Protein AF-A0A915IQW1-F1 (afdb_monomer)

Sequence (737 aa):
MKQRQDGLWDVETDQGIIRAKHLINASGLWAKDTAKQIGLDLSLVHVEHQHGLSKPISSLANVNLPVLHDMDDRYYVRQEEDKFLFGAFETQENVRLLESWTQHGVPKDVLKTSLREHFDSIKENYDSAAKTIPLLQECPIVEKYTGVVCMSPDCMPMVGPVLGYPNYWVAVGFFDGLSTAGGIGKYLADWIVKNEPSYELVETDPNRFDFWAERNFRTEKTKESYAFTYASNYPATERPAGRPTCRVSGVYGALMERGAKMQFTCGWENPVYFGDNMREAVREEYDLIMNRGGLMDLAWLSKIEIRGPDAANFLNYVLSNRPPEVNRVQPSLMLTPNGRVLSFVRCIHHDQNQSVYLLVGNPDQENRNMRWLLSVAQEKHYKIEINNVTEYLAVIGTGGPHSRSTLSELTKENLDDSIFPHMSTKLLRIAGVPVIGCRMAESGENGWQLYHNRADSLRIYEALMKAGRSHGFKPIGWEALNVLRLEKGYKRWGVELNLDTHPYEAGIEDMIDLSKGGFIGYEAMLKLKNQPLNKKLVLLTIDGDLPVDYKFGHEKIDVDGKTVGRITSGCFSFAINKYLCFGFVQPHLKANDVDSSRKCCFSSQNRLFSEFAVNIVGKYLFQNVHDLLVNVQFKMVIYARGMYFEDFMANPESKNLWGLVSSGQQPGSSSGACKKCGYVGHLTFQCRNFIKLEPRQNVLLDVSSTSSESSDDETPLKVGTFFGCFRLDMPQDENRR

pLDDT: mean 80.86, std 25.64, range [19.05, 98.62]

Organism: Romanomermis culicivorax (NCBI:txid13658)

Structure (mmCIF, N/CA/C/O backbone):
data_AF-A0A915IQW1-F1
#
_entry.id   AF-A0A915IQW1-F1
#
loop_
_atom_site.group_PDB
_atom_site.id
_atom_site.type_symbol
_atom_site.label_atom_id
_atom_site.label_alt_id
_atom_site.label_comp_id
_atom_site.label_asym_id
_atom_site.label_entity_id
_atom_site.label_seq_id
_atom_site.pdbx_PDB_ins_code
_atom_site.Cartn_x
_atom_site.Cartn_y
_atom_site.Cartn_z
_atom_site.occupancy
_atom_site.B_iso_or_equiv
_atom_site.auth_seq_id
_atom_site.auth_comp_id
_atom_site.auth_asym_id
_atom_site.auth_atom_id
_atom_site.pdbx_PDB_model_num
ATOM 1 N N . MET A 1 1 ? -13.474 -24.549 13.419 1.00 93.06 1 MET A N 1
ATOM 2 C CA . MET A 1 1 ? -14.059 -24.130 12.118 1.00 93.06 1 MET A CA 1
ATOM 3 C C . MET A 1 1 ? -13.334 -24.851 10.994 1.00 93.06 1 MET A C 1
ATOM 5 O O . MET A 1 1 ? -12.134 -25.060 11.125 1.00 93.06 1 MET A O 1
ATOM 9 N N . LYS A 1 2 ? -14.017 -25.248 9.915 1.00 93.56 2 LYS A N 1
ATOM 10 C CA . LYS A 1 2 ? -13.388 -25.985 8.806 1.00 93.56 2 LYS A CA 1
ATOM 11 C C . LYS A 1 2 ? -13.936 -25.546 7.450 1.00 93.56 2 LYS A C 1
ATOM 13 O O . LYS A 1 2 ? -15.151 -25.509 7.266 1.00 93.56 2 LYS A O 1
ATOM 18 N N . GLN A 1 3 ? -13.041 -25.271 6.501 1.00 92.44 3 GLN A N 1
ATOM 19 C CA . GLN A 1 3 ? -13.419 -25.036 5.110 1.00 92.44 3 GLN A CA 1
ATOM 20 C C . GLN A 1 3 ? -13.616 -26.363 4.372 1.00 92.44 3 GLN A C 1
ATOM 22 O O . GLN A 1 3 ? -12.845 -27.314 4.537 1.00 92.44 3 GLN A O 1
ATOM 27 N N . ARG A 1 4 ? -14.663 -26.428 3.557 1.00 91.81 4 ARG A N 1
ATOM 28 C CA . ARG A 1 4 ? -15.022 -27.586 2.741 1.00 91.81 4 ARG A CA 1
ATOM 29 C C . ARG A 1 4 ? -14.515 -27.425 1.308 1.00 91.81 4 ARG A C 1
ATOM 31 O O . ARG A 1 4 ? -14.247 -26.321 0.845 1.00 91.81 4 ARG A O 1
ATOM 38 N N . GLN A 1 5 ? -14.451 -28.538 0.578 1.00 87.38 5 GLN A N 1
ATOM 39 C CA . GLN A 1 5 ? -14.078 -28.544 -0.845 1.00 87.38 5 GLN A CA 1
ATOM 40 C C . GLN A 1 5 ? -15.084 -27.798 -1.736 1.00 87.38 5 GLN A C 1
ATOM 42 O O . GLN A 1 5 ? -14.708 -27.288 -2.784 1.00 87.38 5 GLN A O 1
ATOM 47 N N . ASP A 1 6 ? -16.347 -27.713 -1.308 1.00 87.62 6 ASP A N 1
ATOM 48 C CA . ASP A 1 6 ? -17.410 -26.960 -1.986 1.00 87.62 6 ASP A CA 1
ATOM 49 C C . ASP A 1 6 ? -17.346 -25.437 -1.720 1.00 87.62 6 ASP A C 1
ATOM 51 O O . ASP A 1 6 ? -18.189 -24.689 -2.211 1.00 87.62 6 ASP A O 1
ATOM 55 N N . GLY A 1 7 ? -16.351 -24.964 -0.959 1.00 85.19 7 GLY A N 1
ATOM 56 C CA . GLY A 1 7 ? -16.146 -23.549 -0.638 1.00 85.19 7 GLY A CA 1
ATOM 57 C C . GLY A 1 7 ? -16.996 -23.017 0.522 1.00 85.19 7 GLY A C 1
ATOM 58 O O . GLY A 1 7 ? -16.870 -21.838 0.862 1.00 85.19 7 GLY A O 1
ATOM 59 N N . LEU A 1 8 ? -17.838 -23.858 1.137 1.00 94.62 8 LEU A N 1
ATOM 60 C CA . LEU A 1 8 ? -18.596 -23.522 2.344 1.00 94.62 8 LEU A CA 1
ATOM 61 C C . LEU A 1 8 ? -17.762 -23.753 3.614 1.00 94.62 8 LEU A C 1
ATOM 63 O O . LEU A 1 8 ? -16.754 -24.465 3.621 1.00 94.62 8 LEU A O 1
ATOM 67 N N . TRP A 1 9 ? -18.224 -23.170 4.714 1.00 96.94 9 TRP A N 1
ATOM 68 C CA . TRP A 1 9 ? -17.632 -23.288 6.040 1.00 96.94 9 TRP A CA 1
ATOM 69 C C . TRP A 1 9 ? -18.558 -24.061 6.977 1.00 96.94 9 TRP A C 1
ATOM 71 O O . TRP A 1 9 ? -19.747 -23.755 7.058 1.00 96.94 9 TRP A O 1
ATOM 81 N N . ASP A 1 10 ? -18.001 -25.029 7.706 1.00 97.12 10 ASP A N 1
ATOM 82 C CA . ASP A 1 10 ? -18.657 -25.668 8.847 1.00 97.12 10 ASP A CA 1
ATOM 83 C C . ASP A 1 10 ? -18.114 -25.021 10.146 1.00 97.12 10 ASP A C 1
ATOM 85 O O . ASP A 1 10 ? -16.904 -25.032 10.427 1.00 97.12 10 ASP A O 1
ATOM 89 N N . VAL A 1 11 ? -19.015 -24.419 10.928 1.00 97.25 11 VAL A N 1
ATOM 90 C CA . VAL A 1 11 ? -18.745 -23.807 12.237 1.00 97.25 11 VAL A CA 1
ATOM 91 C C . VAL A 1 11 ? -19.374 -24.686 13.308 1.00 97.25 11 VAL A C 1
ATOM 93 O O . VAL A 1 11 ? -20.591 -24.822 13.367 1.00 97.25 11 VAL A O 1
ATOM 96 N N . GLU A 1 12 ? -18.539 -25.303 14.133 1.00 96.94 12 GLU A N 1
ATOM 97 C CA . GLU A 1 12 ? -18.975 -26.160 15.232 1.00 96.94 12 GLU A CA 1
ATOM 98 C C . GLU A 1 12 ? -19.176 -25.324 16.496 1.00 96.94 12 GLU A C 1
ATOM 100 O O . GLU A 1 12 ? -18.291 -24.561 16.891 1.00 96.94 12 GLU A O 1
ATOM 105 N N . THR A 1 13 ? -20.344 -25.471 17.112 1.00 96.31 13 THR A N 1
ATOM 106 C CA . THR A 1 13 ? -20.693 -24.906 18.415 1.00 96.31 13 THR A CA 1
ATOM 107 C C . THR A 1 13 ? -21.188 -26.023 19.336 1.00 96.31 13 THR A C 1
ATOM 109 O O . THR A 1 13 ? -21.448 -27.146 18.903 1.00 96.31 13 THR A O 1
ATOM 112 N N . ASP A 1 14 ? -21.361 -25.715 20.617 1.00 96.50 14 ASP A N 1
ATOM 113 C CA . ASP A 1 14 ? -22.021 -26.592 21.592 1.00 96.50 14 ASP A CA 1
ATOM 114 C C . ASP A 1 14 ? -23.487 -26.914 21.230 1.00 96.50 14 ASP A C 1
ATOM 116 O O . ASP A 1 14 ? -24.042 -27.892 21.724 1.00 96.50 14 ASP A O 1
ATOM 120 N N . GLN A 1 15 ? -24.097 -26.124 20.340 1.00 97.12 15 GLN A N 1
ATOM 121 C CA . GLN A 1 15 ? -25.456 -26.310 19.818 1.00 97.12 15 GLN A CA 1
ATOM 122 C C . GLN A 1 15 ? -25.494 -27.066 18.474 1.00 97.12 15 GLN A C 1
ATOM 124 O O . GLN A 1 15 ? -26.570 -27.277 17.913 1.00 97.12 15 GLN A O 1
ATOM 129 N N . GLY A 1 16 ? -24.338 -27.476 17.941 1.00 97.25 16 GLY A N 1
ATOM 130 C CA . GLY A 1 16 ? -24.216 -28.223 16.690 1.00 97.25 16 GLY A CA 1
ATOM 131 C C . GLY A 1 16 ? -23.432 -27.487 15.602 1.00 97.25 16 GLY A C 1
ATOM 132 O O . GLY A 1 16 ? -22.690 -26.542 15.856 1.00 97.25 16 GLY A O 1
ATOM 133 N N . ILE A 1 17 ? -23.564 -27.955 14.359 1.00 97.44 17 ILE A N 1
ATOM 134 C CA . ILE A 1 17 ? -22.804 -27.428 13.218 1.00 97.44 17 ILE A CA 1
ATOM 135 C C . ILE A 1 17 ? -23.664 -26.447 12.421 1.00 97.44 17 ILE A C 1
ATOM 137 O O . ILE A 1 17 ? -24.731 -26.803 11.922 1.00 97.44 17 ILE A O 1
ATOM 141 N N . ILE A 1 18 ? -23.151 -25.234 12.232 1.00 97.62 18 ILE A N 1
ATOM 142 C CA . ILE A 1 18 ? -23.720 -24.212 11.354 1.00 97.62 18 ILE A CA 1
ATOM 143 C C . ILE A 1 18 ? -22.932 -24.206 10.045 1.00 97.62 18 ILE A C 1
ATOM 145 O O . ILE A 1 18 ? -21.708 -24.070 10.046 1.00 97.62 18 ILE A O 1
ATOM 149 N N . ARG A 1 19 ? -23.638 -24.318 8.917 1.00 97.31 19 ARG A N 1
ATOM 150 C CA . ARG A 1 19 ? -23.040 -24.204 7.584 1.00 97.31 19 ARG A CA 1
ATOM 151 C C . ARG A 1 19 ? -23.229 -22.799 7.032 1.00 97.31 19 ARG A C 1
ATOM 153 O O . ARG A 1 19 ? -24.359 -22.330 6.921 1.00 97.31 19 ARG A O 1
ATOM 160 N N . ALA A 1 20 ? -22.135 -22.156 6.637 1.00 97.06 20 ALA A N 1
ATOM 161 C CA . ALA A 1 20 ? -22.142 -20.788 6.133 1.00 97.06 20 ALA A CA 1
ATOM 162 C C . ALA A 1 20 ? -21.381 -20.666 4.809 1.00 97.06 20 ALA A C 1
ATOM 164 O O . ALA A 1 20 ? -20.350 -21.305 4.606 1.00 97.06 20 ALA A O 1
ATOM 165 N N . LYS A 1 21 ? -21.876 -19.815 3.902 1.00 94.81 21 LYS A N 1
ATOM 166 C CA . LYS A 1 21 ? -21.132 -19.438 2.690 1.00 94.81 21 LYS A CA 1
ATOM 167 C C . LYS A 1 21 ? -19.999 -18.471 3.027 1.00 94.81 21 LYS A C 1
ATOM 169 O O . LYS A 1 21 ? -18.876 -18.693 2.599 1.00 94.81 21 LYS A O 1
ATOM 174 N N . HIS A 1 22 ? -20.310 -17.432 3.800 1.00 95.50 22 HIS A N 1
ATOM 175 C CA . HIS A 1 22 ? -19.360 -16.432 4.282 1.00 95.50 22 HIS A CA 1
ATOM 176 C C . HIS A 1 22 ? -19.227 -16.542 5.797 1.00 95.50 22 HIS A C 1
ATOM 178 O O . HIS A 1 22 ? -20.231 -16.690 6.494 1.00 95.50 22 HIS A O 1
ATOM 184 N N . LEU A 1 23 ? -17.999 -16.436 6.293 1.00 96.69 23 LEU A N 1
ATOM 185 C CA . LEU A 1 23 ? -17.688 -16.375 7.715 1.00 96.69 23 LEU A CA 1
ATOM 186 C C . LEU A 1 23 ? -16.975 -15.052 8.000 1.00 96.69 23 LEU A C 1
ATOM 188 O O . LEU A 1 23 ? -15.986 -14.740 7.341 1.00 96.69 23 LEU A O 1
ATOM 192 N N . ILE A 1 24 ? -17.479 -14.280 8.962 1.00 97.75 24 ILE A N 1
ATOM 193 C CA . ILE A 1 24 ? -16.910 -12.985 9.346 1.00 97.75 24 ILE A CA 1
ATOM 194 C C . ILE A 1 24 ? -16.411 -13.098 10.783 1.00 97.75 24 ILE A C 1
ATOM 196 O O . ILE A 1 24 ? -17.200 -13.285 11.707 1.00 97.75 24 ILE A O 1
ATOM 200 N N . ASN A 1 25 ? -15.102 -12.982 10.978 1.00 98.12 25 ASN A N 1
ATOM 201 C CA . ASN A 1 25 ? -14.518 -12.835 12.300 1.00 98.12 25 ASN A CA 1
ATOM 202 C C . ASN A 1 25 ? -14.606 -11.364 12.722 1.00 98.12 25 ASN A C 1
ATOM 204 O O . ASN A 1 25 ? -13.908 -10.510 12.181 1.00 98.12 25 ASN A O 1
ATOM 208 N N . ALA A 1 26 ? -15.474 -11.099 13.693 1.00 97.25 26 ALA A N 1
ATOM 209 C CA . ALA A 1 26 ? -15.621 -9.814 14.369 1.00 97.25 26 ALA A CA 1
ATOM 210 C C . ALA A 1 26 ? -15.567 -10.001 15.897 1.00 97.25 26 ALA A C 1
ATOM 212 O O . ALA A 1 26 ? -16.281 -9.340 16.645 1.00 97.25 26 ALA A O 1
ATOM 213 N N . SER A 1 27 ? -14.761 -10.956 16.377 1.00 96.06 27 SER A N 1
ATOM 214 C CA . SER A 1 27 ? -14.772 -11.394 17.781 1.00 96.06 27 SER A CA 1
ATOM 215 C C . SER A 1 27 ? -13.929 -10.527 18.725 1.00 96.06 27 SER A C 1
ATOM 217 O O . SER A 1 27 ? -13.551 -10.981 19.803 1.00 96.06 27 SER A O 1
ATOM 219 N N . GLY A 1 28 ? -13.653 -9.270 18.354 1.00 93.69 28 GLY A N 1
ATOM 220 C CA . GLY A 1 28 ? -13.009 -8.271 19.213 1.00 93.69 28 GLY A CA 1
ATOM 221 C C . GLY A 1 28 ? -11.722 -8.782 19.861 1.00 93.69 28 GLY A C 1
ATOM 222 O O . GLY A 1 28 ? -10.773 -9.147 19.169 1.00 93.69 28 GLY A O 1
ATOM 223 N N . LEU A 1 29 ? -11.717 -8.850 21.193 1.00 94.25 29 LEU A N 1
ATOM 224 C CA . LEU A 1 29 ? -10.602 -9.355 21.996 1.00 94.25 29 LEU A CA 1
ATOM 225 C C . LEU A 1 29 ? -10.153 -10.772 21.579 1.00 94.25 29 LEU A C 1
ATOM 227 O O . LEU A 1 29 ? -8.968 -11.074 21.570 1.00 94.25 29 LEU A O 1
ATOM 231 N N . TRP A 1 30 ? -11.079 -11.631 21.148 1.00 96.69 30 TRP A N 1
ATOM 232 C CA . TRP A 1 30 ? -10.799 -13.013 20.739 1.00 96.69 30 TRP A CA 1
ATOM 233 C C . TRP A 1 30 ? -10.487 -13.166 19.246 1.00 96.69 30 TRP A C 1
ATOM 235 O O . TRP A 1 30 ? -10.420 -14.296 18.750 1.00 96.69 30 TRP A O 1
ATOM 245 N N . ALA A 1 31 ? -10.294 -12.068 18.507 1.00 96.94 31 ALA A N 1
ATOM 246 C CA . ALA A 1 31 ? -10.065 -12.088 17.061 1.00 96.94 31 ALA A CA 1
ATOM 247 C C . ALA A 1 31 ? -8.931 -13.040 16.663 1.00 96.94 31 ALA A C 1
ATOM 249 O O . ALA A 1 31 ? -9.090 -13.870 15.761 1.00 96.94 31 ALA A O 1
ATOM 250 N N . LYS A 1 32 ? -7.802 -12.952 17.375 1.00 95.69 32 LYS A N 1
ATOM 251 C CA . LYS A 1 32 ? -6.617 -13.778 17.130 1.00 95.69 32 LYS A CA 1
ATOM 252 C C . LYS A 1 32 ? -6.874 -15.251 17.463 1.00 95.69 32 LYS A C 1
ATOM 254 O O . LYS A 1 32 ? -6.507 -16.120 16.680 1.00 95.69 32 LYS A O 1
ATOM 259 N N . ASP A 1 33 ? -7.563 -15.536 18.564 1.00 95.94 33 ASP A N 1
ATOM 260 C CA . ASP A 1 33 ? -7.904 -16.908 18.971 1.00 95.94 33 ASP A CA 1
ATOM 261 C C . ASP A 1 33 ? -8.889 -17.564 18.007 1.00 95.94 33 ASP A C 1
ATOM 263 O O . ASP A 1 33 ? -8.759 -18.738 17.667 1.00 95.94 33 ASP A O 1
ATOM 267 N N . THR A 1 34 ? -9.839 -16.777 17.508 1.00 96.56 34 THR A N 1
ATOM 268 C CA . THR A 1 34 ? -10.801 -17.201 16.490 1.00 96.56 34 THR A CA 1
ATOM 269 C C . THR A 1 34 ? -10.079 -17.550 15.189 1.00 96.56 34 THR A C 1
ATOM 271 O O . THR A 1 34 ? -10.298 -18.623 14.633 1.00 96.56 34 THR A O 1
ATOM 274 N N . ALA A 1 35 ? -9.155 -16.698 14.734 1.00 96.56 35 ALA A N 1
ATOM 275 C CA . ALA A 1 35 ? -8.361 -16.946 13.531 1.00 96.56 35 ALA A CA 1
ATOM 276 C C . ALA A 1 35 ? -7.419 -18.162 13.667 1.00 96.56 35 ALA A C 1
ATOM 278 O O . ALA A 1 35 ? -7.302 -18.958 12.732 1.00 96.56 35 ALA A O 1
ATOM 279 N N . LYS A 1 36 ? -6.823 -18.384 14.847 1.00 95.44 36 LYS A N 1
ATOM 280 C CA . LYS A 1 36 ? -5.956 -19.549 15.108 1.00 95.44 36 LYS A CA 1
ATOM 281 C C . LYS A 1 36 ? -6.665 -20.887 14.874 1.00 95.44 36 LYS A C 1
ATOM 283 O O . LYS A 1 36 ? -6.011 -21.842 14.465 1.00 95.44 36 LYS A O 1
ATOM 288 N N . GLN A 1 37 ? -7.987 -20.968 15.055 1.00 94.94 37 GLN A N 1
ATOM 289 C CA . GLN A 1 37 ? -8.755 -22.200 14.808 1.00 94.94 37 GLN A CA 1
ATOM 290 C C . GLN A 1 37 ? -8.717 -22.679 13.349 1.00 94.94 37 GLN A C 1
ATOM 292 O O . GLN A 1 37 ? -9.048 -23.834 13.088 1.00 94.94 37 GLN A O 1
ATOM 297 N N . ILE A 1 38 ? -8.356 -21.804 12.405 1.00 95.12 38 ILE A N 1
ATOM 298 C CA . ILE A 1 38 ? -8.188 -22.139 10.984 1.00 95.12 38 ILE A CA 1
ATOM 299 C C . ILE A 1 38 ? -6.722 -22.060 10.536 1.00 95.12 38 ILE A C 1
ATOM 301 O O . ILE A 1 38 ? -6.452 -22.132 9.344 1.00 95.12 38 ILE A O 1
ATOM 305 N N . GLY A 1 39 ? -5.776 -21.918 11.471 1.00 94.50 39 GLY A N 1
ATOM 306 C CA . GLY A 1 39 ? -4.350 -21.763 11.166 1.00 94.50 39 GLY A CA 1
ATOM 307 C C . GLY A 1 39 ? -3.940 -20.354 10.722 1.00 94.50 39 GLY A C 1
ATOM 308 O O . GLY A 1 39 ? -2.821 -20.175 10.249 1.00 94.50 39 GLY A O 1
ATOM 309 N N . LEU A 1 40 ? -4.812 -19.351 10.882 1.00 95.19 40 LEU A N 1
ATOM 310 C CA . LEU A 1 40 ? -4.518 -17.960 10.542 1.00 95.19 40 LEU A CA 1
ATOM 311 C C . LEU A 1 40 ? -3.963 -17.203 11.757 1.00 95.19 40 LEU A C 1
ATOM 313 O O . LEU A 1 40 ? -4.610 -17.126 12.802 1.00 95.19 40 LEU A O 1
ATOM 317 N N . ASP A 1 41 ? -2.796 -16.580 11.598 1.00 94.31 41 ASP A N 1
ATOM 318 C CA . ASP A 1 41 ? -2.216 -15.671 12.590 1.00 94.31 41 ASP A CA 1
ATOM 319 C C . ASP A 1 41 ? -2.426 -14.212 12.169 1.00 94.31 41 ASP A C 1
ATOM 321 O O . ASP A 1 41 ? -1.742 -13.694 11.290 1.00 94.31 41 ASP A O 1
ATOM 325 N N . LEU A 1 42 ? -3.385 -13.538 12.804 1.00 96.38 42 LEU A N 1
ATOM 326 C CA . LEU A 1 42 ? -3.625 -12.113 12.577 1.00 96.38 42 LEU A CA 1
ATOM 327 C C . LEU A 1 42 ? -2.557 -11.268 13.280 1.00 96.38 42 LEU A C 1
ATOM 329 O O . LEU A 1 42 ? -2.257 -11.501 14.457 1.00 96.38 42 LEU A O 1
ATOM 333 N N . SER A 1 43 ? -2.042 -10.248 12.590 1.00 96.50 43 SER A N 1
ATOM 334 C CA . SER A 1 43 ? -1.101 -9.253 13.126 1.00 96.50 43 SER A CA 1
ATOM 335 C C . SER A 1 43 ? -1.795 -8.303 14.106 1.00 96.50 43 SER A C 1
ATOM 337 O O . SER A 1 43 ? -1.996 -7.131 13.815 1.00 96.50 43 SER A O 1
ATOM 339 N N . LEU A 1 44 ? -2.179 -8.840 15.262 1.00 97.00 44 LEU A N 1
ATOM 340 C CA . LEU A 1 44 ? -2.843 -8.146 16.360 1.00 97.00 44 LEU A CA 1
ATOM 341 C C . LEU A 1 44 ? -2.085 -8.360 17.670 1.00 97.00 44 LEU A C 1
ATOM 343 O O . LEU A 1 44 ? -1.490 -9.428 17.883 1.00 97.00 44 LEU A O 1
ATOM 347 N N . VAL A 1 45 ? -2.157 -7.358 18.540 1.00 96.81 45 VAL A N 1
ATOM 348 C CA . VAL A 1 45 ? -1.552 -7.321 19.873 1.00 96.81 45 VAL A CA 1
ATOM 349 C C . VAL A 1 45 ? -2.579 -6.799 20.879 1.00 96.81 45 VAL A C 1
ATOM 351 O O . VAL A 1 45 ? -3.379 -5.918 20.568 1.00 96.81 45 VAL A O 1
ATOM 354 N N . HIS A 1 46 ? -2.561 -7.365 22.084 1.00 96.75 46 HIS A N 1
ATOM 355 C CA . HIS A 1 46 ? -3.381 -6.912 23.205 1.00 96.75 46 HIS A CA 1
ATOM 356 C C . HIS A 1 46 ? -2.647 -5.839 24.006 1.00 96.75 46 HIS A C 1
ATOM 358 O O . HIS A 1 46 ? -1.536 -6.089 24.478 1.00 96.75 46 HIS A O 1
ATOM 364 N N . VAL A 1 47 ? -3.277 -4.681 24.174 1.00 96.00 47 VAL A N 1
ATOM 365 C CA . VAL A 1 47 ? -2.722 -3.498 24.842 1.00 96.00 47 VAL A CA 1
ATOM 366 C C . VAL A 1 47 ? -3.636 -3.098 25.988 1.00 96.00 47 VAL A C 1
ATOM 368 O O . VAL A 1 47 ? -4.859 -3.111 25.839 1.00 96.00 47 VAL A O 1
ATOM 371 N N . GLU A 1 48 ? -3.053 -2.775 27.135 1.00 95.62 48 GLU A N 1
ATOM 372 C CA . GLU A 1 48 ? -3.787 -2.214 28.266 1.00 95.62 48 GLU A CA 1
ATOM 373 C C . GLU A 1 48 ? -4.106 -0.734 28.011 1.00 95.62 48 GLU A C 1
ATOM 375 O O . GLU A 1 48 ? -3.294 -0.015 27.445 1.00 95.62 48 GLU A O 1
ATOM 380 N N . HIS A 1 49 ? -5.276 -0.266 28.448 1.00 95.06 49 HIS A N 1
ATOM 381 C CA . HIS A 1 49 ? -5.642 1.150 28.407 1.00 95.06 49 HIS A CA 1
ATOM 382 C C . HIS A 1 49 ? -6.245 1.592 29.741 1.00 95.06 49 HIS A C 1
ATOM 384 O O . HIS A 1 49 ? -7.175 0.963 30.255 1.00 95.06 49 HIS A O 1
ATOM 390 N N . GLN A 1 50 ? -5.718 2.676 30.303 1.00 94.69 50 GLN A N 1
ATOM 391 C CA . GLN A 1 50 ? -6.065 3.151 31.640 1.00 94.69 50 GLN A CA 1
ATOM 392 C C . GLN A 1 50 ? -7.160 4.227 31.576 1.00 94.69 50 GLN A C 1
ATOM 394 O O . GLN A 1 50 ? -7.016 5.231 30.878 1.00 94.69 50 GLN A O 1
ATOM 399 N N . HIS A 1 51 ? -8.240 4.042 32.338 1.00 93.88 51 HIS A N 1
ATOM 400 C CA . HIS A 1 51 ? -9.288 5.053 32.511 1.00 93.88 51 HIS A CA 1
ATOM 401 C C . HIS A 1 51 ? -9.884 5.005 33.918 1.00 93.88 51 HIS A C 1
ATOM 403 O O . HIS A 1 51 ? -9.802 3.996 34.617 1.00 93.88 51 HIS A O 1
ATOM 409 N N . GLY A 1 52 ? -10.500 6.095 34.354 1.00 94.81 52 GLY A N 1
ATOM 410 C CA . GLY A 1 52 ? -11.116 6.162 35.669 1.00 94.81 52 GLY A CA 1
ATOM 411 C C . GLY A 1 52 ? -12.262 7.151 35.753 1.00 94.81 52 GLY A C 1
ATOM 412 O O . GLY A 1 52 ? -12.424 8.006 34.885 1.00 94.81 52 GLY A O 1
ATOM 413 N N . LEU A 1 53 ? -13.055 7.011 36.811 1.00 96.06 53 LEU A N 1
ATOM 414 C CA . LEU A 1 53 ? -14.212 7.846 37.105 1.00 96.06 53 LEU A CA 1
ATOM 415 C C . LEU A 1 53 ? -13.985 8.681 38.366 1.00 96.06 53 LEU A C 1
ATOM 417 O O . LEU A 1 53 ? -13.434 8.210 39.370 1.00 96.06 53 LEU A O 1
ATOM 421 N N . SER A 1 54 ? -14.440 9.929 38.315 1.00 95.56 54 SER A N 1
ATOM 422 C CA . SER A 1 54 ? -14.506 10.809 39.477 1.00 95.56 54 SER A CA 1
ATOM 423 C C . SER A 1 54 ? -15.615 10.382 40.437 1.00 95.56 54 SER A C 1
ATOM 425 O O . SER A 1 54 ? -16.474 9.554 40.126 1.00 95.56 54 SER A O 1
ATOM 427 N N . LYS A 1 55 ? -15.650 11.016 41.612 1.00 92.00 55 LYS A N 1
ATOM 428 C CA . LYS A 1 55 ? -16.880 11.051 42.415 1.00 92.00 55 LYS A CA 1
ATOM 429 C C . LYS A 1 55 ? -17.992 11.805 41.662 1.00 92.00 55 LYS A C 1
ATOM 431 O O . LYS A 1 55 ? -17.659 12.624 40.804 1.00 92.00 55 LYS A O 1
ATOM 436 N N . PRO A 1 56 ? -19.273 11.569 41.998 1.00 92.50 56 PRO A N 1
ATOM 437 C CA . PRO A 1 56 ? -20.387 12.397 41.540 1.00 92.50 56 PRO A CA 1
ATOM 438 C C . PRO A 1 56 ? -20.161 13.890 41.811 1.00 92.50 56 PRO A C 1
ATOM 440 O O . PRO A 1 56 ? -19.757 14.273 42.911 1.00 92.50 56 PRO A O 1
ATOM 443 N N . ILE A 1 57 ? -20.445 14.724 40.815 1.00 93.06 57 ILE A N 1
ATOM 444 C CA . ILE A 1 57 ? -20.293 16.178 40.808 1.00 93.06 57 ILE A CA 1
ATOM 445 C C . ILE A 1 57 ? -21.670 16.773 40.510 1.00 93.06 57 ILE A C 1
ATOM 447 O O . ILE A 1 57 ? -22.159 16.740 39.383 1.00 93.06 57 ILE A O 1
ATOM 451 N N . SER A 1 58 ? -22.306 17.358 41.523 1.00 91.44 58 SER A N 1
ATOM 452 C CA . SER A 1 58 ? -23.693 17.837 41.425 1.00 91.44 58 SER A CA 1
ATOM 453 C C . SER A 1 58 ? -23.917 18.885 40.329 1.00 91.44 58 SER A C 1
ATOM 455 O O . SER A 1 58 ? -24.999 18.939 39.745 1.00 91.44 58 SER A O 1
ATOM 457 N N . SER A 1 59 ? -22.903 19.695 40.012 1.00 90.50 59 SER A N 1
ATOM 458 C CA . SER A 1 59 ? -22.968 20.678 38.926 1.00 90.50 59 SER A CA 1
ATOM 459 C C . SER A 1 59 ? -22.998 20.047 37.528 1.00 90.50 59 SER A C 1
ATOM 461 O O . SER A 1 59 ? -23.402 20.729 36.587 1.00 90.50 59 SER A O 1
ATOM 463 N N . LEU A 1 60 ? -22.638 18.763 37.380 1.00 92.00 60 LEU A N 1
ATOM 464 C CA . LEU A 1 60 ? -22.690 18.044 36.103 1.00 92.00 60 LEU A CA 1
ATOM 465 C C . LEU A 1 60 ? -24.077 17.477 35.776 1.00 92.00 60 LEU A C 1
ATOM 467 O O . LEU A 1 60 ? -24.420 17.354 34.605 1.00 92.00 60 LEU A O 1
ATOM 471 N N . ALA A 1 61 ? -24.918 17.205 36.776 1.00 89.12 61 ALA A N 1
ATOM 472 C CA . ALA A 1 61 ? -26.173 16.466 36.594 1.00 89.12 61 ALA A CA 1
ATOM 473 C C . ALA A 1 61 ? -27.168 17.091 35.588 1.00 89.12 61 ALA A C 1
ATOM 475 O O . ALA A 1 61 ? -28.016 16.388 35.048 1.00 89.12 61 ALA A O 1
ATOM 476 N N . ASN A 1 62 ? -27.082 18.404 35.338 1.00 89.50 62 ASN A N 1
ATOM 477 C CA . ASN A 1 62 ? -28.008 19.139 34.464 1.00 89.50 62 ASN A CA 1
ATOM 478 C C . ASN A 1 62 ? -27.314 19.851 33.293 1.00 89.50 62 ASN A C 1
ATOM 480 O O . ASN A 1 62 ? -27.882 20.769 32.699 1.00 89.50 62 ASN A O 1
ATOM 484 N N . VAL A 1 63 ? -26.084 19.458 32.969 1.00 92.56 63 VAL A N 1
ATOM 485 C CA . VAL A 1 63 ? -25.357 19.956 31.798 1.00 92.56 63 VAL A CA 1
ATOM 486 C C . VAL A 1 63 ? -24.999 18.797 30.880 1.00 92.56 63 VAL A C 1
ATOM 488 O O . VAL A 1 63 ? -25.011 17.639 31.285 1.00 92.56 63 VAL A O 1
ATOM 491 N N . ASN A 1 64 ? -24.697 19.125 29.629 1.00 92.69 64 ASN A N 1
ATOM 492 C CA . ASN A 1 64 ? -24.166 18.178 28.664 1.00 92.69 64 ASN A CA 1
ATOM 493 C C . ASN A 1 64 ? -22.888 18.776 28.083 1.00 92.69 64 ASN A C 1
ATOM 495 O O . ASN A 1 64 ? -22.940 19.628 27.191 1.00 92.69 64 ASN A O 1
ATOM 499 N N . LEU A 1 65 ? -21.755 18.409 28.674 1.00 95.00 65 LEU A N 1
ATOM 500 C CA . LEU A 1 65 ? -20.456 18.920 28.265 1.00 95.00 65 LEU A CA 1
ATOM 501 C C . LEU A 1 65 ? -19.962 18.209 26.997 1.00 95.00 65 LEU A C 1
ATOM 503 O O . LEU A 1 65 ? -20.186 17.007 26.833 1.00 95.00 65 LEU A O 1
ATOM 507 N N . PRO A 1 66 ? -19.252 18.918 26.101 1.00 95.69 66 PRO A N 1
ATOM 508 C CA . PRO A 1 66 ? -18.544 18.259 25.015 1.00 95.69 66 PRO A CA 1
ATOM 509 C C . PRO A 1 66 ? -17.447 17.340 25.571 1.00 95.69 66 PRO A C 1
ATOM 511 O O . PRO A 1 66 ? -16.889 17.589 26.641 1.00 95.69 66 PRO A O 1
ATOM 514 N N . VAL A 1 67 ? -17.103 16.298 24.812 1.00 95.19 67 VAL A N 1
ATOM 515 C CA . VAL A 1 67 ? -15.897 15.507 25.082 1.00 95.19 67 VAL A CA 1
ATOM 516 C C . VAL A 1 67 ? -14.678 16.392 24.842 1.00 95.19 67 VAL A C 1
ATOM 518 O O . VAL A 1 67 ? -14.569 17.031 23.794 1.00 95.19 67 VAL A O 1
ATOM 521 N N . LEU A 1 68 ? -13.768 16.425 25.809 1.00 95.50 68 LEU A N 1
ATOM 522 C CA . LEU A 1 68 ? -12.513 17.152 25.719 1.00 95.50 68 LEU A CA 1
ATOM 523 C C . LEU A 1 68 ? -11.382 16.181 25.391 1.00 95.50 68 LEU A C 1
ATOM 525 O O . LEU A 1 68 ? -11.228 15.156 26.049 1.00 95.50 68 LEU A O 1
ATOM 529 N N . HIS A 1 69 ? -10.582 16.544 24.396 1.00 95.06 69 HIS A N 1
ATOM 530 C CA . HIS A 1 69 ? -9.329 15.888 24.055 1.00 95.06 69 HIS A CA 1
ATOM 531 C C . HIS A 1 69 ? -8.219 16.926 24.154 1.00 95.06 69 HIS A C 1
ATOM 533 O O . HIS A 1 69 ? -8.253 17.932 23.444 1.00 95.06 69 HIS A O 1
ATOM 539 N N . ASP A 1 70 ? -7.255 16.683 25.029 1.00 95.31 70 ASP A N 1
ATOM 540 C CA . ASP A 1 70 ? -6.019 17.444 25.098 1.00 95.31 70 ASP A CA 1
ATOM 541 C C . ASP A 1 70 ? -4.928 16.610 24.435 1.00 95.31 70 ASP A C 1
ATOM 543 O O . ASP A 1 70 ? -4.502 15.569 24.944 1.00 95.31 70 ASP A O 1
ATOM 547 N N . MET A 1 71 ? -4.555 17.028 23.230 1.00 92.88 71 MET A N 1
ATOM 548 C CA . MET A 1 71 ? -3.624 16.278 22.395 1.00 92.88 71 MET A CA 1
ATOM 549 C C . MET A 1 71 ? -2.172 16.497 22.834 1.00 92.88 71 MET A C 1
ATOM 551 O O . MET A 1 71 ? -1.359 15.583 22.705 1.00 92.88 71 MET A O 1
ATOM 555 N N . ASP A 1 72 ? -1.867 17.668 23.400 1.00 91.31 72 ASP A N 1
ATOM 556 C CA . ASP A 1 72 ? -0.520 18.031 23.845 1.00 91.31 72 ASP A CA 1
ATOM 557 C C . ASP A 1 72 ? -0.140 17.214 25.088 1.00 91.31 72 ASP A C 1
ATOM 559 O O . ASP A 1 72 ? 0.910 16.569 25.126 1.00 91.31 72 ASP A O 1
ATOM 563 N N . ASP A 1 73 ? -1.057 17.138 26.056 1.00 93.69 73 ASP A N 1
ATOM 564 C CA . ASP A 1 73 ? -0.886 16.360 27.287 1.00 93.69 73 ASP A CA 1
ATOM 565 C C . ASP A 1 73 ? -1.498 14.950 27.210 1.00 93.69 73 ASP A C 1
ATOM 567 O O . ASP A 1 73 ? -1.513 14.206 28.194 1.00 93.69 73 ASP A O 1
ATOM 571 N N . ARG A 1 74 ? -1.955 14.541 26.022 1.00 94.56 74 ARG A N 1
ATOM 572 C CA . ARG A 1 74 ? -2.350 13.169 25.658 1.00 94.56 74 ARG A CA 1
ATOM 573 C C . ARG A 1 74 ? -3.440 12.550 26.546 1.00 94.56 74 ARG A C 1
ATOM 575 O O . ARG A 1 74 ? -3.345 11.379 26.926 1.00 94.56 74 ARG A O 1
ATOM 582 N N . TYR A 1 75 ? -4.488 13.305 26.868 1.00 95.94 75 TYR A N 1
ATOM 583 C CA . TYR A 1 75 ? -5.624 12.806 27.652 1.00 95.94 75 TYR A CA 1
ATOM 584 C C . TYR A 1 75 ? -6.977 13.193 27.063 1.00 95.94 75 TYR A C 1
ATOM 586 O O . TYR A 1 75 ? -7.105 14.115 26.260 1.00 95.94 75 TYR A O 1
ATOM 594 N N . TYR A 1 76 ? -8.014 12.478 27.482 1.00 96.31 76 TYR A N 1
ATOM 595 C CA . TYR A 1 76 ? -9.396 12.820 27.194 1.00 96.31 76 TYR A CA 1
ATOM 596 C C . TYR A 1 76 ? -10.240 12.807 28.468 1.00 96.31 76 TYR A C 1
ATOM 598 O O . TYR A 1 76 ? -10.018 12.015 29.388 1.00 96.31 76 TYR A O 1
ATOM 606 N N . VAL A 1 77 ? -11.228 13.698 28.511 1.00 96.69 77 VAL A N 1
ATOM 607 C CA . VAL A 1 77 ? -12.221 13.783 29.582 1.00 96.69 77 VAL A CA 1
ATOM 608 C C . VAL A 1 77 ? -13.603 13.873 28.971 1.00 96.69 77 VAL A C 1
ATOM 610 O O . VAL A 1 77 ? -13.854 14.685 28.081 1.00 96.69 77 VAL A O 1
ATOM 613 N N . ARG A 1 78 ? -14.531 13.063 29.473 1.00 95.62 78 ARG A N 1
ATOM 614 C CA . ARG A 1 78 ? -15.946 13.183 29.124 1.00 95.62 78 ARG A CA 1
ATOM 615 C C . ARG A 1 78 ? -16.827 13.081 30.348 1.00 95.62 78 ARG A C 1
ATOM 617 O O . ARG A 1 78 ? -16.457 12.477 31.350 1.00 95.62 78 ARG A O 1
ATOM 624 N N . GLN A 1 79 ? -18.014 13.650 30.234 1.00 95.38 79 GLN A N 1
ATOM 625 C CA . GLN A 1 79 ? -19.065 13.456 31.212 1.00 95.38 79 GLN A CA 1
ATOM 626 C C . GLN A 1 79 ? -19.619 12.023 31.103 1.00 95.38 79 GLN A C 1
ATOM 628 O O . GLN A 1 79 ? -19.859 11.518 30.003 1.00 95.38 79 GLN A O 1
ATOM 633 N N . GLU A 1 80 ? -19.790 11.369 32.246 1.00 94.00 80 GLU A N 1
ATOM 634 C CA . GLU A 1 80 ? -20.508 10.105 32.420 1.00 94.00 80 GLU A CA 1
ATOM 635 C C . GLU A 1 80 ? -21.545 10.349 33.518 1.00 94.00 80 GLU A C 1
ATOM 637 O O . GLU A 1 80 ? -21.201 10.375 34.698 1.00 94.00 80 GLU A O 1
ATOM 642 N N . GLU A 1 81 ? -22.792 10.613 33.122 1.00 92.62 81 GLU A N 1
ATOM 643 C CA . GLU A 1 81 ? -23.854 11.084 34.022 1.00 92.62 81 GLU A CA 1
ATOM 644 C C . GLU A 1 81 ? -23.429 12.339 34.810 1.00 92.62 81 GLU A C 1
ATOM 646 O O . GLU A 1 81 ? -23.240 13.403 34.218 1.00 92.62 81 GLU A O 1
ATOM 651 N N . ASP A 1 82 ? -23.274 12.240 36.130 1.00 94.31 82 ASP A N 1
ATOM 652 C CA . ASP A 1 82 ? -22.803 13.312 37.005 1.00 94.31 82 ASP A CA 1
ATOM 653 C C . ASP A 1 82 ? -21.314 13.178 37.379 1.00 94.31 82 ASP A C 1
ATOM 655 O O . ASP A 1 82 ? -20.830 13.895 38.250 1.00 94.31 82 ASP A O 1
ATOM 659 N N . LYS A 1 83 ? -20.559 12.297 36.716 1.00 95.31 83 LYS A N 1
ATOM 660 C CA . LYS A 1 83 ? -19.118 12.082 36.918 1.00 95.31 83 LYS A CA 1
ATOM 661 C C . LYS A 1 83 ? -18.307 12.545 35.705 1.00 95.31 83 LYS A C 1
ATOM 663 O O . LYS A 1 83 ? -18.818 12.697 34.596 1.00 95.31 83 LYS A O 1
ATOM 668 N N . PHE A 1 84 ? -17.001 12.689 35.900 1.00 96.38 84 PHE A N 1
ATOM 669 C CA . PHE A 1 84 ? -16.025 12.710 34.817 1.00 96.38 84 PHE A CA 1
ATOM 670 C C . PHE A 1 84 ? -15.402 11.332 34.627 1.00 96.38 84 PHE A C 1
ATOM 672 O O . PHE A 1 84 ? -14.929 10.724 35.586 1.00 96.38 84 PHE A O 1
ATOM 679 N N . LEU A 1 85 ? -15.341 10.883 33.375 1.00 96.19 85 LEU A N 1
ATOM 680 C CA . LEU A 1 85 ? -14.455 9.820 32.927 1.00 96.19 85 LEU A CA 1
ATOM 681 C C . LEU A 1 85 ? -13.183 10.449 32.365 1.00 96.19 85 LEU A C 1
ATOM 683 O O . LEU A 1 85 ? -13.250 11.245 31.429 1.00 96.19 85 LEU A O 1
ATOM 687 N N . PHE A 1 86 ? -12.043 10.062 32.924 1.00 97.31 86 PHE A N 1
ATOM 688 C CA . PHE A 1 86 ? -10.708 10.445 32.478 1.00 97.31 86 PHE A CA 1
ATOM 689 C C . PHE A 1 86 ? -9.991 9.227 31.894 1.00 97.31 86 PHE A C 1
ATOM 691 O O . PHE A 1 86 ? -9.991 8.163 32.513 1.00 97.31 86 PHE A O 1
ATOM 698 N N . GLY A 1 87 ? -9.342 9.387 30.746 1.00 96.50 87 GLY A N 1
ATOM 699 C CA . GLY A 1 87 ? -8.410 8.406 30.196 1.00 96.50 87 GLY A CA 1
ATOM 700 C C . GLY A 1 87 ? -7.245 9.101 29.505 1.00 96.50 87 GLY A C 1
ATOM 701 O O . GLY A 1 87 ? -7.343 10.267 29.123 1.00 96.50 87 GLY A O 1
ATOM 702 N N . ALA A 1 88 ? -6.121 8.406 29.373 1.00 95.94 88 ALA A N 1
ATOM 703 C CA . ALA A 1 88 ? -4.905 8.990 28.818 1.00 95.94 88 ALA A CA 1
ATOM 704 C C . ALA A 1 88 ? -4.061 7.961 28.068 1.00 95.94 88 ALA A C 1
ATOM 706 O O . ALA A 1 88 ? -4.265 6.754 28.211 1.00 95.94 88 ALA A O 1
ATOM 707 N N . PHE A 1 89 ? -3.122 8.467 27.271 1.00 94.88 89 PHE A N 1
ATOM 708 C CA . PHE A 1 89 ? -2.143 7.673 26.540 1.00 94.88 89 PHE A CA 1
ATOM 709 C C . PHE A 1 89 ? -0.751 7.919 27.113 1.00 94.88 89 PHE A C 1
ATOM 711 O O . PHE A 1 89 ? -0.188 9.012 27.001 1.00 94.88 89 PHE A O 1
ATOM 718 N N . GLU A 1 90 ? -0.203 6.885 27.741 1.00 93.88 90 GLU A N 1
ATOM 719 C CA . GLU A 1 90 ? 1.140 6.893 28.298 1.00 93.88 90 GLU A CA 1
ATOM 720 C C . GLU A 1 90 ? 2.236 6.960 27.212 1.00 93.88 90 GLU A C 1
ATOM 722 O O . GLU A 1 90 ? 2.003 6.781 26.014 1.00 93.88 90 GLU A O 1
ATOM 727 N N . THR A 1 91 ? 3.467 7.269 27.624 1.00 93.06 91 THR A N 1
ATOM 728 C CA . THR A 1 91 ? 4.650 7.225 26.748 1.00 93.06 91 THR A CA 1
ATOM 729 C C . THR A 1 91 ? 4.992 5.796 26.323 1.00 93.06 91 THR A C 1
ATOM 731 O O . THR A 1 91 ? 4.628 4.833 26.997 1.00 93.06 91 THR A O 1
ATOM 734 N N . GLN A 1 92 ? 5.716 5.644 25.207 1.00 93.62 92 GLN A N 1
ATOM 735 C CA . GLN A 1 92 ? 6.009 4.341 24.597 1.00 93.62 92 GLN A CA 1
ATOM 736 C C . GLN A 1 92 ? 6.668 3.349 25.571 1.00 93.62 92 GLN A C 1
ATOM 738 O O . GLN A 1 92 ? 6.341 2.163 25.546 1.00 93.62 92 GLN A O 1
ATOM 743 N N . GLU A 1 93 ? 7.565 3.816 26.442 1.00 93.44 93 GLU A N 1
ATOM 744 C CA . GLU A 1 93 ? 8.235 3.001 27.463 1.00 93.44 93 GLU A CA 1
ATOM 745 C C . GLU A 1 93 ? 7.294 2.481 28.558 1.00 93.44 93 GLU A C 1
ATOM 747 O O . GLU A 1 93 ? 7.581 1.459 29.183 1.00 93.44 93 GLU A O 1
ATOM 752 N N . ASN A 1 94 ? 6.165 3.160 28.766 1.00 94.94 94 ASN A N 1
ATOM 753 C CA . ASN A 1 94 ? 5.166 2.811 29.766 1.00 94.94 94 ASN A CA 1
ATOM 754 C C . ASN A 1 94 ? 4.018 1.968 29.197 1.00 94.94 94 ASN A C 1
ATOM 756 O O . ASN A 1 94 ? 3.270 1.387 29.986 1.00 94.94 94 ASN A O 1
ATOM 760 N N . VAL A 1 95 ? 3.899 1.853 27.866 1.00 95.50 95 VAL A N 1
ATOM 761 C CA . VAL A 1 95 ? 2.844 1.059 27.220 1.00 95.50 95 VAL A CA 1
ATOM 762 C C . VAL A 1 95 ? 2.949 -0.406 27.622 1.00 95.50 95 VAL A C 1
ATOM 764 O O . VAL A 1 95 ? 3.973 -1.070 27.418 1.00 95.50 95 VAL A O 1
ATOM 767 N N . ARG A 1 96 ? 1.844 -0.939 28.144 1.00 95.44 96 ARG A N 1
ATOM 768 C CA . ARG A 1 96 ? 1.752 -2.327 28.605 1.00 95.44 96 ARG A CA 1
ATOM 769 C C . ARG A 1 96 ? 1.028 -3.199 27.596 1.00 95.44 96 ARG A C 1
ATOM 771 O O . ARG A 1 96 ? -0.109 -2.945 27.207 1.00 95.44 96 ARG A O 1
ATOM 778 N N . LEU A 1 97 ? 1.700 -4.277 27.205 1.00 95.75 97 LEU A N 1
ATOM 779 C CA . LEU A 1 97 ? 1.151 -5.293 26.317 1.00 95.75 97 LEU A CA 1
ATOM 780 C C . LEU A 1 97 ? 0.844 -6.567 27.101 1.00 95.75 97 LEU A C 1
ATOM 782 O O . LEU A 1 97 ? 1.678 -7.059 27.864 1.00 95.75 97 LEU A O 1
ATOM 786 N N . LEU A 1 98 ? -0.305 -7.177 26.826 1.00 95.19 98 LEU A N 1
ATOM 787 C CA . LEU A 1 98 ? -0.650 -8.507 27.322 1.00 95.19 98 LEU A CA 1
ATOM 788 C C . LEU A 1 98 ? -0.091 -9.564 26.361 1.00 95.19 98 LEU A C 1
ATOM 790 O O . LEU A 1 98 ? -0.793 -10.169 25.541 1.00 95.19 98 LEU A O 1
ATOM 794 N N . GLU A 1 99 ? 1.224 -9.774 26.437 1.00 92.06 99 GLU A N 1
ATOM 795 C CA . GLU A 1 99 ? 1.934 -10.713 25.562 1.00 92.06 99 GLU A CA 1
ATOM 796 C C . GLU A 1 99 ? 1.433 -12.153 25.704 1.00 92.06 99 GLU A C 1
ATOM 798 O O . GLU A 1 99 ? 1.334 -12.868 24.702 1.00 92.06 99 GLU A O 1
ATOM 803 N N . SER A 1 100 ? 1.079 -12.565 26.925 1.00 92.62 100 SER A N 1
ATOM 804 C CA . SER A 1 100 ? 0.533 -13.896 27.194 1.00 92.62 100 SER A CA 1
ATOM 805 C C . SER A 1 100 ? -0.795 -14.111 26.472 1.00 92.62 100 SER A C 1
ATOM 807 O O . SER A 1 100 ? -0.971 -15.153 25.850 1.00 92.62 100 SER A O 1
ATOM 809 N N . TRP A 1 101 ? -1.683 -13.112 26.454 1.00 94.56 101 TRP A N 1
ATOM 810 C CA . TRP A 1 101 ? -2.952 -13.184 25.722 1.00 94.56 101 TRP A CA 1
ATOM 811 C C . TRP A 1 101 ? -2.707 -13.227 24.218 1.00 94.56 101 TRP A C 1
ATOM 813 O O . TRP A 1 101 ? -3.303 -14.012 23.488 1.00 94.56 101 TRP A O 1
ATOM 823 N N . THR A 1 102 ? -1.754 -12.430 23.741 1.00 93.06 102 THR A N 1
ATOM 824 C CA . THR A 1 102 ? -1.382 -12.396 22.323 1.00 93.06 102 THR A CA 1
ATOM 825 C C . THR A 1 102 ? -0.829 -13.749 21.841 1.00 93.06 102 THR A C 1
ATOM 827 O O . THR A 1 102 ? -1.171 -14.219 20.750 1.00 93.06 102 THR A O 1
ATOM 830 N N . GLN A 1 103 ? -0.013 -14.423 22.652 1.00 90.69 103 GLN A N 1
ATOM 831 C CA . GLN A 1 103 ? 0.625 -15.692 22.284 1.00 90.69 103 GLN A CA 1
ATOM 832 C C . GLN A 1 103 ? -0.254 -16.909 22.573 1.00 90.69 103 GLN A C 1
ATOM 834 O O . GLN A 1 103 ? -0.480 -17.734 21.684 1.00 90.69 103 GLN A O 1
ATOM 839 N N . HIS A 1 104 ? -0.784 -17.002 23.786 1.00 92.31 104 HIS A N 1
ATOM 840 C CA . HIS A 1 104 ? -1.448 -18.196 24.313 1.00 92.31 104 HIS A CA 1
ATOM 841 C C . HIS A 1 104 ? -2.976 -18.100 24.308 1.00 92.31 104 HIS A C 1
ATOM 843 O O . HIS A 1 104 ? -3.643 -19.106 24.530 1.00 92.31 104 HIS A O 1
ATOM 849 N N . GLY A 1 105 ? -3.511 -16.928 23.974 1.00 93.81 105 GLY A N 1
ATOM 850 C CA . GLY A 1 105 ? -4.938 -16.661 23.881 1.00 93.81 105 GLY A CA 1
ATOM 851 C C . GLY A 1 105 ? -5.519 -16.021 25.131 1.00 93.81 105 GLY A C 1
ATOM 852 O O . GLY A 1 105 ? -4.919 -16.022 26.209 1.00 93.81 105 GLY A O 1
ATOM 853 N N . VAL A 1 106 ? -6.691 -15.427 24.954 1.00 94.88 106 VAL A N 1
ATOM 854 C CA . VAL A 1 106 ? -7.412 -14.701 25.996 1.00 94.88 106 VAL A CA 1
ATOM 855 C C . VAL A 1 106 ? -7.952 -15.698 27.034 1.00 94.88 106 VAL A C 1
ATOM 857 O O . VAL A 1 106 ? -8.571 -16.699 26.653 1.00 94.88 106 VAL A O 1
ATOM 860 N N . PRO A 1 107 ? -7.767 -15.453 28.346 1.00 92.94 107 PRO A N 1
ATOM 861 C CA . PRO A 1 107 ? -8.318 -16.305 29.397 1.00 92.94 107 PRO A CA 1
ATOM 862 C C . PRO A 1 107 ? -9.837 -16.487 29.277 1.00 92.94 107 PRO A C 1
ATOM 864 O O . PRO A 1 107 ? -10.577 -15.547 28.986 1.00 92.94 107 PRO A O 1
ATOM 867 N N . LYS A 1 108 ? -10.330 -17.705 29.537 1.00 89.25 108 LYS A N 1
ATOM 868 C CA . LYS A 1 108 ? -11.768 -18.032 29.427 1.00 89.25 108 LYS A CA 1
ATOM 869 C C . LYS A 1 108 ? -12.636 -17.267 30.428 1.00 89.25 108 LYS A C 1
ATOM 871 O O . LYS A 1 108 ? -13.817 -17.049 30.183 1.00 89.25 108 LYS A O 1
ATOM 876 N N . ASP A 1 109 ? -12.061 -16.899 31.562 1.00 88.19 109 ASP A N 1
ATOM 877 C CA . ASP A 1 109 ? -12.697 -16.194 32.666 1.00 88.19 109 ASP A CA 1
ATOM 878 C C . ASP A 1 109 ? -12.460 -14.679 32.633 1.00 88.19 109 ASP A C 1
ATOM 880 O O . ASP A 1 109 ? -12.856 -14.006 33.578 1.00 88.19 109 ASP A O 1
ATOM 884 N N . VAL A 1 110 ? -11.917 -14.128 31.536 1.00 87.81 110 VAL A N 1
ATOM 885 C CA . VAL A 1 110 ? -11.561 -12.701 31.407 1.00 87.81 110 VAL A CA 1
ATOM 886 C C . VAL A 1 110 ? -12.685 -11.736 31.802 1.00 87.81 110 VAL A C 1
ATOM 888 O O . VAL A 1 110 ? -12.425 -10.717 32.427 1.00 87.81 110 VAL A O 1
ATOM 891 N N . LEU A 1 111 ? -13.949 -12.076 31.521 1.00 84.38 111 LEU A N 1
ATOM 892 C CA . LEU A 1 111 ? -15.114 -11.250 31.877 1.00 84.38 111 LEU A CA 1
ATOM 893 C C . LEU A 1 111 ? -15.384 -11.175 33.391 1.00 84.38 111 LEU A C 1
ATOM 895 O O . LEU A 1 111 ? -16.195 -10.368 33.833 1.00 84.38 111 LEU A O 1
ATOM 899 N N . LYS A 1 112 ? -14.745 -12.041 34.181 1.00 81.44 112 LYS A N 1
ATOM 900 C CA . LYS A 1 112 ? -14.823 -12.088 35.648 1.00 81.44 112 LYS A CA 1
ATOM 901 C C . LYS A 1 112 ? -13.539 -11.584 36.309 1.00 81.44 112 LYS A C 1
ATOM 903 O O . LYS A 1 112 ? -13.477 -11.528 37.535 1.00 81.44 112 LYS A O 1
ATOM 908 N N . THR A 1 113 ? -12.515 -11.260 35.523 1.00 76.19 113 THR A N 1
ATOM 909 C CA . THR A 1 113 ? -11.201 -10.861 36.018 1.00 76.19 113 THR A CA 1
ATOM 910 C C . THR A 1 113 ? -11.077 -9.343 35.979 1.00 76.19 113 THR A C 1
ATOM 912 O O . THR A 1 113 ? -11.152 -8.736 34.914 1.00 76.19 113 THR A O 1
ATOM 915 N N . SER A 1 114 ? -10.830 -8.720 37.129 1.00 79.88 114 SER A N 1
ATOM 916 C CA . SER A 1 114 ? -10.351 -7.337 37.168 1.00 79.88 114 SER A CA 1
ATOM 917 C C . SER A 1 114 ? -8.850 -7.326 36.901 1.00 79.88 114 SER A C 1
ATOM 919 O O . SER A 1 114 ? -8.087 -8.002 37.594 1.00 79.88 114 SER A O 1
ATOM 921 N N . LEU A 1 115 ? -8.425 -6.579 35.886 1.00 87.81 115 LEU A N 1
ATOM 922 C CA . LEU A 1 115 ? -7.008 -6.334 35.644 1.00 87.81 115 LEU A CA 1
ATOM 923 C C . LEU A 1 115 ? -6.471 -5.331 36.660 1.00 87.81 115 LEU A C 1
ATOM 925 O O . LEU A 1 115 ? -7.183 -4.415 37.070 1.00 87.81 115 LEU A O 1
ATOM 929 N N . ARG A 1 116 ? -5.205 -5.511 37.043 1.00 89.50 116 ARG A N 1
ATOM 930 C CA . ARG A 1 116 ? -4.511 -4.562 37.909 1.00 89.50 116 ARG A CA 1
ATOM 931 C C . ARG A 1 116 ? -4.430 -3.205 37.210 1.00 89.50 116 ARG A C 1
ATOM 933 O O . ARG A 1 116 ? -4.052 -3.109 36.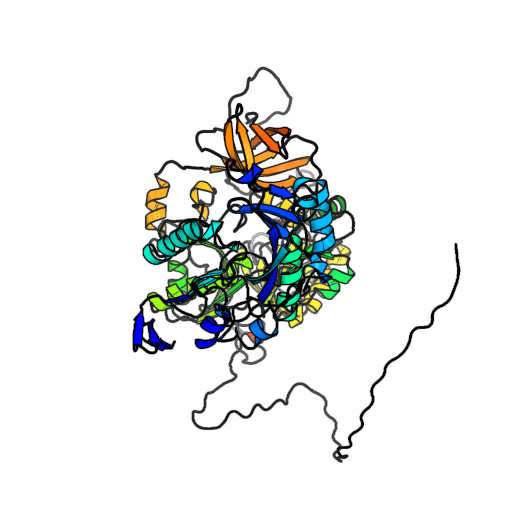044 1.00 89.50 116 ARG A O 1
ATOM 940 N N . GLU A 1 117 ? -4.782 -2.167 37.944 1.00 90.44 117 GLU A N 1
ATOM 941 C CA . GLU A 1 117 ? -4.671 -0.780 37.536 1.00 90.44 117 GLU A CA 1
ATOM 942 C C . GLU A 1 117 ? -3.213 -0.305 37.560 1.00 90.44 117 GLU A C 1
ATOM 944 O O . GLU A 1 117 ? -2.427 -0.632 38.456 1.00 90.44 117 GLU A O 1
ATOM 949 N N . HIS A 1 118 ? -2.853 0.498 36.563 1.00 92.31 118 HIS A N 1
ATOM 950 C CA . HIS A 1 118 ? -1.518 1.063 36.379 1.00 92.31 118 HIS A CA 1
ATOM 951 C C . HIS A 1 118 ? -1.577 2.583 36.197 1.00 92.31 118 HIS A C 1
ATOM 953 O O . HIS A 1 118 ? -0.821 3.159 35.420 1.00 92.31 118 HIS A O 1
ATOM 959 N N . PHE A 1 119 ? -2.450 3.245 36.960 1.00 92.69 119 PHE A N 1
ATOM 960 C CA . PHE A 1 119 ? -2.693 4.692 36.885 1.00 92.69 119 PHE A CA 1
ATOM 961 C C . PHE A 1 119 ? -1.453 5.568 37.103 1.00 92.69 119 PHE A C 1
ATOM 963 O O . PHE A 1 119 ? -1.426 6.702 36.637 1.00 92.69 119 PHE A O 1
ATOM 970 N N . ASP A 1 120 ? -0.421 5.055 37.775 1.00 92.25 120 ASP A N 1
ATOM 971 C CA . ASP A 1 120 ? 0.840 5.782 37.949 1.00 92.25 120 ASP A CA 1
ATOM 972 C C . ASP A 1 120 ? 1.513 6.100 36.601 1.00 92.25 120 ASP A C 1
ATOM 974 O O . ASP A 1 120 ? 2.166 7.132 36.479 1.00 92.25 120 ASP A O 1
ATOM 978 N N . SER A 1 121 ? 1.294 5.268 35.572 1.00 93.56 121 SER A N 1
ATOM 979 C CA . SER A 1 121 ? 1.813 5.490 34.209 1.00 93.56 121 SER A CA 1
ATOM 980 C C . SER A 1 121 ? 1.210 6.706 33.499 1.00 93.56 121 SER A C 1
ATOM 982 O O . SER A 1 121 ? 1.818 7.223 32.567 1.00 93.56 121 SER A O 1
ATOM 984 N N . ILE A 1 122 ? 0.043 7.173 33.955 1.00 95.00 122 ILE A N 1
ATOM 985 C CA . ILE A 1 122 ? -0.696 8.314 33.394 1.00 95.00 122 ILE A CA 1
ATOM 986 C C . ILE A 1 122 ? -0.860 9.450 34.410 1.00 95.00 122 ILE A C 1
ATOM 988 O O . ILE A 1 122 ? -1.705 10.334 34.249 1.00 95.00 122 ILE A O 1
ATOM 992 N N . LYS A 1 123 ? -0.068 9.434 35.492 1.00 94.25 123 LYS A N 1
ATOM 993 C CA . LYS A 1 123 ? -0.167 10.432 36.560 1.00 94.25 123 LYS A CA 1
ATOM 994 C C . LYS A 1 123 ? 0.116 11.842 36.040 1.00 94.25 123 LYS A C 1
ATOM 996 O O . LYS A 1 123 ? -0.600 12.769 36.398 1.00 94.25 123 LYS A O 1
ATOM 1001 N N . GLU A 1 124 ? 1.130 12.002 35.195 1.00 94.81 124 GLU A N 1
ATOM 1002 C CA . GLU A 1 124 ? 1.491 13.306 34.626 1.00 94.81 124 GLU A CA 1
ATOM 1003 C C . GLU A 1 124 ? 0.368 13.864 33.745 1.00 94.81 124 GLU A C 1
ATOM 1005 O O . GLU A 1 124 ? 0.001 15.032 33.883 1.00 94.81 124 GLU A O 1
ATOM 1010 N N . ASN A 1 125 ? -0.249 13.011 32.918 1.00 96.12 125 ASN A N 1
ATOM 1011 C CA . ASN A 1 125 ? -1.417 13.377 32.118 1.00 96.12 125 ASN A CA 1
ATOM 1012 C C . ASN A 1 125 ? -2.578 13.834 33.019 1.00 96.12 125 ASN A C 1
ATOM 1014 O O . ASN A 1 125 ? -3.213 14.852 32.752 1.00 96.12 125 ASN A O 1
ATOM 1018 N N . TYR A 1 126 ? -2.839 13.103 34.110 1.00 95.75 126 TYR A N 1
ATOM 1019 C CA . TYR A 1 126 ? -3.895 13.445 35.065 1.00 95.75 126 TYR A CA 1
ATOM 1020 C C . TYR A 1 126 ? -3.624 14.763 35.794 1.00 95.75 126 TYR A C 1
ATOM 1022 O O . TYR A 1 126 ? -4.522 15.595 35.922 1.00 95.75 126 TYR A O 1
ATOM 1030 N N . ASP A 1 127 ? -2.390 14.975 36.253 1.00 95.25 127 ASP A N 1
ATOM 1031 C CA . ASP A 1 127 ? -1.989 16.218 36.908 1.00 95.25 127 ASP A CA 1
ATOM 1032 C C . ASP A 1 127 ? -2.174 17.416 35.961 1.00 95.25 127 ASP A C 1
ATOM 1034 O O . ASP A 1 127 ? -2.555 18.496 36.417 1.00 95.25 127 ASP A O 1
ATOM 1038 N N . SER A 1 128 ? -1.935 17.242 34.653 1.00 95.81 128 SER A N 1
ATOM 1039 C CA . SER A 1 128 ? -2.209 18.294 33.668 1.00 95.81 128 SER A CA 1
ATOM 1040 C C . SER A 1 128 ? -3.705 18.519 33.455 1.00 95.81 128 SER A C 1
ATOM 1042 O O . SER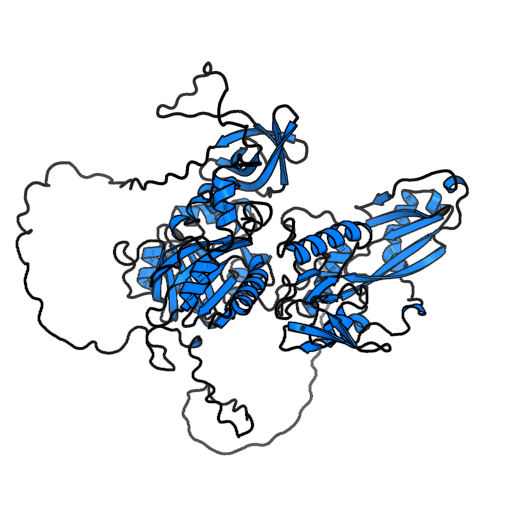 A 1 128 ? -4.185 19.648 33.573 1.00 95.81 128 SER A O 1
ATOM 1044 N N . ALA A 1 129 ? -4.480 17.446 33.282 1.00 96.06 129 ALA A N 1
ATOM 1045 C CA . ALA A 1 129 ? -5.934 17.534 33.170 1.00 96.06 129 ALA A CA 1
ATOM 1046 C C . ALA A 1 129 ? -6.574 18.237 34.372 1.00 96.06 129 ALA A C 1
ATOM 1048 O O . ALA A 1 129 ? -7.479 19.051 34.209 1.00 96.06 129 ALA A O 1
ATOM 1049 N N . ALA A 1 130 ? -6.070 17.984 35.579 1.00 95.00 130 ALA A N 1
ATOM 1050 C CA . ALA A 1 130 ? -6.537 18.638 36.792 1.00 95.00 130 ALA A CA 1
ATOM 1051 C C . ALA A 1 130 ? -6.165 20.131 36.853 1.00 95.00 130 ALA A C 1
ATOM 1053 O O . ALA A 1 130 ? -6.881 20.908 37.481 1.00 95.00 130 ALA A O 1
ATOM 1054 N N . LYS A 1 131 ? -5.078 20.575 36.207 1.00 95.06 131 LYS A N 1
ATOM 1055 C CA . LYS A 1 131 ? -4.772 22.013 36.055 1.00 95.06 131 LYS A CA 1
ATOM 1056 C C . LYS A 1 131 ? -5.736 22.686 35.079 1.00 95.06 131 LYS A C 1
ATOM 1058 O O . LYS A 1 131 ? -6.186 23.796 35.354 1.00 95.06 131 LYS A O 1
ATOM 1063 N N . THR A 1 132 ? -6.064 22.014 33.977 1.00 94.69 132 THR A N 1
ATOM 1064 C CA . THR A 1 132 ? -6.968 22.524 32.934 1.00 94.69 132 THR A CA 1
ATOM 1065 C C . THR A 1 132 ? -8.434 22.500 33.372 1.00 94.69 132 THR A C 1
ATOM 1067 O O . THR A 1 132 ? -9.195 23.413 33.051 1.00 94.69 132 THR A O 1
ATOM 1070 N N . ILE A 1 133 ? -8.835 21.487 34.144 1.00 94.06 133 ILE A N 1
ATOM 1071 C CA . ILE A 1 133 ? -10.195 21.276 34.648 1.00 94.06 133 ILE A CA 1
ATOM 1072 C C . ILE A 1 133 ? -10.141 21.251 36.185 1.00 94.06 133 ILE A C 1
ATOM 1074 O O . ILE A 1 133 ? -10.029 20.176 36.782 1.00 94.06 133 ILE A O 1
ATOM 1078 N N . PRO A 1 134 ? -10.261 22.411 36.859 1.00 91.31 134 PRO A N 1
ATOM 1079 C CA . PRO A 1 134 ? -10.143 22.498 38.317 1.00 91.31 134 PRO A CA 1
ATOM 1080 C C . PRO A 1 134 ? -11.105 21.585 39.092 1.00 91.31 134 PRO A C 1
ATOM 1082 O O . PRO A 1 134 ? -10.763 21.106 40.170 1.00 91.31 134 PRO A O 1
ATOM 1085 N N . LEU A 1 135 ? -12.271 21.253 38.523 1.00 91.94 135 LEU A N 1
ATOM 1086 C CA . LEU A 1 135 ? -13.212 20.302 39.129 1.00 91.94 135 LEU A CA 1
ATOM 1087 C C . LEU A 1 135 ? -12.615 18.897 39.342 1.00 91.94 135 LEU A C 1
ATOM 1089 O O . LEU A 1 135 ? -13.052 18.199 40.252 1.00 91.94 135 LEU A O 1
ATOM 1093 N N . LEU A 1 136 ? -11.603 18.481 38.570 1.00 91.81 136 LEU A N 1
ATOM 1094 C CA . LEU A 1 136 ? -10.882 17.219 38.801 1.00 91.81 136 LEU A CA 1
ATOM 1095 C C . LEU A 1 136 ? -9.931 17.289 40.010 1.00 91.81 136 LEU A C 1
ATOM 1097 O O . LEU A 1 136 ? -9.558 16.250 40.555 1.00 91.81 136 LEU A O 1
ATOM 1101 N N . GLN A 1 137 ? -9.550 18.489 40.465 1.00 88.88 137 GLN A N 1
ATOM 1102 C CA . GLN A 1 137 ? -8.838 18.660 41.738 1.00 88.88 137 GLN A CA 1
ATOM 1103 C C . GLN A 1 137 ? -9.801 18.505 42.919 1.00 88.88 137 GLN A C 1
ATOM 1105 O O . GLN A 1 137 ? -9.471 17.850 43.907 1.00 88.88 137 GLN A O 1
ATOM 1110 N N . GLU A 1 138 ? -10.999 19.084 42.807 1.00 87.88 138 GLU A N 1
ATOM 1111 C CA . GLU A 1 138 ? -12.029 19.043 43.852 1.00 87.88 138 GLU A CA 1
ATOM 1112 C C . GLU A 1 138 ? -12.668 17.653 43.980 1.00 87.88 138 GLU A C 1
ATOM 1114 O O . GLU A 1 138 ? -12.907 17.159 45.085 1.00 87.88 138 GLU A O 1
ATOM 1119 N N . CYS A 1 139 ? -12.923 17.004 42.843 1.00 90.00 139 CYS A N 1
ATOM 1120 C CA . CYS A 1 139 ? -13.544 15.689 42.740 1.00 90.00 139 CYS A CA 1
ATOM 1121 C C . CYS A 1 139 ? -12.608 14.729 41.988 1.00 90.00 139 CYS A C 1
ATOM 1123 O O . CYS A 1 139 ? -12.806 14.484 40.796 1.00 90.00 139 CYS A O 1
ATOM 1125 N N . PRO A 1 140 ? -11.585 14.173 42.665 1.00 89.50 140 PRO A N 1
ATOM 1126 C CA . PRO A 1 140 ? -10.572 13.365 42.004 1.00 89.50 140 PRO A CA 1
ATOM 1127 C C . PRO A 1 140 ? -11.112 12.022 41.509 1.00 89.50 140 PRO A C 1
ATOM 1129 O O . PRO A 1 140 ? -12.127 11.512 41.998 1.00 89.50 140 PRO A O 1
ATOM 1132 N N . ILE A 1 141 ? -10.377 11.423 40.570 1.00 92.38 141 ILE A N 1
ATOM 1133 C CA . ILE A 1 141 ? -10.615 10.056 40.095 1.00 92.38 141 ILE A CA 1
ATOM 1134 C C . ILE A 1 141 ? -10.420 9.067 41.247 1.00 92.38 141 ILE A C 1
ATOM 1136 O O . ILE A 1 141 ? -9.352 9.004 41.862 1.00 92.38 141 ILE A O 1
ATOM 1140 N N . VAL A 1 142 ? -11.463 8.291 41.535 1.00 91.50 142 VAL A N 1
ATOM 1141 C CA . VAL A 1 142 ? -11.498 7.321 42.642 1.00 91.50 142 VAL A CA 1
ATOM 1142 C C . VAL A 1 142 ? -11.656 5.889 42.158 1.00 91.50 142 VAL A C 1
ATOM 1144 O O . VAL A 1 142 ? -11.079 4.979 42.748 1.00 91.50 142 VAL A O 1
ATOM 1147 N N . GLU A 1 143 ? -12.399 5.690 41.076 1.00 92.00 143 GLU A N 1
ATOM 1148 C CA . GLU A 1 143 ? -12.614 4.383 40.470 1.00 92.00 143 GLU A CA 1
ATOM 1149 C C . GLU A 1 143 ? -11.660 4.266 39.278 1.00 92.00 143 GLU A C 1
ATOM 1151 O O . GLU A 1 143 ? -11.730 5.068 38.351 1.00 92.00 143 GLU A O 1
ATOM 1156 N N . LYS A 1 144 ? -10.723 3.317 39.327 1.00 94.19 144 LYS A N 1
ATOM 1157 C CA . LYS A 1 144 ? -9.665 3.142 38.323 1.00 94.19 144 LYS A CA 1
ATOM 1158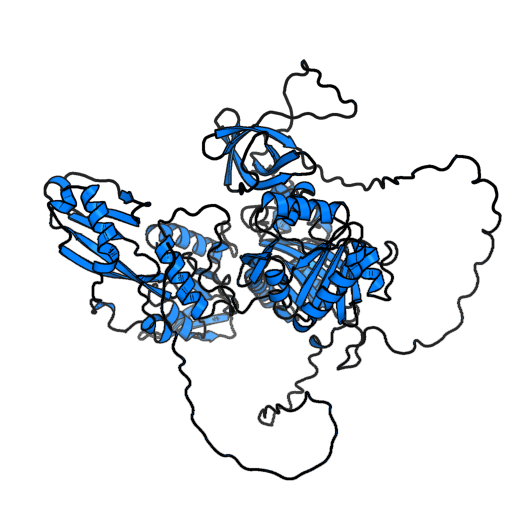 C C . LYS A 1 144 ? -9.821 1.789 37.652 1.00 94.19 144 LYS A C 1
ATOM 1160 O O . LYS A 1 144 ? -10.047 0.790 38.333 1.00 94.19 144 LYS A O 1
ATOM 1165 N N . TYR A 1 145 ? -9.652 1.760 36.338 1.00 90.69 145 TYR A N 1
ATOM 1166 C CA . TYR A 1 145 ? -9.853 0.573 35.526 1.00 90.69 145 TYR A CA 1
ATOM 1167 C C . TYR A 1 145 ? -8.750 0.432 34.482 1.00 90.69 145 TYR A C 1
ATOM 1169 O O . TYR A 1 145 ? -8.323 1.405 33.856 1.00 90.69 145 TYR A O 1
ATOM 1177 N N . THR A 1 146 ? -8.358 -0.816 34.246 1.00 93.88 146 THR A N 1
ATOM 1178 C CA . THR A 1 146 ? -7.568 -1.208 33.080 1.00 93.88 146 THR A CA 1
ATOM 1179 C C . THR A 1 146 ? -8.494 -1.904 32.089 1.00 93.88 146 THR A C 1
ATOM 1181 O O . THR A 1 146 ? -9.002 -2.993 32.360 1.00 93.88 146 THR A O 1
ATOM 1184 N N . GLY A 1 147 ? -8.721 -1.273 30.939 1.00 92.06 147 GLY A N 1
ATOM 1185 C CA . GLY A 1 147 ? -9.316 -1.907 29.767 1.00 92.06 147 GLY A CA 1
ATOM 1186 C C . GLY A 1 147 ? -8.261 -2.629 28.929 1.00 92.06 147 GLY A C 1
ATOM 1187 O O . GLY A 1 147 ? -7.064 -2.399 29.091 1.00 92.06 147 GLY A O 1
ATOM 1188 N N . VAL A 1 148 ? -8.708 -3.485 28.008 1.00 93.50 148 VAL A N 1
ATOM 1189 C CA . VAL A 1 148 ? -7.832 -4.123 27.016 1.00 93.50 148 VAL A CA 1
ATOM 1190 C C . VAL A 1 148 ? -8.373 -3.877 25.627 1.00 93.50 148 VAL A C 1
ATOM 1192 O O . VAL A 1 148 ? -9.549 -4.118 25.355 1.00 93.50 148 VAL A O 1
ATOM 1195 N N . VAL A 1 149 ? -7.482 -3.461 24.739 1.00 93.00 149 VAL A N 1
ATOM 1196 C CA . VAL A 1 149 ? -7.750 -3.283 23.319 1.00 93.00 149 VAL A CA 1
ATOM 1197 C C . VAL A 1 149 ? -6.944 -4.315 22.538 1.00 93.00 149 VAL A C 1
ATOM 1199 O O . VAL A 1 149 ? -5.787 -4.586 22.851 1.00 93.00 149 VAL A O 1
ATOM 1202 N N . CYS A 1 150 ? -7.555 -4.919 21.522 1.00 94.75 150 CYS A N 1
ATOM 1203 C CA . CYS A 1 150 ? -6.858 -5.762 20.555 1.00 94.75 150 CYS A CA 1
ATOM 1204 C C . CYS A 1 150 ? -6.675 -4.939 19.280 1.00 94.75 150 CYS A C 1
ATOM 1206 O O . CYS A 1 150 ? -7.658 -4.656 18.595 1.00 94.75 150 CYS A O 1
ATOM 1208 N N . MET A 1 151 ? -5.445 -4.533 18.979 1.00 94.62 151 MET A N 1
ATOM 1209 C CA . MET A 1 151 ? -5.142 -3.596 17.893 1.00 94.62 151 MET A CA 1
ATOM 1210 C C . MET A 1 151 ? -4.060 -4.134 16.962 1.00 94.62 151 MET A C 1
ATOM 1212 O O . MET A 1 151 ? -3.271 -5.008 17.328 1.00 94.62 151 MET A O 1
ATOM 1216 N N . SER A 1 152 ? -4.042 -3.622 15.737 1.00 96.25 152 SER A N 1
ATOM 1217 C CA . SER A 1 152 ? -2.947 -3.847 14.799 1.00 96.25 152 SER A CA 1
ATOM 1218 C C . SER A 1 152 ? -1.724 -2.979 15.152 1.00 96.25 152 SER A C 1
ATOM 1220 O O . SER A 1 152 ? -1.856 -1.969 15.850 1.00 96.25 152 SER A O 1
ATOM 1222 N N . PRO A 1 153 ? -0.540 -3.304 14.601 1.00 96.00 153 PRO A N 1
ATOM 1223 C CA . PRO A 1 153 ? 0.659 -2.482 14.736 1.00 96.00 153 PRO A CA 1
ATOM 1224 C C . PRO A 1 153 ? 0.492 -1.018 14.315 1.00 96.00 153 PRO A C 1
ATOM 1226 O O . PRO A 1 153 ? 1.142 -0.151 14.883 1.00 96.00 153 PRO A O 1
ATOM 1229 N N . ASP A 1 154 ? -0.355 -0.727 13.330 1.00 93.50 154 ASP A N 1
ATOM 1230 C CA . ASP A 1 154 ? -0.539 0.611 12.752 1.00 93.50 154 ASP A CA 1
ATOM 1231 C C . ASP A 1 154 ? -1.790 1.349 13.267 1.00 93.50 154 ASP A C 1
ATOM 1233 O O . ASP A 1 154 ? -2.170 2.363 12.690 1.00 93.50 154 ASP A O 1
ATOM 1237 N N . CYS A 1 155 ? -2.439 0.846 14.326 1.00 92.06 155 CYS A N 1
ATOM 1238 C CA . CYS A 1 155 ? -3.725 1.323 14.868 1.00 92.06 155 CYS A CA 1
ATOM 1239 C C . CYS A 1 155 ? -4.938 1.240 13.921 1.00 92.06 155 CYS A C 1
ATOM 1241 O O . CYS A 1 155 ? -6.056 1.515 14.360 1.00 92.06 155 CYS A O 1
ATOM 1243 N N . MET A 1 156 ? -4.764 0.861 12.653 1.00 94.38 156 MET A N 1
ATOM 1244 C CA . MET A 1 156 ? -5.869 0.741 11.702 1.00 94.38 156 MET A CA 1
ATOM 1245 C C . MET A 1 156 ? -6.533 -0.635 11.812 1.00 94.38 156 MET A C 1
ATOM 1247 O O . MET A 1 156 ? -5.846 -1.655 11.883 1.00 94.38 156 MET A O 1
ATOM 1251 N N . PRO A 1 157 ? -7.868 -0.743 11.750 1.00 96.12 157 PRO A N 1
ATOM 1252 C CA . PRO A 1 157 ? -8.506 -2.049 11.801 1.00 96.12 157 PRO A CA 1
ATOM 1253 C C . PRO A 1 157 ? -8.125 -2.913 10.586 1.00 96.12 157 PRO A C 1
ATOM 1255 O O . PRO A 1 157 ? -7.641 -2.441 9.554 1.00 96.12 157 PRO A O 1
ATOM 1258 N N . MET A 1 158 ? -8.336 -4.217 10.712 1.00 97.62 158 MET A N 1
ATOM 1259 C CA . MET A 1 158 ? -8.224 -5.186 9.627 1.00 97.62 158 MET A CA 1
ATOM 1260 C C . MET A 1 158 ? -9.640 -5.528 9.155 1.00 97.62 158 MET A C 1
ATOM 1262 O O . MET A 1 158 ? -10.397 -6.182 9.879 1.00 97.62 158 MET A O 1
ATOM 1266 N N . VAL A 1 159 ? -10.001 -5.054 7.961 1.00 97.75 159 VAL A N 1
ATOM 1267 C CA . VAL A 1 159 ? -11.366 -5.066 7.425 1.00 97.75 159 VAL A CA 1
ATOM 1268 C C . VAL A 1 159 ? -11.372 -5.591 5.995 1.00 97.75 159 VAL A C 1
ATOM 1270 O O . VAL A 1 159 ? -10.876 -4.947 5.073 1.00 97.75 159 VAL A O 1
ATOM 1273 N N . GLY A 1 160 ? -11.970 -6.761 5.786 1.00 97.62 160 GLY A N 1
ATOM 1274 C CA . GLY A 1 160 ? -12.138 -7.330 4.451 1.00 97.62 160 GLY A CA 1
ATOM 1275 C C . GLY A 1 160 ? -11.882 -8.833 4.379 1.00 97.62 160 GLY A C 1
ATOM 1276 O O . GLY A 1 160 ? -11.765 -9.504 5.405 1.00 97.62 160 GLY A O 1
ATOM 1277 N N . PRO A 1 161 ? -11.820 -9.385 3.162 1.00 97.00 161 PRO A N 1
ATOM 1278 C CA . PRO A 1 161 ? -11.560 -10.800 2.930 1.00 97.00 161 PRO A CA 1
ATOM 1279 C C . PRO A 1 161 ? -10.066 -11.130 3.069 1.00 97.00 161 PRO A C 1
ATOM 1281 O O . PRO A 1 161 ? -9.194 -10.339 2.693 1.00 97.00 161 PRO A O 1
ATOM 1284 N N . VAL A 1 162 ? -9.772 -12.330 3.563 1.00 96.75 162 VAL A N 1
ATOM 1285 C CA . VAL A 1 162 ? -8.402 -12.771 3.862 1.00 96.75 162 VAL A CA 1
ATOM 1286 C C . VAL A 1 162 ? -7.823 -13.612 2.719 1.00 96.75 162 VAL A C 1
ATOM 1288 O O . VAL A 1 162 ? -8.453 -14.545 2.219 1.00 96.75 162 VAL A O 1
ATOM 1291 N N . LEU A 1 163 ? -6.600 -13.287 2.300 1.00 95.38 163 LEU A N 1
ATOM 1292 C CA . LEU A 1 163 ? -5.815 -14.036 1.321 1.00 95.38 163 LEU A CA 1
ATOM 1293 C C . LEU A 1 163 ? -5.590 -15.475 1.806 1.00 95.38 163 LEU A C 1
ATOM 1295 O O . LEU A 1 163 ? -5.219 -15.707 2.951 1.00 95.38 163 LEU A O 1
ATOM 1299 N N . GLY A 1 164 ? -5.813 -16.451 0.924 1.00 92.56 164 GLY A N 1
ATOM 1300 C CA . GLY A 1 164 ? -5.638 -17.875 1.234 1.00 92.56 164 GLY A CA 1
ATOM 1301 C C . GLY A 1 164 ? -6.825 -18.534 1.945 1.00 92.56 164 GLY A C 1
ATOM 1302 O O . GLY A 1 164 ? -6.846 -19.757 2.044 1.00 92.56 164 GLY A O 1
ATOM 1303 N N . TYR A 1 165 ? -7.842 -17.769 2.363 1.00 94.00 165 TYR A N 1
ATOM 1304 C CA . TYR A 1 165 ? -9.027 -18.289 3.054 1.00 94.00 165 TYR A CA 1
ATOM 1305 C C . TYR A 1 165 ? -10.323 -17.842 2.350 1.00 94.00 165 TYR A C 1
ATOM 1307 O O . TYR A 1 165 ? -10.955 -16.866 2.763 1.00 94.00 165 TYR A O 1
ATOM 1315 N N . PRO A 1 166 ? -10.752 -18.535 1.273 1.00 91.44 166 PRO A N 1
ATOM 1316 C CA . PRO A 1 166 ? -11.937 -18.147 0.510 1.00 91.44 166 PRO A CA 1
ATOM 1317 C C . PRO A 1 166 ? -13.188 -17.976 1.385 1.00 91.44 166 PRO A C 1
ATOM 1319 O O . PRO A 1 166 ? -13.509 -18.818 2.222 1.00 91.44 166 PRO A O 1
ATOM 1322 N N . ASN A 1 167 ? -13.917 -16.880 1.176 1.00 93.19 167 ASN A N 1
ATOM 1323 C CA . ASN A 1 167 ? -15.107 -16.499 1.945 1.00 93.19 167 ASN A CA 1
ATOM 1324 C C . ASN A 1 167 ? -14.911 -16.321 3.467 1.00 93.19 167 ASN A C 1
ATOM 1326 O O . ASN A 1 167 ? -15.908 -16.231 4.187 1.00 93.19 167 ASN A O 1
ATOM 1330 N N . TYR A 1 168 ? -13.673 -16.223 3.959 1.00 96.75 168 TYR A N 1
ATOM 1331 C CA . TYR A 1 168 ? -13.381 -15.788 5.323 1.00 96.75 168 TYR A CA 1
ATOM 1332 C C . TYR A 1 16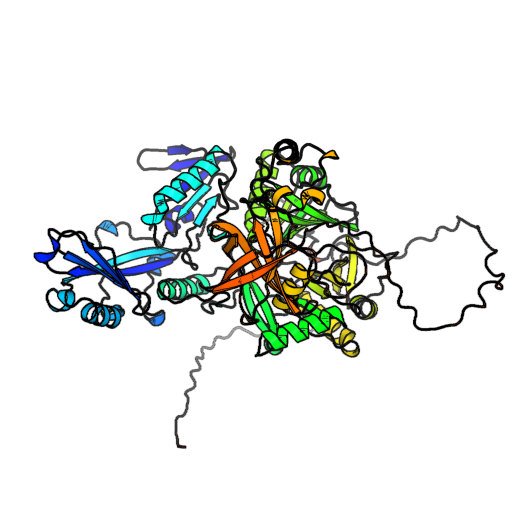8 ? -13.015 -14.300 5.337 1.00 96.75 168 TYR A C 1
ATOM 1334 O O . TYR A 1 168 ? -12.149 -13.839 4.590 1.00 96.75 168 TYR A O 1
ATOM 1342 N N . TRP A 1 169 ? -13.703 -13.550 6.187 1.00 98.06 169 TRP A N 1
ATOM 1343 C CA . TRP A 1 169 ? -13.621 -12.099 6.299 1.00 98.06 169 TRP A CA 1
ATOM 1344 C C . TRP A 1 169 ? -13.265 -11.722 7.727 1.00 98.06 169 TRP A C 1
ATOM 1346 O O . TRP A 1 169 ? -13.563 -12.459 8.668 1.00 98.06 169 TRP A O 1
ATOM 1356 N N . VAL A 1 170 ? -12.667 -10.552 7.896 1.00 98.38 170 VAL A N 1
ATOM 1357 C CA . VAL A 1 170 ? -12.349 -9.996 9.208 1.00 98.38 170 VAL A CA 1
ATOM 1358 C C . VAL A 1 170 ? -12.876 -8.571 9.337 1.00 98.38 170 VAL A C 1
ATOM 1360 O O . VAL A 1 170 ? -12.931 -7.825 8.359 1.00 98.38 170 VAL A O 1
ATOM 1363 N N . ALA A 1 171 ? -13.276 -8.228 10.556 1.00 97.81 171 ALA A N 1
ATOM 1364 C CA . ALA A 1 171 ? -13.540 -6.884 11.050 1.00 97.81 171 ALA A CA 1
ATOM 1365 C C . ALA A 1 171 ? -12.977 -6.822 12.477 1.00 97.81 171 ALA A C 1
ATOM 1367 O O . ALA A 1 171 ? -13.696 -7.012 13.458 1.00 97.81 171 ALA A O 1
ATOM 1368 N N . VAL A 1 172 ? -11.661 -6.666 12.592 1.00 97.69 172 VAL A N 1
ATOM 1369 C CA . VAL A 1 172 ? -10.914 -6.879 13.845 1.00 97.69 172 VAL A CA 1
ATOM 1370 C C . VAL A 1 172 ? -9.832 -5.818 14.025 1.00 97.69 172 VAL A C 1
ATOM 1372 O O . VAL A 1 172 ? -9.547 -5.062 13.102 1.00 97.69 172 VAL A O 1
ATOM 1375 N N . GLY A 1 173 ? -9.190 -5.774 15.195 1.00 95.94 173 GLY A N 1
ATOM 1376 C CA . GLY A 1 173 ? -8.068 -4.857 15.426 1.00 95.94 173 GLY A CA 1
ATOM 1377 C C . GLY A 1 173 ? -8.479 -3.403 15.647 1.00 95.94 173 GLY A C 1
ATOM 1378 O O . GLY A 1 173 ? -7.691 -2.503 15.376 1.00 95.94 173 GLY A O 1
ATOM 1379 N N . PHE A 1 174 ? -9.719 -3.168 16.074 1.00 94.00 174 PHE A N 1
ATOM 1380 C CA . PHE A 1 174 ? -10.236 -1.827 16.307 1.00 94.00 174 PHE A CA 1
ATOM 1381 C C . PHE A 1 174 ? -9.651 -1.228 17.580 1.00 94.00 174 PHE A C 1
ATOM 1383 O O . PHE A 1 174 ? -9.928 -1.714 18.675 1.00 94.00 174 PHE A O 1
ATOM 1390 N N . PHE A 1 175 ? -8.907 -0.138 17.417 1.00 87.44 175 PHE A N 1
ATOM 1391 C CA . PHE A 1 175 ? -8.512 0.710 18.532 1.00 87.44 175 PHE A CA 1
ATOM 1392 C C . PHE A 1 175 ? -9.687 1.574 19.022 1.00 87.44 175 PHE A C 1
ATOM 1394 O O . PHE A 1 175 ? -10.062 1.494 20.187 1.00 87.44 175 PHE A O 1
ATOM 1401 N N . ASP A 1 176 ? -10.349 2.290 18.105 1.00 83.75 176 ASP A N 1
ATOM 1402 C CA . ASP A 1 176 ? -11.641 2.949 18.340 1.00 83.75 176 ASP A CA 1
ATOM 1403 C C . ASP A 1 176 ? -12.745 2.284 17.500 1.00 83.75 176 ASP A C 1
ATOM 1405 O O . ASP A 1 176 ? -13.019 2.640 16.349 1.00 83.75 176 ASP A O 1
ATOM 1409 N N . GLY A 1 177 ? -13.348 1.239 18.069 1.00 85.56 177 GLY A N 1
ATOM 1410 C CA . GLY A 1 177 ? -14.388 0.457 17.399 1.00 85.56 177 GLY A CA 1
ATOM 1411 C C . GLY A 1 177 ? -15.786 1.062 17.491 1.00 85.56 177 GLY A C 1
ATOM 1412 O O . GLY A 1 177 ? -16.600 0.833 16.601 1.00 85.56 177 GLY A O 1
ATOM 1413 N N . LEU A 1 178 ? -16.086 1.830 18.543 1.00 88.50 178 LEU A N 1
ATOM 1414 C CA . LEU A 1 178 ? -17.444 2.331 18.781 1.00 88.50 178 LEU A CA 1
ATOM 1415 C C . LEU A 1 178 ? -17.833 3.397 17.755 1.00 88.50 178 LEU A C 1
ATOM 1417 O O . LEU A 1 178 ? -18.922 3.324 17.185 1.00 88.50 178 LEU A O 1
ATOM 1421 N N . SER A 1 179 ? -16.936 4.346 17.477 1.00 89.94 179 SER A N 1
ATOM 1422 C CA . SER A 1 179 ? -17.199 5.425 16.516 1.00 89.94 179 SER A CA 1
ATOM 1423 C C . SER A 1 179 ? -17.255 4.926 15.064 1.00 89.94 179 SER A C 1
ATOM 1425 O O . SER A 1 179 ? -17.965 5.492 14.232 1.00 89.94 179 SER A O 1
ATOM 1427 N N . THR A 1 180 ? -16.551 3.831 14.755 1.00 91.12 180 THR A N 1
ATOM 1428 C CA . THR A 1 180 ? -16.371 3.326 13.385 1.00 91.12 180 THR A CA 1
ATOM 1429 C C . THR A 1 180 ? -17.281 2.148 13.018 1.00 91.12 180 THR A C 1
ATOM 1431 O O . THR A 1 180 ? -17.486 1.887 11.827 1.00 91.12 180 THR A O 1
ATOM 1434 N N . ALA A 1 181 ? -17.885 1.460 13.998 1.00 93.19 181 ALA A N 1
ATOM 1435 C CA . ALA A 1 181 ? -18.647 0.222 13.792 1.00 93.19 181 ALA A CA 1
ATOM 1436 C C . ALA A 1 181 ? -19.757 0.339 12.736 1.00 93.19 181 ALA A C 1
ATOM 1438 O O . ALA A 1 181 ? -19.878 -0.528 11.868 1.00 93.19 181 ALA A O 1
ATOM 1439 N N . GLY A 1 182 ? -20.555 1.412 12.774 1.00 95.38 182 GLY A N 1
ATOM 1440 C CA . GLY A 1 182 ? -21.655 1.608 11.822 1.00 95.38 182 GLY A CA 1
ATOM 1441 C C . GLY A 1 182 ? -21.170 1.721 10.371 1.00 95.38 182 GLY A C 1
ATOM 1442 O O . GLY A 1 182 ? -21.725 1.085 9.472 1.00 95.38 182 GLY A O 1
ATOM 1443 N N . GLY A 1 183 ? -20.095 2.485 10.151 1.00 95.50 183 GLY A N 1
ATOM 1444 C CA . GLY A 1 183 ? -19.487 2.676 8.834 1.00 95.50 183 GLY A CA 1
ATOM 1445 C C . GLY A 1 183 ? -18.860 1.393 8.292 1.00 95.50 183 GLY A C 1
ATOM 1446 O O . GLY A 1 183 ? -19.157 0.996 7.164 1.00 95.50 183 GLY A O 1
ATOM 1447 N N . ILE A 1 184 ? -18.061 0.697 9.108 1.00 95.94 184 ILE A N 1
ATOM 1448 C CA . ILE A 1 184 ? -17.422 -0.559 8.692 1.00 95.94 184 ILE A CA 1
ATOM 1449 C C . ILE A 1 184 ? -18.446 -1.673 8.458 1.00 95.94 184 ILE A C 1
ATOM 1451 O O . ILE A 1 184 ? -18.327 -2.416 7.482 1.00 95.94 184 ILE A O 1
ATOM 1455 N N . GLY A 1 185 ? -19.487 -1.763 9.290 1.00 96.94 185 GLY A N 1
ATOM 1456 C CA . GLY A 1 185 ? -20.579 -2.714 9.086 1.00 96.94 185 GLY A CA 1
ATOM 1457 C C . GLY A 1 185 ? -21.247 -2.527 7.723 1.00 96.94 185 GLY A C 1
ATOM 1458 O O . GLY A 1 185 ? -21.410 -3.491 6.972 1.00 96.94 185 GLY A O 1
ATOM 1459 N N . LYS A 1 186 ? -21.557 -1.276 7.352 1.00 97.50 186 LYS A N 1
ATOM 1460 C CA . LYS A 1 186 ? -22.085 -0.949 6.022 1.00 97.50 186 LYS A CA 1
ATOM 1461 C C . LYS A 1 186 ? -21.086 -1.267 4.904 1.00 97.50 186 LYS A C 1
ATOM 1463 O O . LYS A 1 186 ? -21.489 -1.847 3.898 1.00 97.50 186 LYS A O 1
ATOM 1468 N N . TYR A 1 187 ? -19.818 -0.898 5.069 1.00 97.38 187 TYR A N 1
ATOM 1469 C CA . TYR A 1 187 ? -18.764 -1.128 4.077 1.00 97.38 187 TYR A CA 1
ATOM 1470 C C . TYR A 1 187 ? -18.595 -2.618 3.749 1.00 97.38 187 TYR A C 1
ATOM 1472 O O . TYR A 1 187 ? -18.632 -3.006 2.581 1.00 97.38 187 TYR A O 1
ATOM 1480 N N . LEU A 1 188 ? -18.492 -3.473 4.773 1.00 97.38 188 LEU A N 1
ATOM 1481 C CA . LEU A 1 188 ? -18.387 -4.921 4.585 1.00 97.38 188 LEU A CA 1
ATOM 1482 C C . LEU A 1 188 ? -19.657 -5.528 3.993 1.00 97.38 188 LEU A C 1
ATOM 1484 O O . LEU A 1 188 ? -19.562 -6.388 3.120 1.00 97.38 188 LEU A O 1
ATOM 1488 N N . ALA A 1 189 ? -20.837 -5.083 4.431 1.00 97.06 189 ALA A N 1
ATOM 1489 C CA . ALA A 1 189 ? -22.097 -5.549 3.863 1.00 97.06 189 ALA A CA 1
ATOM 1490 C C . ALA A 1 189 ? -22.202 -5.206 2.368 1.00 97.06 189 ALA A C 1
ATOM 1492 O O . ALA A 1 189 ? -22.537 -6.077 1.564 1.00 97.06 189 ALA A O 1
ATOM 1493 N N . ASP A 1 190 ? -21.862 -3.970 1.982 1.00 96.19 190 ASP A N 1
ATOM 1494 C CA . ASP A 1 190 ? -21.798 -3.558 0.579 1.00 96.19 190 ASP A CA 1
ATOM 1495 C C . ASP A 1 190 ? -20.821 -4.442 -0.204 1.00 96.19 190 ASP A C 1
ATOM 1497 O O . ASP A 1 190 ? -21.188 -4.945 -1.266 1.00 96.19 190 ASP A O 1
ATOM 1501 N N . TRP A 1 191 ? -19.624 -4.691 0.338 1.00 96.25 191 TRP A N 1
ATOM 1502 C CA . TRP A 1 191 ? -18.612 -5.511 -0.325 1.00 96.25 191 TRP A CA 1
ATOM 1503 C C . TRP A 1 191 ? -19.072 -6.957 -0.530 1.00 96.25 191 TRP A C 1
ATOM 1505 O O . TRP A 1 191 ? -18.988 -7.483 -1.640 1.00 96.25 191 TRP A O 1
ATOM 1515 N N . ILE A 1 192 ? -19.616 -7.597 0.504 1.00 95.50 192 ILE A N 1
ATOM 1516 C CA . ILE A 1 192 ? -20.082 -8.987 0.429 1.00 95.50 192 ILE A CA 1
ATOM 1517 C C . ILE A 1 192 ? -21.250 -9.126 -0.557 1.00 95.50 192 ILE A C 1
ATOM 1519 O O . ILE A 1 192 ? -21.297 -10.087 -1.320 1.00 95.50 192 ILE A O 1
ATOM 1523 N N . VAL A 1 193 ? -22.191 -8.177 -0.564 1.00 95.38 193 VAL A N 1
ATOM 1524 C CA . VAL A 1 193 ? -23.387 -8.248 -1.420 1.00 95.38 193 VAL A CA 1
ATOM 1525 C C . VAL A 1 193 ? -23.074 -7.894 -2.874 1.00 95.38 193 VAL A C 1
ATOM 1527 O O . VAL A 1 193 ? -23.610 -8.521 -3.787 1.00 95.38 193 VAL A O 1
ATOM 1530 N N . LYS A 1 194 ? -22.221 -6.891 -3.108 1.00 93.19 194 LYS A N 1
ATOM 1531 C CA . LYS A 1 194 ? -21.927 -6.361 -4.452 1.00 93.19 194 LYS A CA 1
ATOM 1532 C C . LYS A 1 194 ? -20.676 -6.973 -5.084 1.00 93.19 194 LYS A C 1
ATOM 1534 O O . LYS A 1 194 ? -20.399 -6.692 -6.244 1.00 93.19 194 LYS A O 1
ATOM 1539 N N . ASN A 1 195 ? -19.937 -7.808 -4.349 1.00 89.88 195 ASN A N 1
ATOM 1540 C CA . ASN A 1 195 ? -18.639 -8.380 -4.732 1.00 89.88 195 ASN A CA 1
ATOM 1541 C C . ASN A 1 195 ? -17.542 -7.343 -5.041 1.00 89.88 195 ASN A C 1
ATOM 1543 O O . ASN A 1 195 ? -16.502 -7.678 -5.609 1.00 89.88 195 ASN A O 1
ATOM 1547 N N . GLU A 1 196 ? -17.727 -6.094 -4.621 1.00 91.94 196 GLU A N 1
ATOM 1548 C CA . GLU A 1 196 ? -16.706 -5.052 -4.646 1.00 91.94 196 GLU A CA 1
ATOM 1549 C C . GLU A 1 196 ? -16.965 -4.031 -3.528 1.00 91.94 196 GLU A C 1
ATOM 1551 O O . GLU A 1 196 ? -18.124 -3.796 -3.175 1.00 91.94 196 GLU A O 1
ATOM 1556 N N . PRO A 1 197 ? -15.912 -3.437 -2.953 1.00 93.88 197 PRO A N 1
ATOM 1557 C CA . PRO A 1 197 ? -16.050 -2.428 -1.907 1.00 93.88 197 PRO A CA 1
ATOM 1558 C C . PRO A 1 197 ? -16.700 -1.143 -2.440 1.00 93.88 197 PRO A C 1
ATOM 1560 O O . PRO A 1 197 ? -16.601 -0.817 -3.623 1.00 93.88 197 PRO A O 1
ATOM 1563 N N . SER A 1 198 ? -17.376 -0.405 -1.558 1.00 92.94 198 SER A N 1
ATOM 1564 C CA . SER A 1 198 ? -18.133 0.800 -1.927 1.00 92.94 198 SER A CA 1
ATOM 1565 C C . SER A 1 198 ? -17.268 2.043 -2.164 1.00 92.94 198 SER A C 1
ATOM 1567 O O . SER A 1 198 ? -17.707 2.944 -2.879 1.00 92.94 198 SER A O 1
ATOM 1569 N N . TYR A 1 199 ? -16.074 2.088 -1.577 1.00 94.31 199 TYR A N 1
ATOM 1570 C CA . TYR A 1 199 ? -15.051 3.128 -1.717 1.00 94.31 199 TYR A CA 1
ATOM 1571 C C . TYR A 1 199 ? -13.686 2.547 -1.307 1.00 94.31 199 TYR A C 1
ATOM 1573 O O . TYR A 1 199 ? -13.614 1.389 -0.889 1.00 94.31 199 TYR A O 1
ATOM 1581 N N . GLU A 1 200 ? -12.595 3.291 -1.473 1.00 95.19 200 GLU A N 1
ATOM 1582 C CA . GLU A 1 200 ? -11.259 2.821 -1.086 1.00 95.19 200 GLU A CA 1
ATOM 1583 C C . GLU A 1 200 ? -11.047 2.855 0.438 1.00 95.19 200 GLU A C 1
ATOM 1585 O O . GLU A 1 200 ? -11.362 3.851 1.082 1.00 95.19 200 GLU A O 1
ATOM 1590 N N . LEU A 1 201 ? -10.491 1.767 0.990 1.00 94.81 201 LEU A N 1
ATOM 1591 C CA . LEU A 1 201 ? -10.026 1.644 2.384 1.00 94.81 201 LEU A CA 1
ATOM 1592 C C . LEU A 1 201 ? -8.820 0.682 2.472 1.00 94.81 201 LEU A C 1
ATOM 1594 O O . LEU A 1 201 ? -8.777 -0.216 3.322 1.00 94.81 201 LEU A O 1
ATOM 1598 N N . VAL A 1 202 ? -7.859 0.802 1.549 1.00 92.44 202 VAL A N 1
ATOM 1599 C CA . VAL A 1 202 ? -6.682 -0.087 1.454 1.00 92.44 202 VAL A CA 1
ATOM 1600 C C . VAL A 1 202 ? -5.863 -0.124 2.746 1.00 92.44 202 VAL A C 1
ATOM 1602 O O . VAL A 1 202 ? -5.342 -1.173 3.117 1.00 92.44 202 VAL A O 1
ATOM 1605 N N . GLU A 1 203 ? -5.810 0.984 3.477 1.00 92.06 203 GLU A N 1
ATOM 1606 C CA . GLU A 1 203 ? -5.153 1.112 4.774 1.00 92.06 203 GLU A CA 1
ATOM 1607 C C . GLU A 1 203 ? -5.762 0.196 5.846 1.00 92.06 203 GLU A C 1
ATOM 1609 O O . GLU A 1 203 ? -5.110 -0.114 6.840 1.00 92.06 203 GLU A O 1
ATOM 1614 N N . THR A 1 204 ? -6.986 -0.293 5.623 1.00 95.44 204 THR A N 1
ATOM 1615 C CA . THR A 1 204 ? -7.644 -1.287 6.478 1.00 95.44 204 THR A CA 1
ATOM 1616 C C . THR A 1 204 ? -7.594 -2.707 5.913 1.00 95.44 204 THR A C 1
ATOM 1618 O O . THR A 1 204 ? -7.999 -3.634 6.615 1.00 95.44 204 THR A O 1
ATOM 1621 N N . ASP A 1 205 ? -7.070 -2.933 4.698 1.00 96.44 205 ASP A N 1
ATOM 1622 C CA . ASP A 1 205 ? -7.045 -4.273 4.089 1.00 96.44 205 ASP A CA 1
ATOM 1623 C C . ASP A 1 205 ? -6.291 -5.240 5.025 1.00 96.44 205 ASP A C 1
ATOM 1625 O O . ASP A 1 205 ? -5.183 -4.930 5.486 1.00 96.44 205 ASP A O 1
ATOM 1629 N N . PRO A 1 206 ? -6.876 -6.403 5.363 1.00 96.62 206 PRO A N 1
ATOM 1630 C CA . PRO A 1 206 ? -6.288 -7.315 6.338 1.00 96.62 206 PRO A CA 1
ATOM 1631 C C . PRO A 1 206 ? -4.999 -7.970 5.836 1.00 96.62 206 PRO A C 1
ATOM 1633 O O . PRO A 1 206 ? -4.254 -8.538 6.626 1.00 96.62 206 PRO A O 1
ATOM 1636 N N . ASN A 1 207 ? -4.722 -7.891 4.536 1.00 96.25 207 ASN A N 1
ATOM 1637 C CA . ASN A 1 207 ? -3.572 -8.522 3.906 1.00 96.25 207 ASN A CA 1
ATOM 1638 C C . ASN A 1 207 ? -2.392 -7.555 3.727 1.00 96.25 207 ASN A C 1
ATOM 1640 O O . ASN A 1 207 ? -1.391 -7.923 3.112 1.00 96.25 207 ASN A O 1
ATOM 1644 N N . ARG A 1 208 ? -2.490 -6.322 4.252 1.00 95.94 208 ARG A N 1
ATOM 1645 C CA . ARG A 1 208 ? -1.378 -5.357 4.248 1.00 95.94 208 ARG A CA 1
ATOM 1646 C C . ARG A 1 208 ? -0.208 -5.807 5.124 1.00 95.94 208 ARG A C 1
ATOM 1648 O O . ARG A 1 208 ? 0.927 -5.430 4.854 1.00 95.94 208 ARG A O 1
ATOM 1655 N N . PHE A 1 209 ? -0.485 -6.623 6.143 1.00 95.62 209 PHE A N 1
ATOM 1656 C CA . PHE A 1 209 ? 0.524 -7.343 6.915 1.00 95.62 209 PHE A CA 1
ATOM 1657 C C . PHE A 1 209 ? 0.762 -8.727 6.318 1.00 95.62 209 PHE A C 1
ATOM 1659 O O . PHE A 1 209 ? -0.165 -9.366 5.825 1.00 95.62 209 PHE A O 1
ATOM 1666 N N . ASP A 1 210 ? 1.999 -9.200 6.424 1.00 93.00 210 ASP A N 1
ATOM 1667 C CA . ASP A 1 210 ? 2.411 -10.525 5.962 1.00 93.00 210 ASP A CA 1
ATOM 1668 C C . ASP A 1 210 ? 3.462 -11.112 6.924 1.00 93.00 210 ASP A C 1
ATOM 1670 O O . ASP A 1 210 ? 3.645 -10.605 8.035 1.00 93.00 210 ASP A O 1
ATOM 1674 N N . PHE A 1 211 ? 4.180 -12.152 6.503 1.00 93.75 211 PHE A N 1
ATOM 1675 C CA . PHE A 1 211 ? 5.248 -12.818 7.250 1.00 93.75 211 PHE A CA 1
ATOM 1676 C C . PHE A 1 211 ? 6.315 -11.855 7.801 1.00 93.75 211 PHE A C 1
ATOM 1678 O O . PHE A 1 211 ? 6.917 -12.148 8.829 1.00 93.75 211 PHE A O 1
ATOM 1685 N N . TRP A 1 212 ? 6.533 -10.702 7.154 1.00 95.25 212 TRP A N 1
ATOM 1686 C CA . TRP A 1 212 ? 7.501 -9.691 7.588 1.00 95.25 212 TRP A CA 1
ATOM 1687 C C . TRP A 1 212 ? 7.099 -8.977 8.881 1.00 95.25 212 TRP A C 1
ATOM 1689 O O . TRP A 1 212 ? 7.951 -8.426 9.579 1.00 95.25 212 TRP A O 1
ATOM 1699 N N . ALA A 1 213 ? 5.805 -8.971 9.215 1.00 96.12 213 ALA A N 1
ATOM 1700 C CA . ALA A 1 213 ? 5.293 -8.399 10.450 1.00 96.12 213 ALA A CA 1
ATOM 1701 C C . ALA A 1 213 ? 5.537 -9.390 11.593 1.00 96.12 213 ALA A C 1
ATOM 1703 O O . ALA A 1 213 ? 4.601 -9.960 12.146 1.00 96.12 213 ALA A O 1
ATOM 1704 N N . GLU A 1 214 ? 6.800 -9.640 11.918 1.00 94.88 214 GLU A N 1
ATOM 1705 C CA . GLU A 1 214 ? 7.214 -10.580 12.957 1.00 94.88 214 GLU A CA 1
ATOM 1706 C C . GLU A 1 214 ? 6.876 -10.062 14.363 1.00 94.88 214 GLU A C 1
ATOM 1708 O O . GLU A 1 214 ? 6.491 -8.906 14.553 1.00 94.88 214 GLU A O 1
ATOM 1713 N N . ARG A 1 215 ? 7.040 -10.910 15.389 1.00 93.38 215 ARG A N 1
ATOM 1714 C CA . ARG A 1 215 ? 6.703 -10.565 16.783 1.00 93.38 215 ARG A CA 1
ATOM 1715 C C . ARG A 1 215 ? 7.345 -9.252 17.235 1.00 93.38 215 ARG A C 1
ATOM 1717 O O . ARG A 1 215 ? 6.637 -8.422 17.788 1.00 93.38 215 ARG A O 1
ATOM 1724 N N . ASN A 1 216 ? 8.641 -9.058 16.981 1.00 94.94 216 ASN A N 1
ATOM 1725 C CA . ASN A 1 216 ? 9.345 -7.842 17.393 1.00 94.94 216 ASN A CA 1
ATOM 1726 C C . ASN A 1 216 ? 8.739 -6.586 16.750 1.00 94.94 216 ASN A C 1
ATOM 1728 O O . ASN A 1 216 ? 8.434 -5.624 17.449 1.00 94.94 216 ASN A O 1
ATOM 1732 N N . PHE A 1 217 ? 8.486 -6.631 15.435 1.00 97.50 217 PHE A N 1
ATOM 1733 C CA . PHE A 1 217 ? 7.814 -5.539 14.734 1.00 97.50 217 PHE A CA 1
ATOM 1734 C C . PHE A 1 217 ? 6.435 -5.273 15.337 1.00 97.50 217 PHE A C 1
ATOM 1736 O O . PHE A 1 217 ? 6.135 -4.137 15.685 1.00 97.50 217 PHE A O 1
ATOM 1743 N N . ARG A 1 218 ? 5.608 -6.313 15.514 1.00 96.00 218 ARG A N 1
ATOM 1744 C CA . ARG A 1 218 ? 4.254 -6.167 16.066 1.00 96.00 218 ARG A CA 1
ATOM 1745 C C . ARG A 1 218 ? 4.275 -5.532 17.453 1.00 96.00 218 ARG A C 1
ATOM 1747 O O . ARG A 1 218 ? 3.518 -4.599 17.682 1.00 96.00 218 ARG A O 1
ATOM 1754 N N . THR A 1 219 ? 5.130 -6.010 18.352 1.00 95.38 219 THR A N 1
ATOM 1755 C CA . THR A 1 219 ? 5.264 -5.495 19.721 1.00 95.38 219 THR A CA 1
ATOM 1756 C C . THR A 1 219 ? 5.689 -4.028 19.715 1.00 95.38 219 THR A C 1
ATOM 1758 O O . THR A 1 219 ? 4.968 -3.180 20.236 1.00 95.38 219 THR A O 1
ATOM 1761 N N . GLU A 1 220 ? 6.826 -3.711 19.098 1.00 97.00 220 GLU A N 1
ATOM 1762 C CA . GLU A 1 220 ? 7.415 -2.373 19.190 1.00 97.00 220 GLU A CA 1
ATOM 1763 C C . GLU A 1 220 ? 6.613 -1.331 18.408 1.00 97.00 220 GLU A C 1
ATOM 1765 O O . GLU A 1 220 ? 6.368 -0.235 18.911 1.00 97.00 220 GLU A O 1
ATOM 1770 N N . LYS A 1 221 ? 6.111 -1.689 17.219 1.00 97.38 221 LYS A N 1
ATOM 1771 C CA . LYS A 1 221 ? 5.263 -0.800 16.419 1.00 97.38 221 LYS A CA 1
ATOM 1772 C C . LYS A 1 221 ? 3.909 -0.548 17.086 1.00 97.38 221 LYS A C 1
ATOM 1774 O O . LYS A 1 221 ? 3.424 0.572 17.026 1.00 97.38 221 LYS A O 1
ATOM 1779 N N . THR A 1 222 ? 3.324 -1.539 17.769 1.00 96.44 222 THR A N 1
ATOM 1780 C CA . THR A 1 222 ? 2.074 -1.328 18.525 1.00 96.44 222 THR A CA 1
ATOM 1781 C C . THR A 1 222 ? 2.281 -0.356 19.684 1.00 96.44 222 THR A C 1
ATOM 1783 O O . THR A 1 222 ? 1.461 0.541 19.859 1.00 96.44 222 THR A O 1
ATOM 1786 N N . LYS A 1 223 ? 3.373 -0.491 20.457 1.00 96.81 223 LYS A N 1
ATOM 1787 C CA . LYS A 1 223 ? 3.679 0.455 21.547 1.00 96.81 223 LYS A CA 1
ATOM 1788 C C . LYS A 1 223 ? 3.841 1.877 21.023 1.00 96.81 223 LYS A C 1
ATOM 1790 O O . LYS A 1 223 ? 3.263 2.804 21.579 1.00 96.81 223 LYS A O 1
ATOM 1795 N N . GLU A 1 224 ? 4.604 2.034 19.942 1.00 96.19 224 GLU A N 1
ATOM 1796 C CA . GLU A 1 224 ? 4.788 3.324 19.279 1.00 96.19 224 GLU A CA 1
ATOM 1797 C C . GLU A 1 224 ? 3.445 3.884 18.793 1.00 96.19 224 GLU A C 1
ATOM 1799 O O . GLU A 1 224 ? 3.094 5.008 19.132 1.00 96.19 224 GLU A O 1
ATOM 1804 N N . SER A 1 225 ? 2.637 3.104 18.070 1.00 94.69 225 SER A N 1
ATOM 1805 C CA . SER A 1 225 ? 1.359 3.588 17.540 1.00 94.69 225 SER A CA 1
ATOM 1806 C C . SER A 1 225 ? 0.341 3.930 18.633 1.00 94.69 225 SER A C 1
ATOM 1808 O O . SER A 1 225 ? -0.346 4.941 18.497 1.00 94.69 225 SER A O 1
ATOM 1810 N N . TYR A 1 226 ? 0.285 3.165 19.731 1.00 95.25 226 TYR A N 1
ATOM 1811 C CA . TYR A 1 226 ? -0.534 3.497 20.902 1.00 95.25 226 TYR A CA 1
ATOM 1812 C C . TYR A 1 226 ? -0.085 4.824 21.532 1.00 95.25 226 TYR A C 1
ATOM 1814 O O . TYR A 1 226 ? -0.900 5.731 21.709 1.00 95.25 226 TYR A O 1
ATOM 1822 N N . ALA A 1 227 ? 1.214 4.981 21.806 1.00 93.19 227 ALA A N 1
ATOM 1823 C CA . ALA A 1 227 ? 1.756 6.195 22.421 1.00 93.19 227 ALA A CA 1
ATOM 1824 C C . ALA A 1 227 ? 1.588 7.437 21.525 1.00 93.19 227 ALA A C 1
ATOM 1826 O O . ALA A 1 227 ? 1.458 8.558 22.017 1.00 93.19 227 ALA A O 1
ATOM 1827 N N . PHE A 1 228 ? 1.552 7.236 20.204 1.00 91.06 228 PHE A N 1
ATOM 1828 C CA . PHE A 1 228 ? 1.370 8.286 19.202 1.00 91.06 228 PHE A CA 1
ATOM 1829 C C . PHE A 1 228 ? -0.094 8.597 18.870 1.00 91.06 228 PHE A C 1
ATOM 1831 O O . PHE A 1 228 ? -0.337 9.401 17.968 1.00 91.06 228 PHE A O 1
ATOM 1838 N N . THR A 1 229 ? -1.066 8.015 19.582 1.00 89.88 229 THR A N 1
ATOM 1839 C CA . THR A 1 229 ? -2.498 8.256 19.330 1.00 89.88 229 THR A CA 1
ATOM 1840 C C . THR A 1 229 ? -2.822 9.752 19.304 1.00 89.88 229 THR A C 1
ATOM 1842 O O . THR A 1 229 ? -3.492 10.207 18.379 1.00 89.88 229 THR A O 1
ATOM 1845 N N . TYR A 1 230 ? -2.311 10.522 20.275 1.00 89.19 230 TYR A N 1
ATOM 1846 C CA . TYR A 1 230 ? -2.502 11.981 20.354 1.00 89.19 230 TYR A CA 1
ATOM 1847 C C . TYR A 1 230 ? -1.273 12.801 19.944 1.00 89.19 230 TYR A C 1
ATOM 1849 O O . TYR A 1 230 ? -1.302 14.026 19.998 1.00 89.19 230 TYR A O 1
ATOM 1857 N N . ALA A 1 231 ? -0.205 12.152 19.477 1.00 83.50 231 ALA A N 1
ATOM 1858 C CA . ALA A 1 231 ? 0.971 12.872 19.012 1.00 83.50 231 ALA A CA 1
ATOM 1859 C C . ALA A 1 231 ? 0.666 13.685 17.743 1.00 83.50 231 ALA A C 1
ATOM 1861 O O . ALA A 1 231 ? -0.067 13.241 16.853 1.00 83.50 231 ALA A O 1
ATOM 1862 N N . SER A 1 232 ? 1.302 14.852 17.626 1.00 79.19 232 SER A N 1
ATOM 1863 C CA . SER A 1 232 ? 1.312 15.626 16.383 1.00 79.19 232 SER A CA 1
ATOM 1864 C C . SER A 1 232 ? 2.011 14.829 15.282 1.00 79.19 232 SER A C 1
ATOM 1866 O O . SER A 1 232 ? 3.234 14.699 15.266 1.00 79.19 232 SER A O 1
ATOM 1868 N N . ASN A 1 233 ? 1.228 14.278 14.357 1.00 74.06 233 ASN A N 1
ATOM 1869 C CA . ASN A 1 233 ? 1.747 13.537 13.214 1.00 74.06 233 ASN A CA 1
ATOM 1870 C C . ASN A 1 233 ? 1.923 14.486 12.027 1.00 74.06 233 ASN A C 1
ATOM 1872 O O . ASN A 1 233 ? 0.946 14.908 11.408 1.00 74.06 233 ASN A O 1
ATOM 1876 N N . TYR A 1 234 ? 3.174 14.803 11.695 1.00 80.31 234 TYR A N 1
ATOM 1877 C CA . TYR A 1 234 ? 3.489 15.570 10.494 1.00 80.31 234 TYR A CA 1
ATOM 1878 C C . TYR A 1 234 ? 3.484 14.661 9.255 1.00 80.31 234 TYR A C 1
ATOM 1880 O O . TYR A 1 234 ? 3.830 13.476 9.355 1.00 80.31 234 TYR A O 1
ATOM 1888 N N . PRO A 1 235 ? 3.132 15.183 8.069 1.00 75.38 235 PRO A N 1
ATOM 1889 C CA . PRO A 1 235 ? 3.309 14.450 6.822 1.00 75.38 235 PRO A CA 1
ATOM 1890 C C . PRO A 1 235 ? 4.747 13.929 6.671 1.00 75.38 235 PRO A C 1
ATOM 1892 O O . PRO A 1 235 ? 5.695 14.618 7.034 1.00 75.38 235 PRO A O 1
ATOM 1895 N N . ALA A 1 236 ? 4.906 12.714 6.137 1.00 74.50 236 ALA A N 1
ATOM 1896 C CA . ALA A 1 236 ? 6.197 12.022 6.017 1.00 74.50 236 ALA A CA 1
ATOM 1897 C C . ALA A 1 236 ? 6.945 11.766 7.345 1.00 74.50 236 ALA A C 1
ATOM 1899 O O . ALA A 1 236 ? 8.147 11.511 7.326 1.00 74.50 236 ALA A O 1
ATOM 1900 N N . THR A 1 237 ? 6.250 11.775 8.492 1.00 83.25 237 THR A N 1
ATOM 1901 C CA . THR A 1 237 ? 6.838 11.282 9.747 1.00 83.25 237 THR A CA 1
ATOM 1902 C C . THR A 1 237 ? 7.164 9.797 9.608 1.00 83.25 237 THR A C 1
ATOM 1904 O O . THR A 1 237 ? 6.271 8.950 9.553 1.00 83.25 237 THR A O 1
ATOM 1907 N N . GLU A 1 238 ? 8.454 9.481 9.577 1.00 89.69 238 GLU A N 1
ATOM 1908 C CA . GLU A 1 238 ? 8.949 8.111 9.597 1.00 89.69 238 GLU A CA 1
ATOM 1909 C C . GLU A 1 238 ? 9.009 7.594 11.035 1.00 89.69 238 GLU A C 1
ATOM 1911 O O . GLU A 1 238 ? 9.609 8.205 11.917 1.00 89.69 238 GLU A O 1
ATOM 1916 N N . ARG A 1 239 ? 8.382 6.441 11.268 1.00 92.50 239 ARG A N 1
ATOM 1917 C CA . ARG A 1 239 ? 8.263 5.832 12.594 1.00 92.50 239 ARG A CA 1
ATOM 1918 C C . ARG A 1 239 ? 9.259 4.673 12.750 1.00 92.50 239 ARG A C 1
ATOM 1920 O O . ARG A 1 239 ? 9.090 3.673 12.037 1.00 92.50 239 ARG A O 1
ATOM 1927 N N . PRO A 1 240 ? 10.299 4.769 13.604 1.00 94.88 240 PRO A N 1
ATOM 1928 C CA . PRO A 1 240 ? 11.411 3.814 13.629 1.00 94.88 240 PRO A CA 1
ATOM 1929 C C . PRO A 1 240 ? 11.119 2.487 14.343 1.00 94.88 240 PRO A C 1
ATOM 1931 O O . PRO A 1 240 ? 11.824 1.514 14.081 1.00 94.88 240 PRO A O 1
ATOM 1934 N N . ALA A 1 241 ? 10.114 2.395 15.226 1.00 96.69 241 ALA A N 1
ATOM 1935 C CA . ALA A 1 241 ? 9.961 1.201 16.065 1.00 96.69 241 ALA A CA 1
ATOM 1936 C C . ALA A 1 241 ? 9.827 -0.091 15.233 1.00 96.69 241 ALA A C 1
ATOM 1938 O O . ALA A 1 241 ? 9.121 -0.127 14.226 1.00 96.69 241 ALA A O 1
ATOM 1939 N N . GLY A 1 242 ? 10.528 -1.157 15.619 1.00 96.19 242 GLY A N 1
ATOM 1940 C CA . GLY A 1 242 ? 10.480 -2.445 14.917 1.00 96.19 242 GLY A CA 1
ATOM 1941 C C . GLY A 1 242 ? 11.156 -2.499 13.536 1.00 96.19 242 GLY A C 1
ATOM 1942 O O . GLY A 1 242 ? 11.068 -3.543 12.891 1.00 96.19 242 GLY A O 1
ATOM 1943 N N . ARG A 1 243 ? 11.811 -1.424 13.073 1.00 97.19 243 ARG A N 1
ATOM 1944 C CA . ARG A 1 243 ? 12.556 -1.382 11.801 1.00 97.19 243 ARG A CA 1
ATOM 1945 C C . ARG A 1 243 ? 14.062 -1.631 12.001 1.00 97.19 243 ARG A C 1
ATOM 1947 O O . ARG A 1 243 ? 14.589 -1.278 13.057 1.00 97.19 243 ARG A O 1
ATOM 1954 N N . PRO A 1 244 ? 14.773 -2.160 10.985 1.00 96.81 244 PRO A N 1
ATOM 1955 C CA . PRO A 1 244 ? 14.235 -2.737 9.749 1.00 96.81 244 PRO A CA 1
ATOM 1956 C C . PRO A 1 244 ? 13.584 -4.108 10.000 1.00 96.81 244 PRO A C 1
ATOM 1958 O O . PRO A 1 244 ? 13.863 -4.767 11.000 1.00 96.81 244 PRO A O 1
ATOM 1961 N N . THR A 1 245 ? 12.724 -4.550 9.081 1.00 96.88 245 THR A N 1
ATOM 1962 C CA . THR A 1 245 ? 12.153 -5.912 9.112 1.00 96.88 245 THR A CA 1
ATOM 1963 C C . THR A 1 245 ? 13.019 -6.889 8.304 1.00 96.88 245 THR A C 1
ATOM 1965 O O . THR A 1 245 ? 14.075 -6.522 7.788 1.00 96.88 245 THR A O 1
ATOM 1968 N N . CYS A 1 246 ? 12.575 -8.139 8.133 1.00 94.12 246 CYS A N 1
ATOM 1969 C CA . CYS A 1 246 ? 13.236 -9.091 7.233 1.00 94.12 246 CYS A CA 1
ATOM 1970 C C . CYS A 1 246 ? 13.091 -8.739 5.730 1.00 94.12 246 CYS A C 1
ATOM 1972 O O . CYS A 1 246 ? 13.813 -9.279 4.880 1.00 94.12 246 CYS A O 1
ATOM 1974 N N . ARG A 1 247 ? 12.211 -7.790 5.378 1.00 95.50 247 ARG A N 1
ATOM 1975 C CA . ARG A 1 247 ? 12.083 -7.223 4.026 1.00 95.50 247 ARG A CA 1
ATOM 1976 C C . ARG A 1 247 ? 13.055 -6.058 3.818 1.00 95.50 247 ARG A C 1
ATOM 1978 O O . ARG A 1 247 ? 12.710 -4.893 3.941 1.00 95.50 247 ARG A O 1
ATOM 1985 N N . VAL A 1 248 ? 14.290 -6.377 3.449 1.00 96.44 248 VAL A N 1
ATOM 1986 C CA . VAL A 1 248 ? 15.303 -5.394 3.020 1.00 96.44 248 VAL A CA 1
ATOM 1987 C C . VAL A 1 248 ? 15.904 -5.792 1.679 1.00 96.44 248 VAL A C 1
ATOM 1989 O O . VAL A 1 248 ? 16.127 -6.974 1.421 1.00 96.44 248 VAL A O 1
ATOM 1992 N N . SER A 1 249 ? 16.196 -4.848 0.791 1.00 96.06 249 SER A N 1
ATOM 1993 C CA . SER A 1 249 ? 16.852 -5.203 -0.471 1.00 96.06 249 SER A CA 1
ATOM 1994 C C . SER A 1 249 ? 18.247 -5.795 -0.229 1.00 96.06 249 SER A C 1
ATOM 1996 O O . SER A 1 249 ? 18.876 -5.560 0.805 1.00 96.06 249 SER A O 1
ATOM 1998 N N . GLY A 1 250 ? 18.777 -6.543 -1.202 1.00 96.56 250 GLY A N 1
ATOM 1999 C CA . GLY A 1 250 ? 20.146 -7.071 -1.117 1.00 96.56 250 GLY A CA 1
ATOM 2000 C C . GLY A 1 250 ? 21.237 -5.987 -1.148 1.00 96.56 250 GLY A C 1
ATOM 2001 O O . GLY A 1 250 ? 22.415 -6.313 -1.046 1.00 96.56 250 GLY A O 1
ATOM 2002 N N . VAL A 1 251 ? 20.862 -4.710 -1.295 1.00 97.81 251 VAL A N 1
ATOM 2003 C CA . VAL A 1 251 ? 21.764 -3.546 -1.284 1.00 97.81 251 VAL A CA 1
ATOM 2004 C C . VAL A 1 251 ? 21.520 -2.613 -0.097 1.00 97.81 251 VAL A C 1
ATOM 2006 O O . VAL A 1 251 ? 22.225 -1.616 0.025 1.00 97.81 251 VAL A O 1
ATOM 2009 N N . TYR A 1 252 ? 20.582 -2.936 0.802 1.00 98.00 252 TYR A N 1
ATOM 2010 C CA . TYR A 1 252 ? 20.204 -2.098 1.945 1.00 98.00 252 TYR A CA 1
ATOM 2011 C C . TYR A 1 252 ? 21.414 -1.578 2.737 1.00 98.00 252 TYR A C 1
ATOM 2013 O O . TYR A 1 252 ? 21.550 -0.371 2.920 1.00 98.00 252 TYR A O 1
ATOM 2021 N N . GLY A 1 253 ? 22.341 -2.463 3.129 1.00 97.50 253 GLY A N 1
ATOM 2022 C CA . GLY A 1 253 ? 23.549 -2.070 3.867 1.00 97.50 253 GLY A CA 1
ATOM 2023 C C . GLY A 1 253 ? 24.417 -1.065 3.101 1.00 97.50 253 GLY A C 1
ATOM 2024 O O . GLY A 1 253 ? 24.790 -0.028 3.644 1.00 97.50 253 GLY A O 1
ATOM 2025 N N . ALA A 1 254 ? 24.646 -1.306 1.806 1.00 97.19 254 ALA A N 1
ATOM 2026 C CA . ALA A 1 254 ? 25.426 -0.408 0.954 1.00 97.19 254 ALA A CA 1
ATOM 2027 C C . ALA A 1 254 ? 24.752 0.965 0.765 1.00 97.19 254 ALA A C 1
ATOM 2029 O O . ALA A 1 254 ? 25.442 1.980 0.631 1.00 97.19 254 ALA A O 1
ATOM 2030 N N . LEU A 1 255 ? 23.418 1.018 0.744 1.00 97.88 255 LEU A N 1
ATOM 2031 C CA . LEU A 1 255 ? 22.668 2.273 0.670 1.00 97.88 255 LEU A CA 1
ATOM 2032 C C . LEU A 1 255 ? 22.728 3.047 1.994 1.00 97.88 255 LEU A C 1
ATOM 2034 O O . LEU A 1 255 ? 22.935 4.259 1.970 1.00 97.88 255 LEU A O 1
ATOM 2038 N N . MET A 1 256 ? 22.624 2.359 3.135 1.00 97.25 256 MET A N 1
ATOM 2039 C CA . MET A 1 256 ? 22.768 2.970 4.463 1.00 97.25 256 MET A CA 1
ATOM 2040 C C . MET A 1 256 ? 24.151 3.603 4.654 1.00 97.25 256 MET A C 1
ATOM 2042 O O . MET A 1 256 ? 24.243 4.751 5.082 1.00 97.25 256 MET A O 1
ATOM 2046 N N . GLU A 1 257 ? 25.224 2.918 4.246 1.00 95.94 257 GLU A N 1
ATOM 2047 C CA . GLU A 1 257 ? 26.593 3.467 4.255 1.00 95.94 257 GLU A CA 1
ATOM 2048 C C . GLU A 1 257 ? 26.746 4.731 3.394 1.00 95.94 257 GLU A C 1
ATOM 2050 O O . GLU A 1 257 ? 27.635 5.547 3.626 1.00 95.94 257 GLU A O 1
ATOM 2055 N N . ARG A 1 258 ? 25.875 4.908 2.394 1.00 94.00 258 ARG A N 1
ATOM 2056 C CA . ARG A 1 258 ? 25.845 6.079 1.504 1.00 94.00 258 ARG A CA 1
ATOM 2057 C C . ARG A 1 258 ? 24.921 7.188 2.007 1.00 94.00 258 ARG A C 1
ATOM 2059 O O . ARG A 1 258 ? 24.685 8.144 1.275 1.00 94.00 258 ARG A O 1
ATOM 2066 N N . GLY A 1 259 ? 24.414 7.079 3.235 1.00 95.31 259 GLY A N 1
ATOM 2067 C CA . GLY A 1 259 ? 23.588 8.110 3.861 1.00 95.31 259 GLY A CA 1
ATOM 2068 C C . GLY A 1 259 ? 22.135 8.115 3.390 1.00 95.31 259 GLY A C 1
ATOM 2069 O O . GLY A 1 259 ? 21.501 9.171 3.408 1.00 95.31 259 GLY A O 1
ATOM 2070 N N . ALA A 1 260 ? 21.608 6.965 2.956 1.00 96.94 260 ALA A N 1
ATOM 2071 C CA . ALA A 1 260 ? 20.191 6.830 2.635 1.00 96.94 260 ALA A CA 1
ATOM 2072 C C . ALA A 1 260 ? 19.313 7.167 3.849 1.00 96.94 260 ALA A C 1
ATOM 2074 O O . ALA A 1 260 ? 19.503 6.623 4.940 1.00 96.94 260 ALA A O 1
ATOM 2075 N N . LYS A 1 261 ? 18.302 8.013 3.644 1.00 95.44 261 LYS A N 1
ATOM 2076 C CA . LYS A 1 261 ? 17.175 8.148 4.573 1.00 95.44 261 LYS A CA 1
ATOM 2077 C C . LYS A 1 261 ? 16.061 7.229 4.085 1.00 95.44 261 LYS A C 1
ATOM 2079 O O . LYS A 1 261 ? 15.599 7.376 2.956 1.00 95.44 261 LYS A O 1
ATOM 2084 N N . MET A 1 262 ? 15.684 6.246 4.898 1.00 95.62 262 MET A N 1
ATOM 2085 C CA . MET A 1 262 ? 14.781 5.169 4.487 1.00 95.62 262 MET A CA 1
ATOM 2086 C C . MET A 1 262 ? 13.331 5.441 4.893 1.00 95.62 262 MET A C 1
ATOM 2088 O O . MET A 1 262 ? 13.060 5.865 6.017 1.00 95.62 262 MET A O 1
ATOM 2092 N N . GLN A 1 263 ? 12.405 5.099 4.004 1.00 94.56 263 GLN A N 1
ATOM 2093 C CA . GLN A 1 263 ? 10.971 5.032 4.250 1.00 94.56 263 GLN A CA 1
ATOM 2094 C C . GLN A 1 263 ? 10.519 3.587 4.385 1.00 94.56 263 GLN A C 1
ATOM 2096 O O . GLN A 1 263 ? 10.943 2.713 3.628 1.00 94.56 263 GLN A O 1
ATOM 2101 N N . PHE A 1 264 ? 9.603 3.364 5.320 1.00 95.50 264 PHE A N 1
ATOM 2102 C CA . PHE A 1 264 ? 8.958 2.074 5.500 1.00 95.50 264 PHE A CA 1
ATOM 2103 C C . PHE A 1 264 ? 7.742 1.906 4.577 1.00 95.50 264 PHE A C 1
ATOM 2105 O O . PHE A 1 264 ? 6.852 2.756 4.541 1.00 95.50 264 PHE A O 1
ATOM 2112 N N . THR A 1 265 ? 7.639 0.789 3.855 1.00 93.06 265 THR A N 1
ATOM 2113 C CA . THR A 1 265 ? 6.433 0.452 3.073 1.00 93.06 265 THR A CA 1
ATOM 2114 C C . THR A 1 265 ? 6.212 -1.058 3.017 1.00 93.06 265 THR A C 1
ATOM 2116 O O . THR A 1 265 ? 6.999 -1.781 2.414 1.00 93.06 265 THR A O 1
ATOM 2119 N N . CYS A 1 266 ? 5.120 -1.554 3.613 1.00 94.06 266 CYS A N 1
ATOM 2120 C CA . CYS A 1 266 ? 4.733 -2.979 3.588 1.00 94.06 266 CYS A CA 1
ATOM 2121 C C . CYS A 1 266 ? 5.882 -3.948 3.951 1.00 94.06 266 CYS A C 1
ATOM 2123 O O . CYS A 1 266 ? 6.077 -4.980 3.298 1.00 94.06 266 CYS A O 1
ATOM 2125 N N . GLY A 1 267 ? 6.666 -3.581 4.969 1.00 96.06 267 GLY A N 1
ATOM 2126 C CA . GLY A 1 267 ? 7.842 -4.318 5.433 1.00 96.06 267 GLY A CA 1
ATOM 2127 C C . GLY A 1 267 ? 9.162 -3.842 4.826 1.00 96.06 267 GLY A C 1
ATOM 2128 O O . GLY A 1 267 ? 10.190 -3.982 5.483 1.00 96.06 267 GLY A O 1
ATOM 2129 N N . TRP A 1 268 ? 9.141 -3.267 3.621 1.00 97.31 268 TRP A N 1
ATOM 2130 C CA . TRP A 1 268 ? 10.336 -2.835 2.897 1.00 97.31 268 TRP A CA 1
ATOM 2131 C C . TRP A 1 268 ? 10.922 -1.524 3.426 1.00 97.31 268 TRP A C 1
ATOM 2133 O O . TRP A 1 268 ? 10.181 -0.614 3.797 1.00 97.31 268 TRP A O 1
ATOM 2143 N N . GLU A 1 269 ? 12.251 -1.426 3.391 1.00 97.38 269 GLU A N 1
ATOM 2144 C CA . GLU A 1 269 ? 13.012 -0.186 3.577 1.00 97.38 269 GLU A CA 1
ATOM 2145 C C . GLU A 1 269 ? 13.408 0.391 2.211 1.00 97.38 269 GLU A C 1
ATOM 2147 O O . GLU A 1 269 ? 14.155 -0.241 1.461 1.00 97.38 269 GLU A O 1
ATOM 2152 N N . ASN A 1 270 ? 12.913 1.591 1.900 1.00 94.62 270 ASN A N 1
ATOM 2153 C CA . ASN A 1 270 ? 13.063 2.236 0.596 1.00 94.62 270 ASN A CA 1
ATOM 2154 C C . ASN A 1 270 ? 13.843 3.550 0.728 1.00 94.62 270 ASN A C 1
ATOM 2156 O O . ASN A 1 270 ? 13.445 4.394 1.530 1.00 94.62 270 ASN A O 1
ATOM 2160 N N . PRO A 1 271 ? 14.906 3.792 -0.057 1.00 96.00 271 PRO A N 1
ATOM 2161 C CA . PRO A 1 271 ? 15.634 5.055 0.016 1.00 96.00 271 PRO A CA 1
ATOM 2162 C C . PRO A 1 271 ? 14.762 6.214 -0.485 1.00 96.00 271 PRO A C 1
ATOM 2164 O O . PRO A 1 271 ? 14.296 6.217 -1.625 1.00 96.00 271 PRO A O 1
ATOM 2167 N N . VAL A 1 272 ? 14.557 7.221 0.361 1.00 94.25 272 VAL A N 1
ATOM 2168 C CA . VAL A 1 272 ? 13.778 8.431 0.056 1.00 94.25 272 VAL A CA 1
ATOM 2169 C C . VAL A 1 272 ? 14.656 9.469 -0.632 1.00 94.25 272 VAL A C 1
ATOM 2171 O O . VAL A 1 272 ? 14.260 10.023 -1.655 1.00 94.25 272 VAL A O 1
ATOM 2174 N N . TYR A 1 273 ? 15.849 9.692 -0.079 1.00 95.00 273 TYR A N 1
ATOM 2175 C CA . TYR A 1 273 ? 16.916 10.550 -0.595 1.00 95.00 273 TYR A CA 1
ATOM 2176 C C . TYR A 1 273 ? 18.248 10.192 0.091 1.00 95.00 273 TYR A C 1
ATOM 2178 O O . TYR A 1 273 ? 18.268 9.434 1.071 1.00 95.00 273 TYR A O 1
ATOM 2186 N N . PHE A 1 274 ? 19.355 10.741 -0.406 1.00 95.88 274 PHE A N 1
ATOM 2187 C CA . PHE A 1 274 ? 20.711 10.521 0.099 1.00 95.88 274 PHE A CA 1
ATOM 2188 C C . PHE A 1 274 ? 21.342 11.835 0.577 1.00 95.88 274 PHE A C 1
ATOM 2190 O O . PHE A 1 274 ? 21.572 12.744 -0.215 1.00 95.88 274 PHE A O 1
ATOM 2197 N N . GLY A 1 275 ? 21.657 11.930 1.872 1.00 90.44 275 GLY A N 1
ATOM 2198 C CA . GLY A 1 275 ? 22.250 13.125 2.492 1.00 90.44 275 GLY A CA 1
ATOM 2199 C C . GLY A 1 275 ? 21.434 13.664 3.668 1.00 90.44 275 GLY A C 1
ATOM 2200 O O . GLY A 1 275 ? 20.465 13.043 4.100 1.00 90.44 275 GLY A O 1
ATOM 2201 N N . ASP A 1 276 ? 21.828 14.817 4.211 1.00 87.12 276 ASP A N 1
ATOM 2202 C CA . ASP A 1 276 ? 21.205 15.370 5.425 1.00 87.12 276 ASP A CA 1
ATOM 2203 C C . ASP A 1 276 ? 20.113 16.403 5.136 1.00 87.12 276 ASP A C 1
ATOM 2205 O O . ASP A 1 276 ? 19.072 16.395 5.794 1.00 87.12 276 ASP A O 1
ATOM 2209 N N . ASN A 1 277 ? 20.298 17.249 4.119 1.00 89.25 277 ASN A N 1
ATOM 2210 C CA . ASN A 1 277 ? 19.291 18.212 3.684 1.00 89.25 277 ASN A CA 1
ATOM 2211 C C . ASN A 1 277 ? 18.468 17.636 2.523 1.00 89.25 277 ASN A C 1
ATOM 2213 O O . ASN A 1 277 ? 18.988 17.460 1.421 1.00 89.25 277 ASN A O 1
ATOM 2217 N N . MET A 1 278 ? 17.176 17.375 2.752 1.00 88.12 278 MET A N 1
ATOM 2218 C CA . MET A 1 278 ? 16.316 16.756 1.735 1.00 88.12 278 MET A CA 1
ATOM 2219 C C . MET A 1 278 ? 16.219 17.595 0.455 1.00 88.12 278 MET A C 1
ATOM 2221 O O . MET A 1 278 ? 16.263 17.041 -0.636 1.00 88.12 278 MET A O 1
ATOM 2225 N N . ARG A 1 279 ? 16.114 18.926 0.549 1.00 85.38 279 ARG A N 1
ATOM 2226 C CA . ARG A 1 279 ? 15.965 19.790 -0.634 1.00 85.38 279 ARG A CA 1
ATOM 2227 C C . ARG A 1 279 ? 17.190 19.714 -1.541 1.00 85.38 279 ARG A C 1
ATOM 2229 O O . ARG A 1 279 ? 17.042 19.591 -2.755 1.00 85.38 279 ARG A O 1
ATOM 2236 N N . GLU A 1 280 ? 18.376 19.820 -0.955 1.00 90.88 280 GLU A N 1
ATOM 2237 C CA . GLU A 1 280 ? 19.640 19.767 -1.694 1.00 90.88 280 GLU A CA 1
ATOM 2238 C C . GLU A 1 280 ? 19.871 18.376 -2.288 1.00 90.88 280 GLU A C 1
ATOM 2240 O O . GLU A 1 280 ? 20.173 18.271 -3.476 1.00 90.88 280 GLU A O 1
ATOM 2245 N N . ALA A 1 281 ? 19.627 17.322 -1.502 1.00 93.94 281 ALA A N 1
ATOM 2246 C CA . ALA A 1 281 ? 19.732 15.938 -1.954 1.00 93.94 281 ALA A CA 1
ATOM 2247 C C . ALA A 1 281 ? 18.796 15.652 -3.136 1.00 93.94 281 ALA A C 1
ATOM 2249 O O . ALA A 1 281 ? 19.234 15.194 -4.187 1.00 93.94 281 ALA A O 1
ATOM 2250 N N . VAL A 1 282 ? 17.513 16.001 -3.010 1.00 93.50 282 VAL A N 1
ATOM 2251 C CA . VAL A 1 282 ? 16.511 15.760 -4.058 1.00 93.50 282 VAL A CA 1
ATOM 2252 C C . VAL A 1 282 ? 16.805 16.586 -5.313 1.00 93.50 282 VAL A C 1
ATOM 2254 O O . VAL A 1 282 ? 16.608 16.094 -6.425 1.00 93.50 282 VAL A O 1
ATOM 2257 N N . ARG A 1 283 ? 17.334 17.810 -5.171 1.00 93.38 283 ARG A N 1
ATOM 2258 C CA . ARG A 1 283 ? 17.808 18.611 -6.310 1.00 93.38 283 ARG A CA 1
ATOM 2259 C C . ARG A 1 283 ? 18.984 17.940 -7.019 1.00 93.38 283 ARG A C 1
ATOM 2261 O O . ARG A 1 283 ? 18.975 17.855 -8.246 1.00 93.38 283 ARG A O 1
ATOM 2268 N N . GLU A 1 284 ? 19.983 17.481 -6.270 1.00 95.19 284 GLU A N 1
ATOM 2269 C CA . GLU A 1 284 ? 21.150 16.805 -6.834 1.00 95.19 284 GLU A CA 1
ATOM 2270 C C . GLU A 1 284 ? 20.741 15.517 -7.557 1.00 95.19 284 GLU A C 1
ATOM 2272 O O . GLU A 1 284 ? 21.138 15.293 -8.700 1.00 95.19 284 GLU A O 1
ATOM 2277 N N . GLU A 1 285 ? 19.908 14.696 -6.922 1.00 96.31 285 GLU A N 1
ATOM 2278 C CA . GLU A 1 285 ? 19.375 13.458 -7.486 1.00 96.31 285 GLU A CA 1
ATOM 2279 C C . GLU A 1 285 ? 18.557 13.697 -8.764 1.00 96.31 285 GLU A C 1
ATOM 2281 O O . GLU A 1 285 ? 18.716 12.976 -9.753 1.00 96.31 285 GLU A O 1
ATOM 2286 N N . TYR A 1 286 ? 17.734 14.747 -8.786 1.00 95.38 286 TYR A N 1
ATOM 2287 C CA . TYR A 1 286 ? 17.028 15.182 -9.989 1.00 95.38 286 TYR A CA 1
ATOM 2288 C C . TYR A 1 286 ? 18.012 15.568 -11.108 1.00 95.38 286 TYR A C 1
ATOM 2290 O O . TYR A 1 286 ? 17.912 15.063 -12.230 1.00 95.38 286 TYR A O 1
ATOM 2298 N N . ASP A 1 287 ? 19.009 16.407 -10.807 1.00 95.19 287 ASP A N 1
ATOM 2299 C CA . ASP A 1 287 ? 20.009 16.850 -11.785 1.00 95.19 287 ASP A CA 1
ATOM 2300 C C . ASP A 1 287 ? 20.855 15.677 -12.318 1.00 95.19 287 ASP A C 1
ATOM 2302 O O . ASP A 1 287 ? 21.266 15.693 -13.485 1.00 95.19 287 ASP A O 1
ATOM 2306 N N . LEU A 1 288 ? 21.097 14.644 -11.500 1.00 95.31 288 LEU A N 1
ATOM 2307 C CA . LEU A 1 288 ? 21.755 13.405 -11.920 1.00 95.31 288 LEU A CA 1
ATOM 2308 C C . LEU A 1 288 ? 20.944 12.657 -12.972 1.00 95.31 288 LEU A C 1
ATOM 2310 O O . LEU A 1 288 ? 21.508 12.279 -13.997 1.00 95.31 288 LEU A O 1
ATOM 2314 N N . ILE A 1 289 ? 19.646 12.453 -12.747 1.00 94.88 289 ILE A N 1
ATOM 2315 C CA . ILE A 1 289 ? 18.797 11.740 -13.707 1.00 94.88 289 ILE A CA 1
ATOM 2316 C C . ILE A 1 289 ? 18.675 12.533 -15.009 1.00 94.88 289 ILE A C 1
ATOM 2318 O O . ILE A 1 289 ? 18.806 11.952 -16.085 1.00 94.88 289 ILE A O 1
ATOM 2322 N N . MET A 1 290 ? 18.480 13.850 -14.926 1.00 93.50 290 MET A N 1
ATOM 2323 C CA . MET A 1 290 ? 18.270 14.681 -16.113 1.00 93.50 290 MET A CA 1
ATOM 2324 C C . MET A 1 290 ? 19.523 14.815 -16.985 1.00 93.50 290 MET A C 1
ATOM 2326 O O . MET A 1 290 ? 19.421 14.832 -18.209 1.00 93.50 290 MET A O 1
ATOM 2330 N N . ASN A 1 291 ? 20.710 14.905 -16.376 1.00 94.25 291 ASN A N 1
ATOM 2331 C CA . ASN A 1 291 ? 21.936 15.248 -17.106 1.00 94.25 291 ASN A CA 1
ATOM 2332 C C . ASN A 1 291 ? 22.951 14.108 -17.207 1.00 94.25 291 ASN A C 1
ATOM 2334 O O . ASN A 1 291 ? 23.866 14.185 -18.026 1.00 94.25 291 ASN A O 1
ATOM 2338 N N . ARG A 1 292 ? 22.852 13.085 -16.354 1.00 94.44 292 ARG A N 1
ATOM 2339 C CA . ARG A 1 292 ? 23.876 12.045 -16.211 1.00 94.44 292 ARG A CA 1
ATOM 2340 C C . ARG A 1 292 ? 23.260 10.646 -16.177 1.00 94.44 292 ARG A C 1
ATOM 2342 O O . ARG A 1 292 ? 22.900 10.091 -17.215 1.00 94.44 292 ARG A O 1
ATOM 2349 N N . GLY A 1 293 ? 23.177 10.058 -14.995 1.00 94.44 293 GLY A N 1
ATOM 2350 C CA . GLY A 1 293 ? 22.496 8.807 -14.735 1.00 94.44 293 GLY A CA 1
ATOM 2351 C C . GLY A 1 293 ? 22.616 8.416 -13.268 1.00 94.44 293 GLY A C 1
ATOM 2352 O O . GLY A 1 293 ? 23.472 8.928 -12.544 1.00 94.44 293 GLY A O 1
ATOM 2353 N N . GLY A 1 294 ? 21.745 7.519 -12.825 1.00 95.94 294 GLY A N 1
ATOM 2354 C CA . GLY A 1 294 ? 21.720 7.048 -11.446 1.00 95.94 294 GLY A CA 1
ATOM 2355 C C . GLY A 1 294 ? 21.076 5.677 -11.303 1.00 95.94 294 GLY A C 1
ATOM 2356 O O . GLY A 1 294 ? 20.501 5.140 -12.256 1.00 95.94 294 GLY A O 1
ATOM 2357 N N . LEU A 1 295 ? 21.207 5.109 -10.104 1.00 97.19 295 LEU A N 1
ATOM 2358 C CA . LEU A 1 295 ? 20.657 3.801 -9.751 1.00 97.19 295 LEU A CA 1
ATOM 2359 C C . LEU A 1 295 ? 19.541 3.935 -8.725 1.00 97.19 295 LEU A C 1
ATOM 2361 O O . LEU A 1 295 ? 19.674 4.673 -7.756 1.00 97.19 295 LEU A O 1
ATOM 2365 N N . MET A 1 296 ? 18.476 3.168 -8.907 1.00 96.69 296 MET A N 1
ATOM 2366 C CA . MET A 1 296 ? 17.323 3.140 -8.014 1.00 96.69 296 MET A CA 1
ATOM 2367 C C . MET A 1 296 ? 17.146 1.732 -7.470 1.00 96.69 296 MET A C 1
ATOM 2369 O O . MET A 1 296 ? 17.140 0.762 -8.235 1.00 96.69 296 MET A O 1
ATOM 2373 N N . ASP A 1 297 ? 16.965 1.623 -6.160 1.00 97.50 297 ASP A N 1
ATOM 2374 C CA . ASP A 1 297 ? 16.514 0.381 -5.548 1.00 97.50 297 ASP A CA 1
ATOM 2375 C C . ASP A 1 297 ? 14.991 0.279 -5.662 1.00 97.50 297 ASP A C 1
ATOM 2377 O O . ASP A 1 297 ? 14.244 1.084 -5.105 1.00 97.50 297 ASP A O 1
ATOM 2381 N N . LEU A 1 298 ? 14.544 -0.704 -6.440 1.00 96.81 298 LEU A N 1
ATOM 2382 C CA . LEU A 1 298 ? 13.140 -0.974 -6.736 1.00 96.81 298 LEU A CA 1
ATOM 2383 C C . LEU A 1 298 ? 12.750 -2.389 -6.275 1.00 96.81 298 LEU A C 1
ATOM 2385 O O . LEU A 1 298 ? 11.764 -2.963 -6.748 1.00 96.81 298 LEU A O 1
ATOM 2389 N N . ALA A 1 299 ? 13.521 -2.984 -5.355 1.00 96.00 299 ALA A N 1
ATOM 2390 C CA . ALA A 1 299 ? 13.247 -4.316 -4.820 1.00 96.00 299 ALA A CA 1
ATOM 2391 C C . ALA A 1 299 ? 11.870 -4.422 -4.141 1.00 96.00 299 ALA A C 1
ATOM 2393 O O . ALA A 1 299 ? 11.302 -5.506 -4.111 1.00 96.00 299 ALA A O 1
ATOM 2394 N N . TRP A 1 300 ? 11.306 -3.306 -3.691 1.00 94.56 300 TRP A N 1
ATOM 2395 C CA . TRP A 1 300 ? 9.998 -3.205 -3.048 1.00 94.56 300 TRP A CA 1
ATOM 2396 C C . TRP A 1 300 ? 8.795 -3.281 -3.998 1.00 94.56 300 TRP A C 1
ATOM 2398 O O . TRP A 1 300 ? 7.672 -3.430 -3.528 1.00 94.56 300 TRP A O 1
ATOM 2408 N N . LEU A 1 301 ? 8.978 -3.187 -5.322 1.00 96.44 301 LEU A N 1
ATOM 2409 C CA . LEU A 1 301 ? 7.871 -3.390 -6.267 1.00 96.44 301 LEU A CA 1
ATOM 2410 C C . LEU A 1 301 ? 7.280 -4.795 -6.089 1.00 96.44 301 LEU A C 1
ATOM 2412 O O . LEU A 1 301 ? 8.032 -5.758 -5.932 1.00 96.44 301 LEU A O 1
ATOM 2416 N N . SER A 1 302 ? 5.958 -4.937 -6.155 1.00 96.94 302 SER A N 1
ATOM 2417 C CA . SER A 1 302 ? 5.326 -6.256 -6.099 1.00 96.94 302 SER A CA 1
ATOM 2418 C C . SER A 1 302 ? 5.535 -6.997 -7.417 1.00 96.94 302 SER A C 1
ATOM 2420 O O . SER A 1 302 ? 5.492 -6.379 -8.481 1.00 96.94 302 SER A O 1
ATOM 2422 N N . LYS A 1 303 ? 5.788 -8.312 -7.370 1.00 98.00 303 LYS A N 1
ATOM 2423 C CA . LYS A 1 303 ? 5.933 -9.164 -8.561 1.00 98.00 303 LYS A CA 1
ATOM 2424 C C . LYS A 1 303 ? 5.111 -10.438 -8.405 1.00 98.00 303 LYS A C 1
ATOM 2426 O O . LYS A 1 303 ? 5.392 -11.267 -7.542 1.00 98.00 303 LYS A O 1
ATOM 2431 N N . ILE A 1 304 ? 4.140 -10.621 -9.291 1.00 98.38 304 ILE A N 1
ATOM 2432 C CA . ILE A 1 304 ? 3.290 -11.813 -9.349 1.00 98.38 304 ILE A CA 1
ATOM 2433 C C . ILE A 1 304 ? 3.554 -12.534 -10.670 1.00 98.38 304 ILE A C 1
ATOM 2435 O O . ILE A 1 304 ? 3.340 -11.974 -11.742 1.00 98.38 304 ILE A O 1
ATOM 2439 N N . GLU A 1 305 ? 4.021 -13.776 -10.596 1.00 97.38 305 GLU A N 1
ATOM 2440 C CA . GLU A 1 305 ? 4.210 -14.656 -11.747 1.00 97.38 305 GLU A CA 1
ATOM 2441 C C . GLU A 1 305 ? 2.912 -15.405 -12.051 1.00 97.38 305 GLU A C 1
ATOM 2443 O O . GLU A 1 305 ? 2.340 -16.053 -11.173 1.00 97.38 305 GLU A O 1
ATOM 2448 N N . ILE A 1 306 ? 2.466 -15.343 -13.304 1.00 96.94 306 ILE A N 1
ATOM 2449 C CA . ILE A 1 306 ? 1.319 -16.094 -13.814 1.00 96.94 306 ILE A CA 1
ATOM 2450 C C . ILE A 1 306 ? 1.816 -17.001 -14.926 1.00 96.94 306 ILE A C 1
ATOM 2452 O O . ILE A 1 306 ? 2.375 -16.519 -15.913 1.00 96.94 306 ILE A O 1
ATOM 2456 N N . ARG A 1 307 ? 1.599 -18.309 -14.774 1.00 94.06 307 ARG A N 1
ATOM 2457 C CA . ARG A 1 307 ? 2.040 -19.309 -15.749 1.00 94.06 307 ARG A CA 1
ATOM 2458 C C . ARG A 1 307 ? 1.018 -20.405 -15.986 1.00 94.06 307 ARG A C 1
ATOM 2460 O O . ARG A 1 307 ? 0.234 -20.728 -15.102 1.00 94.06 307 ARG A O 1
ATOM 2467 N N . GLY A 1 308 ? 1.068 -21.013 -17.164 1.00 92.56 308 GLY A N 1
ATOM 2468 C CA . GLY A 1 308 ? 0.224 -22.151 -17.528 1.00 92.56 308 GLY A CA 1
ATOM 2469 C C . GLY A 1 308 ? -0.526 -21.932 -18.840 1.00 92.56 308 GLY A C 1
ATOM 2470 O O . GLY A 1 308 ? -0.517 -20.824 -19.376 1.00 92.56 308 GLY A O 1
ATOM 2471 N N . PRO A 1 309 ? -1.177 -22.979 -19.370 1.00 92.12 309 PRO A N 1
ATOM 2472 C CA . PRO A 1 309 ? -1.808 -22.951 -20.691 1.00 92.12 309 PRO A CA 1
ATOM 2473 C C . PRO A 1 309 ? -2.865 -21.851 -20.849 1.00 92.12 309 PRO A C 1
ATOM 2475 O O . PRO A 1 309 ? -3.010 -21.309 -21.940 1.00 92.12 309 PRO A O 1
ATOM 2478 N N . ASP A 1 310 ? -3.559 -21.477 -19.769 1.00 95.50 310 ASP A N 1
ATOM 2479 C CA . ASP A 1 310 ? -4.594 -20.443 -19.828 1.00 95.50 310 ASP A CA 1
ATOM 2480 C C . ASP A 1 310 ? -4.100 -19.040 -19.429 1.00 95.50 310 ASP A C 1
ATOM 2482 O O . ASP A 1 310 ? -4.909 -18.119 -19.329 1.00 95.50 310 ASP A O 1
ATOM 2486 N N . ALA A 1 311 ? -2.795 -18.831 -19.203 1.00 95.56 311 ALA A N 1
ATOM 2487 C CA . ALA A 1 311 ? -2.272 -17.568 -18.665 1.00 95.56 311 ALA A CA 1
ATOM 2488 C C . ALA A 1 311 ? -2.622 -16.354 -19.537 1.00 95.56 311 ALA A C 1
ATOM 2490 O O . ALA A 1 311 ? -3.097 -15.345 -19.018 1.00 95.56 311 ALA A O 1
ATOM 2491 N N . ALA A 1 312 ? -2.466 -16.465 -20.858 1.00 94.75 312 ALA A N 1
ATOM 2492 C CA . ALA A 1 312 ? -2.816 -15.390 -21.784 1.00 94.75 312 ALA A CA 1
ATOM 2493 C C . ALA A 1 312 ? -4.324 -15.078 -21.763 1.00 94.75 312 ALA A C 1
ATOM 2495 O O . ALA A 1 312 ? -4.711 -13.912 -21.710 1.00 94.75 312 ALA A O 1
ATOM 2496 N N . ASN A 1 313 ? -5.180 -16.106 -21.742 1.00 95.88 313 ASN A N 1
ATOM 2497 C CA . ASN A 1 313 ? -6.637 -15.941 -21.698 1.00 95.88 313 ASN A CA 1
ATOM 2498 C C . ASN A 1 313 ? -7.096 -15.324 -20.372 1.00 95.88 313 ASN A C 1
ATOM 2500 O O . ASN A 1 313 ? -7.896 -14.390 -20.367 1.00 95.88 313 ASN A O 1
ATOM 2504 N N . PHE A 1 314 ? -6.543 -15.803 -19.257 1.00 98.06 314 PHE A N 1
ATOM 2505 C CA . PHE A 1 314 ? -6.793 -15.250 -17.933 1.00 98.06 314 PHE A CA 1
ATOM 2506 C C . PHE A 1 314 ? -6.377 -13.781 -17.856 1.00 98.06 314 PHE A C 1
ATOM 2508 O O . PHE A 1 314 ? -7.188 -12.940 -17.476 1.00 98.06 314 PHE A O 1
ATOM 2515 N N . LEU A 1 315 ? -5.155 -13.449 -18.285 1.00 97.88 315 LEU A N 1
ATOM 2516 C CA . LEU A 1 315 ? -4.673 -12.068 -18.343 1.00 97.88 315 LEU A CA 1
ATOM 2517 C C . LEU A 1 315 ? -5.548 -11.205 -19.245 1.00 97.88 315 LEU A C 1
ATOM 2519 O O . LEU A 1 315 ? -5.884 -10.085 -18.875 1.00 97.88 315 LEU A O 1
ATOM 2523 N N . ASN A 1 316 ? -5.984 -11.729 -20.390 1.00 97.12 316 ASN A N 1
ATOM 2524 C CA . ASN A 1 316 ? -6.892 -11.008 -21.268 1.00 97.12 316 ASN A CA 1
ATOM 2525 C C . ASN A 1 316 ? -8.256 -10.732 -20.610 1.00 97.12 316 ASN A C 1
ATOM 2527 O O . ASN A 1 316 ? -8.888 -9.733 -20.940 1.00 97.12 316 ASN A O 1
ATOM 2531 N N . TYR A 1 317 ? -8.695 -11.567 -19.670 1.00 98.38 317 TYR A N 1
ATOM 2532 C CA . TYR A 1 317 ? -9.932 -11.372 -18.916 1.00 98.38 317 TYR A CA 1
ATOM 2533 C C . TYR A 1 317 ? -9.781 -10.385 -17.744 1.00 98.38 317 TYR A C 1
ATOM 2535 O O . TYR A 1 317 ? -10.679 -9.578 -17.497 1.00 98.38 317 TYR A O 1
ATOM 2543 N N . VAL A 1 318 ? -8.661 -10.421 -17.016 1.00 98.50 318 VAL A N 1
ATOM 2544 C CA . VAL A 1 318 ? -8.478 -9.602 -15.800 1.00 98.50 318 VAL A CA 1
ATOM 2545 C C . VAL A 1 318 ? -7.861 -8.226 -16.048 1.00 98.50 318 VAL A C 1
ATOM 2547 O O . VAL A 1 318 ? -8.031 -7.318 -15.236 1.00 98.50 318 VAL A O 1
ATOM 2550 N N . LEU A 1 319 ? -7.149 -8.061 -17.162 1.00 98.62 319 LEU A N 1
ATOM 2551 C CA . LEU A 1 319 ? -6.537 -6.801 -17.569 1.00 98.62 319 LEU A CA 1
ATOM 2552 C C . LEU A 1 319 ? -7.455 -6.044 -18.532 1.00 98.62 319 LEU A C 1
ATOM 2554 O O . LEU A 1 319 ? -8.120 -6.646 -19.366 1.00 98.62 319 LEU A O 1
ATOM 2558 N N . SER A 1 320 ? -7.468 -4.717 -18.457 1.00 98.31 320 SER A N 1
ATOM 2559 C CA . SER A 1 320 ? -8.192 -3.839 -19.394 1.00 98.31 320 SER A CA 1
ATOM 2560 C C . SER A 1 320 ? -7.474 -3.640 -20.734 1.00 98.31 320 SER A C 1
ATOM 2562 O O . SER A 1 320 ? -8.128 -3.335 -21.730 1.00 98.31 320 SER A O 1
ATOM 2564 N N . ASN A 1 321 ? -6.162 -3.879 -20.798 1.00 97.00 321 ASN A N 1
ATOM 2565 C CA . ASN A 1 321 ? -5.382 -3.907 -22.034 1.00 97.00 321 ASN A CA 1
ATOM 2566 C C . ASN A 1 321 ? -5.087 -5.350 -22.477 1.00 97.00 321 ASN A C 1
ATOM 2568 O O . ASN A 1 321 ? -5.300 -6.301 -21.718 1.00 97.00 321 ASN A O 1
ATOM 2572 N N . ARG A 1 322 ? -4.623 -5.545 -23.714 1.00 95.44 322 ARG A N 1
ATOM 2573 C CA . ARG A 1 322 ? -4.206 -6.869 -24.198 1.00 95.44 322 ARG A CA 1
ATOM 2574 C C . ARG A 1 322 ? -2.945 -7.330 -23.456 1.00 95.44 322 ARG A C 1
ATOM 2576 O O . ARG A 1 322 ? -2.066 -6.507 -23.201 1.00 95.44 322 ARG A O 1
ATOM 2583 N N . PRO A 1 323 ? -2.817 -8.625 -23.122 1.00 94.12 323 PRO A N 1
ATOM 2584 C CA . PRO A 1 323 ? -1.548 -9.171 -22.659 1.00 94.12 323 PRO A CA 1
ATOM 2585 C C . PRO A 1 323 ? -0.447 -8.907 -23.701 1.00 94.12 323 PRO A C 1
ATOM 2587 O O . PRO A 1 323 ? -0.724 -8.984 -24.899 1.00 94.12 323 PRO A O 1
ATOM 2590 N N . PRO A 1 324 ? 0.786 -8.587 -23.279 1.00 95.06 324 PRO A N 1
ATOM 2591 C CA . PRO A 1 324 ? 1.867 -8.307 -24.210 1.00 95.06 324 PRO A CA 1
ATOM 2592 C C . PRO A 1 324 ? 2.277 -9.552 -24.997 1.00 95.06 324 PRO A C 1
ATOM 2594 O O . PRO A 1 324 ? 2.333 -10.666 -24.466 1.00 95.06 324 PRO A O 1
ATOM 2597 N N . GLU A 1 325 ? 2.667 -9.325 -26.248 1.00 93.19 325 GLU A N 1
ATOM 2598 C CA . GLU A 1 325 ? 3.444 -10.289 -27.022 1.00 93.19 325 GLU A CA 1
ATOM 2599 C C . GLU A 1 325 ? 4.773 -10.606 -26.325 1.00 93.19 325 GLU A C 1
ATOM 2601 O O . GLU A 1 325 ? 5.274 -9.833 -25.503 1.00 93.19 325 GLU A O 1
ATOM 2606 N N . VAL A 1 326 ? 5.371 -11.741 -26.680 1.00 93.00 326 VAL A N 1
ATOM 2607 C CA . VAL A 1 326 ? 6.696 -12.134 -26.187 1.00 93.00 326 VAL A CA 1
ATOM 2608 C C . VAL A 1 326 ? 7.707 -10.999 -26.415 1.00 93.00 326 VAL A C 1
ATOM 2610 O O . VAL A 1 326 ? 7.726 -10.363 -27.470 1.00 93.00 326 VAL A O 1
ATOM 2613 N N . ASN A 1 327 ? 8.575 -10.764 -25.430 1.00 93.75 327 ASN A N 1
ATOM 2614 C CA . ASN A 1 327 ? 9.560 -9.679 -25.372 1.00 93.75 327 ASN A CA 1
ATOM 2615 C C . ASN A 1 327 ? 8.967 -8.268 -25.243 1.00 93.75 327 ASN A C 1
ATOM 2617 O O . ASN A 1 327 ? 9.674 -7.282 -25.475 1.00 93.75 327 ASN A O 1
ATOM 2621 N N . ARG A 1 328 ? 7.696 -8.126 -24.852 1.00 96.00 328 ARG A N 1
ATOM 2622 C CA . ARG A 1 328 ? 7.064 -6.823 -24.609 1.00 96.00 328 ARG A CA 1
ATOM 2623 C C . ARG A 1 328 ? 6.638 -6.638 -23.159 1.00 96.00 328 ARG A C 1
ATOM 2625 O O . ARG A 1 328 ? 6.399 -7.585 -22.411 1.00 96.00 328 ARG A O 1
ATOM 2632 N N . VAL A 1 329 ? 6.550 -5.366 -22.786 1.00 96.94 329 VAL A N 1
ATOM 2633 C CA . VAL A 1 329 ? 5.937 -4.907 -21.543 1.00 96.94 329 VAL A CA 1
ATOM 2634 C C . VAL A 1 329 ? 4.699 -4.098 -21.904 1.00 96.94 329 VAL A C 1
ATOM 2636 O O . VAL A 1 329 ? 4.776 -3.217 -22.759 1.00 96.94 329 VAL A O 1
ATOM 2639 N N . GLN A 1 330 ? 3.574 -4.374 -21.251 1.00 96.25 330 GLN A N 1
ATOM 2640 C CA . GLN A 1 330 ? 2.317 -3.662 -21.461 1.00 96.25 330 GLN A CA 1
ATOM 2641 C C . GLN A 1 330 ? 1.751 -3.181 -20.117 1.00 96.25 330 GLN A C 1
ATOM 2643 O O . GLN A 1 330 ? 1.415 -4.009 -19.266 1.00 96.25 330 GLN A O 1
ATOM 2648 N N . PRO A 1 331 ? 1.631 -1.861 -19.894 1.00 95.56 331 PRO A N 1
ATOM 2649 C CA . PRO A 1 331 ? 0.876 -1.314 -18.777 1.00 95.56 331 PRO A CA 1
ATOM 2650 C C . PRO A 1 331 ? -0.610 -1.603 -18.970 1.00 95.56 331 PRO A C 1
ATOM 2652 O O . PRO A 1 331 ? -1.134 -1.506 -20.085 1.00 95.56 331 PRO A O 1
ATOM 2655 N N . SER A 1 332 ? -1.285 -1.949 -17.882 1.00 97.44 332 SER A N 1
ATOM 2656 C CA . SER A 1 332 ? -2.714 -2.221 -17.882 1.00 97.44 332 SER A CA 1
ATOM 2657 C C . SER A 1 332 ? -3.319 -1.977 -16.503 1.00 97.44 332 SER A C 1
ATOM 2659 O O . SER A 1 332 ? -2.629 -1.978 -15.484 1.00 97.44 332 SER A O 1
ATOM 2661 N N . LEU A 1 333 ? -4.638 -1.813 -16.473 1.00 98.31 333 LEU A N 1
ATOM 2662 C CA . LEU A 1 333 ? -5.414 -1.738 -15.239 1.00 98.31 333 LEU A CA 1
ATOM 2663 C C . LEU A 1 333 ? -6.105 -3.071 -14.974 1.00 98.31 333 LEU A C 1
ATOM 2665 O O . LEU A 1 333 ? -6.586 -3.702 -15.921 1.00 98.31 333 LEU A O 1
ATOM 2669 N N . MET A 1 334 ? -6.203 -3.444 -13.703 1.00 98.25 334 MET A N 1
ATOM 2670 C CA . MET A 1 334 ? -7.249 -4.342 -13.218 1.00 98.25 334 MET A CA 1
ATOM 2671 C C . MET A 1 334 ? -8.401 -3.461 -12.745 1.00 98.25 334 MET A C 1
ATOM 2673 O O . MET A 1 334 ? -8.184 -2.512 -11.986 1.00 98.25 334 MET A O 1
ATOM 2677 N N . LEU A 1 335 ? -9.611 -3.743 -13.221 1.00 98.00 335 LEU A N 1
ATOM 2678 C CA . LEU A 1 335 ? -10.801 -2.967 -12.887 1.00 98.00 335 LEU A CA 1
ATOM 2679 C C . LEU A 1 335 ? -11.782 -3.809 -12.080 1.00 98.00 335 LEU A C 1
ATOM 2681 O O . LEU A 1 335 ? -11.810 -5.036 -12.177 1.00 98.00 335 LEU A O 1
ATOM 2685 N N . THR A 1 336 ? -12.610 -3.137 -11.293 1.00 97.00 336 THR A N 1
ATOM 2686 C CA . THR A 1 336 ? -13.775 -3.772 -10.680 1.00 97.00 336 THR A CA 1
ATOM 2687 C C . THR A 1 336 ? -14.927 -3.904 -11.688 1.00 97.00 336 THR A C 1
ATOM 2689 O O . THR A 1 336 ? -14.898 -3.258 -12.742 1.00 97.00 336 THR A O 1
ATOM 2692 N N . PRO A 1 337 ? -15.976 -4.698 -11.396 1.00 95.88 337 PRO A N 1
ATOM 2693 C CA . PRO A 1 337 ? -17.160 -4.781 -12.253 1.00 95.88 337 PRO A CA 1
ATOM 2694 C C . PRO A 1 337 ? -17.829 -3.426 -12.524 1.00 95.88 337 PRO A C 1
ATOM 2696 O O . PRO A 1 337 ? -18.284 -3.206 -13.645 1.00 95.88 337 PRO A O 1
ATOM 2699 N N . ASN A 1 338 ? -17.824 -2.500 -11.556 1.00 95.25 338 ASN A N 1
ATOM 2700 C CA . ASN A 1 338 ? -18.297 -1.121 -11.737 1.00 95.25 338 ASN A CA 1
ATOM 2701 C C . ASN A 1 338 ? -17.258 -0.173 -12.363 1.00 95.25 338 ASN A C 1
ATOM 2703 O O . ASN A 1 338 ? -17.486 1.035 -12.439 1.00 95.25 338 ASN A O 1
ATOM 2707 N N . GLY A 1 339 ? -16.127 -0.693 -12.843 1.00 95.88 339 GLY A N 1
ATOM 2708 C CA . GLY A 1 339 ? -15.155 0.081 -13.602 1.00 95.88 339 GLY A CA 1
ATOM 2709 C C . GLY A 1 339 ? -14.221 0.950 -12.757 1.00 95.88 339 GLY A C 1
ATOM 2710 O O . GLY A 1 339 ? -13.635 1.902 -13.274 1.00 95.88 339 GLY A O 1
ATOM 2711 N N . ARG A 1 340 ? -14.081 0.649 -11.463 1.00 96.12 340 ARG A N 1
ATOM 2712 C CA . ARG A 1 340 ? -13.138 1.338 -10.574 1.00 96.12 340 ARG A CA 1
ATOM 2713 C C . ARG A 1 340 ? -11.733 0.778 -10.727 1.00 96.12 340 ARG A C 1
ATOM 2715 O O . ARG A 1 340 ? -11.574 -0.395 -11.069 1.00 96.12 340 ARG A O 1
ATOM 2722 N N . VAL A 1 341 ? -10.713 1.597 -10.470 1.00 97.31 341 VAL A N 1
ATOM 2723 C CA . VAL A 1 341 ? -9.314 1.170 -10.607 1.00 97.31 341 VAL A CA 1
ATOM 2724 C C . VAL A 1 341 ? -8.898 0.328 -9.403 1.00 97.31 341 VAL A C 1
ATOM 2726 O O . VAL A 1 341 ? -8.439 0.840 -8.384 1.00 97.31 341 VAL A O 1
ATOM 2729 N N . LEU A 1 342 ? -9.038 -0.992 -9.535 1.00 96.50 342 LEU A N 1
ATOM 2730 C CA . LEU A 1 342 ? -8.585 -1.944 -8.523 1.00 96.50 342 LEU A CA 1
ATOM 2731 C C . LEU A 1 342 ? -7.062 -1.916 -8.389 1.00 96.50 342 LEU A C 1
ATOM 2733 O O . LEU A 1 342 ? -6.557 -1.956 -7.272 1.00 96.50 342 LEU A O 1
ATOM 2737 N N . SER A 1 343 ? -6.346 -1.860 -9.514 1.00 96.94 343 SER A N 1
ATOM 2738 C CA . SER A 1 343 ? -4.884 -1.863 -9.538 1.00 96.94 343 SER A CA 1
ATOM 2739 C C . SER A 1 343 ? -4.331 -1.360 -10.870 1.00 96.94 343 SER A C 1
ATOM 2741 O O . SER A 1 343 ? -4.964 -1.511 -11.918 1.00 96.94 343 SER A O 1
ATOM 2743 N N . PHE A 1 344 ? -3.121 -0.805 -10.824 1.00 96.44 344 PHE A N 1
ATOM 2744 C CA . PHE A 1 344 ? -2.273 -0.560 -11.989 1.00 96.44 344 PHE A CA 1
ATOM 2745 C C . PHE A 1 344 ? -1.097 -1.541 -11.978 1.00 96.44 344 PHE A C 1
ATOM 2747 O O . PHE A 1 344 ? -0.393 -1.648 -10.972 1.00 96.44 344 PHE A O 1
ATOM 2754 N N . VAL A 1 345 ? -0.864 -2.223 -13.102 1.00 97.44 345 VAL A N 1
ATOM 2755 C CA . VAL A 1 345 ? 0.237 -3.183 -13.248 1.00 97.44 345 VAL A CA 1
ATOM 2756 C C . VAL A 1 345 ? 0.952 -3.034 -14.586 1.00 97.44 345 VAL A C 1
ATOM 2758 O O . VAL A 1 345 ? 0.353 -2.724 -15.617 1.00 97.44 345 VAL A O 1
ATOM 2761 N N . ARG A 1 346 ? 2.251 -3.328 -14.588 1.00 97.31 346 ARG A N 1
ATOM 2762 C CA . ARG A 1 346 ? 3.027 -3.592 -15.802 1.00 97.31 346 ARG A CA 1
ATOM 2763 C C . ARG A 1 346 ? 3.063 -5.100 -16.014 1.00 97.31 346 ARG A C 1
ATOM 2765 O O . ARG A 1 346 ? 3.571 -5.826 -15.166 1.00 97.31 346 ARG A O 1
ATOM 2772 N N . CYS A 1 347 ? 2.513 -5.571 -17.127 1.00 97.75 347 CYS A N 1
ATOM 2773 C CA . CYS A 1 347 ? 2.595 -6.971 -17.524 1.00 97.75 347 CYS A CA 1
ATOM 2774 C C . CYS A 1 347 ? 3.842 -7.173 -18.390 1.00 97.75 347 CYS A C 1
ATOM 2776 O O . CYS A 1 347 ? 4.037 -6.442 -19.358 1.00 97.75 347 CYS A O 1
ATOM 2778 N N . ILE A 1 348 ? 4.696 -8.129 -18.039 1.00 97.56 348 ILE A N 1
ATOM 2779 C CA . ILE A 1 348 ? 5.957 -8.432 -18.725 1.00 97.56 348 ILE A CA 1
ATOM 2780 C C . ILE A 1 348 ? 5.873 -9.857 -19.265 1.00 97.56 348 ILE A C 1
ATOM 2782 O O . ILE A 1 348 ? 5.709 -10.792 -18.482 1.00 97.56 348 ILE A O 1
ATOM 2786 N N . HIS A 1 349 ? 6.053 -10.033 -20.573 1.00 95.38 349 HIS A N 1
ATOM 2787 C CA . HIS A 1 349 ? 6.148 -11.350 -21.205 1.00 95.38 349 HIS A CA 1
ATOM 2788 C C . HIS A 1 349 ? 7.579 -11.557 -21.706 1.00 95.38 349 HIS A C 1
ATOM 2790 O O . HIS A 1 349 ? 7.976 -10.998 -22.726 1.00 95.38 349 HIS A O 1
ATOM 2796 N N . HIS A 1 350 ? 8.382 -12.293 -20.937 1.00 84.50 350 HIS A N 1
ATOM 2797 C CA . HIS A 1 350 ? 9.834 -12.399 -21.145 1.00 84.50 350 HIS A CA 1
ATOM 2798 C C . HIS A 1 350 ? 10.312 -13.797 -21.560 1.00 84.50 350 HIS A C 1
ATOM 2800 O O . HIS A 1 350 ? 11.449 -13.928 -22.007 1.00 84.50 350 HIS A O 1
ATOM 2806 N N . ASP A 1 351 ? 9.478 -14.828 -21.413 1.00 78.25 351 ASP A N 1
ATOM 2807 C CA . ASP A 1 351 ? 9.790 -16.194 -21.836 1.00 78.25 351 ASP A CA 1
ATOM 2808 C C . ASP A 1 351 ? 9.051 -16.496 -23.147 1.00 78.25 351 ASP A C 1
ATOM 2810 O O . ASP A 1 351 ? 7.855 -16.248 -23.263 1.00 78.25 351 ASP A O 1
ATOM 2814 N N . GLN A 1 352 ? 9.772 -16.992 -24.154 1.00 68.06 352 GLN A N 1
ATOM 2815 C CA . GLN A 1 352 ? 9.202 -17.330 -25.463 1.00 68.06 352 GLN A CA 1
ATOM 2816 C C . GLN A 1 352 ? 8.613 -18.745 -25.506 1.00 68.06 352 GLN A C 1
ATOM 2818 O O . GLN A 1 352 ? 7.878 -19.079 -26.433 1.00 68.06 352 GLN A O 1
ATOM 2823 N N . ASN A 1 353 ? 8.969 -19.586 -24.532 1.00 65.44 353 ASN A N 1
ATOM 2824 C CA . ASN A 1 353 ? 8.695 -21.019 -24.550 1.00 65.44 353 ASN A CA 1
ATOM 2825 C C . ASN A 1 353 ? 7.642 -21.438 -23.517 1.00 65.44 353 ASN A C 1
ATOM 2827 O O . ASN A 1 353 ? 7.147 -22.566 -23.559 1.00 65.44 353 ASN A O 1
ATOM 2831 N N . GLN A 1 354 ? 7.286 -20.542 -22.597 1.00 62.78 354 GLN A N 1
ATOM 2832 C CA . GLN A 1 354 ? 6.228 -20.743 -21.618 1.00 62.78 354 GLN A CA 1
ATOM 2833 C C . GLN A 1 354 ? 5.286 -19.544 -21.641 1.00 62.78 354 GLN A C 1
ATOM 2835 O O . GLN A 1 354 ? 5.724 -18.408 -21.785 1.00 62.78 354 GLN A O 1
ATOM 2840 N N . SER A 1 355 ? 3.988 -19.781 -21.449 1.00 80.19 355 SER A N 1
ATOM 2841 C CA . SER A 1 355 ? 3.009 -18.719 -21.197 1.00 80.19 355 SER A CA 1
ATOM 2842 C C . SER A 1 355 ? 3.222 -18.142 -19.791 1.00 80.19 355 SER A C 1
ATOM 2844 O O . SER A 1 355 ? 2.390 -18.350 -18.911 1.00 80.19 355 SER A O 1
ATOM 2846 N N . VAL A 1 356 ? 4.374 -17.504 -19.561 1.00 90.88 356 VAL A N 1
ATOM 2847 C CA . VAL A 1 356 ? 4.822 -16.950 -18.277 1.00 90.88 356 VAL A CA 1
ATOM 2848 C C . VAL A 1 356 ? 4.844 -15.435 -18.367 1.00 90.88 356 VAL A C 1
ATOM 2850 O O . VAL A 1 356 ? 5.535 -14.836 -19.193 1.00 90.88 356 VAL A O 1
ATOM 2853 N N . TYR A 1 357 ? 4.121 -14.816 -17.446 1.00 95.94 357 TYR A N 1
ATOM 2854 C CA . TYR A 1 357 ? 3.995 -13.376 -17.340 1.00 95.94 357 TYR A CA 1
ATOM 2855 C C . TYR A 1 357 ? 4.357 -12.930 -15.931 1.00 95.94 357 TYR A C 1
ATOM 2857 O O . TYR A 1 357 ? 4.031 -13.607 -14.957 1.00 95.94 357 TYR A O 1
ATOM 2865 N N . LEU A 1 358 ? 4.986 -11.764 -15.817 1.00 97.31 358 LEU A N 1
ATOM 2866 C CA . LEU A 1 358 ? 5.157 -11.076 -14.540 1.00 97.31 358 LEU A CA 1
ATOM 2867 C C . LEU A 1 358 ? 4.242 -9.857 -14.513 1.00 97.31 358 LEU A C 1
ATOM 2869 O O . LEU A 1 358 ? 4.330 -8.998 -15.388 1.00 97.31 358 LEU A O 1
ATOM 2873 N N . LEU A 1 359 ? 3.370 -9.781 -13.513 1.00 98.25 359 LEU A N 1
ATOM 2874 C CA . LEU A 1 359 ? 2.651 -8.564 -13.166 1.00 98.25 359 LEU A CA 1
ATOM 2875 C C . LEU A 1 359 ? 3.450 -7.820 -12.106 1.00 98.25 359 LEU A C 1
ATOM 2877 O O . LEU A 1 359 ? 3.705 -8.361 -11.031 1.00 98.25 359 LEU A O 1
ATOM 2881 N N . VAL A 1 360 ? 3.834 -6.588 -12.423 1.00 98.12 360 VAL A N 1
ATOM 2882 C CA . VAL A 1 360 ? 4.597 -5.719 -11.530 1.00 98.12 360 VAL A CA 1
ATOM 2883 C C . VAL A 1 360 ? 3.737 -4.540 -11.100 1.00 98.12 360 VAL A C 1
ATOM 2885 O O . VAL A 1 360 ? 3.175 -3.853 -11.954 1.00 98.12 360 VAL A O 1
ATOM 2888 N N . GLY A 1 361 ? 3.638 -4.302 -9.794 1.00 95.81 361 GLY A N 1
ATOM 2889 C CA . GLY A 1 361 ? 2.866 -3.205 -9.207 1.00 95.81 361 GLY A CA 1
ATOM 2890 C C . GLY A 1 361 ? 3.549 -2.606 -7.977 1.00 95.81 361 GLY A C 1
ATOM 2891 O O . GLY A 1 361 ? 4.727 -2.855 -7.718 1.00 95.81 361 GLY A O 1
ATOM 2892 N N . ASN A 1 362 ? 2.802 -1.825 -7.197 1.00 92.81 362 ASN A N 1
ATOM 2893 C CA . ASN A 1 362 ? 3.285 -1.305 -5.915 1.00 92.81 362 ASN A CA 1
ATOM 2894 C C . ASN A 1 362 ? 3.101 -2.360 -4.795 1.00 92.81 362 ASN A C 1
ATOM 2896 O O . ASN A 1 362 ? 2.278 -3.273 -4.943 1.00 92.81 362 ASN A O 1
ATOM 2900 N N . PRO A 1 363 ? 3.863 -2.273 -3.691 1.00 92.50 363 PRO A N 1
ATOM 2901 C CA . PRO A 1 363 ? 3.845 -3.254 -2.599 1.00 92.50 363 PRO A CA 1
ATOM 2902 C C . PRO A 1 363 ? 2.527 -3.289 -1.822 1.00 92.50 363 PRO A C 1
ATOM 2904 O O . PRO A 1 363 ? 2.096 -4.353 -1.388 1.00 92.50 363 PRO A O 1
ATOM 2907 N N . ASP A 1 364 ? 1.858 -2.147 -1.687 1.00 90.50 364 ASP A N 1
ATOM 2908 C CA . ASP A 1 364 ? 0.546 -2.002 -1.043 1.00 90.50 364 ASP A CA 1
ATOM 2909 C C . ASP A 1 364 ? -0.567 -2.784 -1.760 1.00 90.50 364 ASP A C 1
ATOM 2911 O O . ASP A 1 364 ? -1.555 -3.193 -1.150 1.00 90.50 364 ASP A O 1
ATOM 2915 N N . GLN A 1 365 ? -0.384 -3.058 -3.051 1.00 93.44 365 GLN A N 1
ATOM 2916 C CA . GLN A 1 365 ? -1.306 -3.850 -3.857 1.00 93.44 365 GLN A CA 1
ATOM 2917 C C . GLN A 1 365 ? -0.982 -5.345 -3.855 1.00 93.44 365 GLN A C 1
ATOM 2919 O O . GLN A 1 365 ? -1.811 -6.122 -4.316 1.00 93.44 365 GLN A O 1
ATOM 2924 N N . GLU A 1 366 ? 0.185 -5.775 -3.368 1.00 95.88 366 GLU A N 1
ATOM 2925 C CA . GLU A 1 366 ? 0.706 -7.138 -3.559 1.00 95.88 366 GLU A CA 1
ATOM 2926 C C . GLU A 1 366 ? -0.295 -8.223 -3.151 1.00 95.88 366 GLU A C 1
ATOM 2928 O O . GLU A 1 366 ? -0.788 -8.985 -3.988 1.00 95.88 366 GLU A O 1
ATOM 2933 N N . ASN A 1 367 ? -0.646 -8.262 -1.867 1.00 96.25 367 ASN A N 1
ATOM 2934 C CA . ASN A 1 367 ? -1.496 -9.318 -1.330 1.00 96.25 367 ASN A CA 1
ATOM 2935 C C . ASN A 1 367 ? -2.965 -9.147 -1.723 1.00 96.25 367 ASN A C 1
ATOM 2937 O O . ASN A 1 367 ? -3.683 -10.134 -1.903 1.00 96.25 367 ASN A O 1
ATOM 2941 N N . ARG A 1 368 ? -3.409 -7.906 -1.940 1.00 94.62 368 ARG A N 1
ATOM 2942 C CA . ARG A 1 368 ? -4.734 -7.605 -2.494 1.00 94.62 368 ARG A CA 1
ATOM 2943 C C . ARG A 1 368 ? -4.879 -8.145 -3.917 1.00 94.62 368 ARG A C 1
ATOM 2945 O O . ARG A 1 368 ? -5.883 -8.788 -4.227 1.00 94.62 368 ARG A O 1
ATOM 2952 N N . ASN A 1 369 ? -3.869 -7.932 -4.756 1.00 97.44 369 ASN A N 1
ATOM 2953 C CA . ASN A 1 369 ? -3.817 -8.430 -6.124 1.00 97.44 369 ASN A CA 1
ATOM 2954 C C . ASN A 1 369 ? -3.718 -9.952 -6.141 1.00 97.44 369 ASN A C 1
ATOM 2956 O O . ASN A 1 369 ? -4.489 -10.586 -6.855 1.00 97.44 369 ASN A O 1
ATOM 2960 N N . MET A 1 370 ? -2.854 -10.547 -5.310 1.00 97.88 370 MET A N 1
ATOM 2961 C CA . MET A 1 370 ? -2.788 -12.004 -5.141 1.00 97.88 370 MET A CA 1
ATOM 2962 C C . MET A 1 370 ? -4.157 -12.586 -4.785 1.00 97.88 370 MET A C 1
ATOM 2964 O O . MET A 1 370 ? -4.622 -13.513 -5.446 1.00 97.88 370 MET A O 1
ATOM 2968 N N . ARG A 1 371 ? -4.843 -12.007 -3.791 1.00 96.56 371 ARG A N 1
ATOM 2969 C CA . ARG A 1 371 ? -6.174 -12.450 -3.349 1.00 96.56 371 ARG A CA 1
ATOM 2970 C C . ARG A 1 371 ? -7.181 -12.397 -4.488 1.00 96.56 371 ARG A C 1
ATOM 2972 O O . ARG A 1 371 ? -7.907 -13.363 -4.714 1.00 96.56 371 ARG A O 1
ATOM 2979 N N . TRP A 1 372 ? -7.242 -11.268 -5.186 1.00 96.62 372 TRP A N 1
ATOM 2980 C CA . TRP A 1 372 ? -8.212 -11.061 -6.252 1.00 96.62 372 TRP A CA 1
ATOM 2981 C C . TRP A 1 372 ? -7.941 -11.970 -7.457 1.00 96.62 372 TRP A C 1
ATOM 2983 O O . TRP A 1 372 ? -8.854 -12.651 -7.919 1.00 96.62 372 TRP A O 1
ATOM 2993 N N . LEU A 1 373 ? -6.687 -12.067 -7.909 1.00 98.12 373 LEU A N 1
ATOM 2994 C CA . LEU A 1 373 ? -6.295 -12.920 -9.033 1.00 98.12 373 LEU A CA 1
ATOM 2995 C C . LEU A 1 373 ? -6.570 -14.403 -8.745 1.00 98.12 373 LEU A C 1
ATOM 2997 O O . LEU A 1 373 ? -7.158 -15.079 -9.587 1.00 98.12 373 LEU A O 1
ATOM 3001 N N . LEU A 1 374 ? -6.212 -14.895 -7.552 1.00 96.81 374 LEU A N 1
ATOM 3002 C CA . LEU A 1 374 ? -6.500 -16.273 -7.133 1.00 96.81 374 LEU A CA 1
ATOM 3003 C C . LEU A 1 374 ? -8.006 -16.554 -7.104 1.00 96.81 374 LEU A C 1
ATOM 3005 O O . LEU A 1 374 ? -8.447 -17.583 -7.613 1.00 96.81 374 LEU A O 1
ATOM 3009 N N . SER A 1 375 ? -8.799 -15.622 -6.563 1.00 93.69 375 SER A N 1
ATOM 3010 C CA . SER A 1 375 ? -10.259 -15.753 -6.518 1.00 93.69 375 SER A CA 1
ATOM 3011 C C . SER A 1 375 ? -10.863 -15.853 -7.919 1.00 93.69 375 SER A C 1
ATOM 3013 O O . SER A 1 375 ? -11.676 -16.740 -8.173 1.00 93.69 375 SER A O 1
ATOM 3015 N N . VAL A 1 376 ? -10.456 -14.977 -8.843 1.00 96.06 376 VAL A N 1
ATOM 3016 C CA . VAL A 1 376 ? -10.973 -14.983 -10.221 1.00 96.06 376 VAL A CA 1
ATOM 3017 C C . VAL A 1 376 ? -10.537 -16.246 -10.967 1.00 96.06 376 VAL A C 1
ATOM 3019 O O . VAL A 1 376 ? -11.343 -16.850 -11.676 1.00 96.06 376 VAL A O 1
ATOM 3022 N N . ALA A 1 377 ? -9.281 -16.673 -10.797 1.00 96.19 377 ALA A N 1
ATOM 3023 C CA . ALA A 1 377 ? -8.762 -17.890 -11.415 1.00 96.19 377 ALA A CA 1
ATOM 3024 C C . ALA A 1 377 ? -9.541 -19.134 -10.968 1.00 96.19 377 ALA A C 1
ATOM 3026 O O . ALA A 1 377 ? -9.914 -19.961 -11.804 1.00 96.19 377 ALA A O 1
ATOM 3027 N N . GLN A 1 378 ? -9.836 -19.230 -9.667 1.00 91.12 378 GLN A N 1
ATOM 3028 C CA . GLN A 1 378 ? -10.612 -20.323 -9.088 1.00 91.12 378 GLN A CA 1
ATOM 3029 C C . GLN A 1 378 ? -12.068 -20.313 -9.571 1.00 91.12 378 GLN A C 1
ATOM 3031 O O . GLN A 1 378 ? -12.567 -21.357 -9.986 1.00 91.12 378 GLN A O 1
ATOM 3036 N N . GLU A 1 379 ? -12.738 -19.154 -9.557 1.00 91.31 379 GLU A N 1
ATOM 3037 C CA . GLU A 1 379 ? -14.140 -19.015 -9.987 1.00 91.31 379 GLU A CA 1
ATOM 3038 C C . GLU A 1 379 ? -14.334 -19.391 -11.462 1.00 91.31 379 GLU A C 1
ATOM 3040 O O . GLU A 1 379 ? -15.331 -20.010 -11.830 1.00 91.31 379 GLU A O 1
ATOM 3045 N N . LYS A 1 380 ? -13.377 -19.022 -12.320 1.00 94.75 380 LYS A N 1
ATOM 3046 C CA . LYS A 1 380 ? -13.432 -19.290 -13.765 1.00 94.75 380 LYS A CA 1
ATOM 3047 C C . LYS A 1 380 ? -12.756 -20.598 -14.177 1.00 94.75 380 LYS A C 1
ATOM 3049 O O . LYS A 1 380 ? -12.747 -20.911 -15.364 1.00 94.75 380 LYS A O 1
ATOM 3054 N N . HIS A 1 381 ? -12.227 -21.364 -13.222 1.00 94.81 381 HIS A N 1
ATOM 3055 C CA . HIS A 1 381 ? -11.561 -22.651 -13.446 1.00 94.81 381 HIS A CA 1
ATOM 3056 C C . HIS A 1 381 ? -10.391 -22.598 -14.450 1.00 94.81 381 HIS A C 1
ATOM 3058 O O . HIS A 1 381 ? -10.186 -23.540 -15.219 1.00 94.81 381 HIS A O 1
ATOM 3064 N N . TYR A 1 382 ? -9.612 -21.513 -14.443 1.00 96.12 382 TYR A N 1
ATOM 3065 C CA . TYR A 1 382 ? -8.425 -21.393 -15.295 1.00 96.12 382 TYR A CA 1
ATOM 3066 C C . TYR A 1 382 ? -7.312 -22.348 -14.843 1.00 96.12 382 TYR A C 1
ATOM 3068 O O . TYR A 1 382 ? -7.011 -22.456 -13.653 1.00 96.12 382 TYR A O 1
ATOM 3076 N N . LYS A 1 383 ? -6.649 -23.013 -15.793 1.00 95.38 383 LYS A N 1
ATOM 3077 C CA . LYS A 1 383 ? -5.509 -23.906 -15.536 1.00 95.38 383 LYS A CA 1
ATOM 3078 C C . LYS A 1 383 ? -4.209 -23.112 -15.536 1.00 95.38 383 LYS A C 1
ATOM 3080 O O . LYS A 1 383 ? -3.448 -23.127 -16.505 1.00 95.38 383 LYS A O 1
ATOM 3085 N N . ILE A 1 384 ? -3.979 -22.399 -14.443 1.00 95.81 384 ILE A N 1
ATOM 3086 C CA . ILE A 1 384 ? -2.803 -21.551 -14.239 1.00 95.81 384 ILE A CA 1
ATOM 3087 C C . ILE A 1 384 ? -2.255 -21.699 -12.824 1.00 95.81 384 ILE A C 1
ATOM 3089 O O . ILE A 1 384 ? -2.957 -22.102 -11.901 1.00 95.81 384 ILE A O 1
ATOM 3093 N N . GLU A 1 385 ? -1.000 -21.310 -12.660 1.00 95.44 385 GLU A N 1
ATOM 3094 C CA . GLU A 1 385 ? -0.370 -21.076 -11.371 1.00 95.44 385 GLU A CA 1
ATOM 3095 C C . GLU A 1 385 ? -0.119 -19.578 -11.207 1.00 95.44 385 GLU A C 1
ATOM 3097 O O . GLU A 1 385 ? 0.365 -18.918 -12.131 1.00 95.44 385 GLU A O 1
ATOM 3102 N N . ILE A 1 386 ? -0.437 -19.055 -10.024 1.00 97.50 386 ILE A N 1
ATOM 3103 C CA . ILE A 1 386 ? -0.221 -17.659 -9.644 1.00 97.50 386 ILE A CA 1
ATOM 3104 C C . ILE A 1 386 ? 0.705 -17.672 -8.430 1.00 97.50 386 ILE A C 1
ATOM 3106 O O . ILE A 1 386 ? 0.326 -18.159 -7.366 1.00 97.50 386 ILE A O 1
ATOM 3110 N N . ASN A 1 387 ? 1.926 -17.169 -8.592 1.00 96.56 387 ASN A N 1
ATOM 3111 C CA . ASN A 1 387 ? 2.960 -17.193 -7.563 1.00 96.56 387 ASN A CA 1
ATOM 3112 C C . ASN A 1 387 ? 3.395 -15.767 -7.219 1.00 96.56 387 ASN A C 1
ATOM 3114 O O . ASN A 1 387 ? 3.778 -15.005 -8.103 1.00 96.56 387 ASN A O 1
ATOM 3118 N N . ASN A 1 388 ? 3.411 -15.422 -5.932 1.00 96.44 388 ASN A N 1
ATOM 3119 C CA . ASN A 1 388 ? 4.096 -14.216 -5.478 1.00 96.44 388 ASN A CA 1
ATOM 3120 C C . ASN A 1 388 ? 5.611 -14.473 -5.518 1.00 96.44 388 ASN A C 1
ATOM 3122 O O . ASN A 1 388 ? 6.106 -15.394 -4.866 1.00 96.44 388 ASN A O 1
ATOM 3126 N N . VAL A 1 389 ? 6.338 -13.687 -6.310 1.00 96.81 389 VAL A N 1
ATOM 3127 C CA . VAL A 1 389 ? 7.795 -13.792 -6.474 1.00 96.81 389 VAL A CA 1
ATOM 3128 C C . VAL A 1 389 ? 8.531 -12.540 -5.986 1.00 96.81 389 VAL A C 1
ATOM 3130 O O . VAL A 1 389 ? 9.729 -12.408 -6.244 1.00 96.81 389 VAL A O 1
ATOM 3133 N N . THR A 1 390 ? 7.854 -11.648 -5.247 1.00 97.19 390 THR A N 1
ATOM 3134 C CA . THR A 1 390 ? 8.430 -10.396 -4.730 1.00 97.19 390 THR A CA 1
ATOM 3135 C C . THR A 1 390 ? 9.703 -10.620 -3.915 1.00 97.19 390 THR A C 1
ATOM 3137 O O . THR A 1 390 ? 10.691 -9.924 -4.140 1.00 97.19 390 THR A O 1
ATOM 3140 N N . GLU A 1 391 ? 9.725 -11.614 -3.021 1.00 94.69 391 GLU A N 1
ATOM 3141 C CA . GLU A 1 391 ? 10.883 -11.871 -2.147 1.00 94.69 391 GLU A CA 1
ATOM 3142 C C . GLU A 1 391 ? 12.121 -12.384 -2.880 1.00 94.69 391 GLU A C 1
ATOM 3144 O O . GLU A 1 391 ? 13.248 -12.187 -2.419 1.00 94.69 391 GLU A O 1
ATOM 3149 N N . TYR A 1 392 ? 11.907 -13.055 -4.012 1.00 93.00 392 TYR A N 1
ATOM 3150 C CA . TYR A 1 392 ? 12.964 -13.706 -4.776 1.00 93.00 392 TYR A CA 1
ATOM 3151 C C . TYR A 1 392 ? 13.532 -12.787 -5.858 1.00 93.00 392 TYR A C 1
ATOM 3153 O O . TYR A 1 392 ? 14.737 -12.818 -6.116 1.00 93.00 392 TYR A O 1
ATOM 3161 N N . LEU A 1 393 ? 12.676 -11.977 -6.490 1.00 95.44 393 LEU A N 1
ATOM 3162 C CA . LEU A 1 393 ? 13.051 -11.060 -7.561 1.00 95.44 393 LEU A CA 1
ATOM 3163 C C . LEU A 1 393 ? 13.266 -9.641 -7.031 1.00 95.44 393 LEU A C 1
ATOM 3165 O O . LEU A 1 393 ? 12.315 -8.903 -6.773 1.00 95.44 393 LEU A O 1
ATOM 3169 N N . ALA A 1 394 ? 14.526 -9.226 -6.948 1.00 97.25 394 ALA A N 1
ATOM 3170 C CA . ALA A 1 394 ? 14.898 -7.834 -6.730 1.00 97.25 394 ALA A CA 1
ATOM 3171 C C . ALA A 1 394 ? 14.946 -7.066 -8.058 1.00 97.25 394 ALA A C 1
ATOM 3173 O O . ALA A 1 394 ? 15.066 -7.655 -9.136 1.00 97.25 394 ALA A O 1
ATOM 3174 N N . VAL A 1 395 ? 14.865 -5.737 -7.977 1.00 97.94 395 VAL A N 1
ATOM 3175 C CA . VAL A 1 395 ? 14.927 -4.847 -9.141 1.00 97.94 395 VAL A CA 1
ATOM 3176 C C . VAL A 1 395 ? 15.892 -3.716 -8.838 1.00 97.94 395 VAL A C 1
ATOM 3178 O O . VAL A 1 395 ? 15.730 -3.014 -7.846 1.00 97.94 395 VAL A O 1
ATOM 3181 N N . ILE A 1 396 ? 16.877 -3.532 -9.713 1.00 97.94 396 ILE A N 1
ATOM 3182 C CA . ILE A 1 396 ? 17.691 -2.316 -9.749 1.00 97.94 396 ILE A CA 1
ATOM 3183 C C . ILE A 1 396 ? 17.313 -1.571 -11.025 1.00 97.94 396 ILE A C 1
ATOM 3185 O O . ILE A 1 396 ? 17.385 -2.128 -12.124 1.00 97.94 396 ILE A O 1
ATOM 3189 N N . GLY A 1 397 ? 16.856 -0.335 -10.860 1.00 97.12 397 GLY A N 1
ATOM 3190 C CA . GLY A 1 397 ? 16.553 0.577 -11.953 1.00 97.12 397 GLY A CA 1
ATOM 3191 C C . GLY A 1 397 ? 17.764 1.427 -12.312 1.00 97.12 397 GLY A C 1
ATOM 3192 O O . GLY A 1 397 ? 18.511 1.849 -11.431 1.00 97.12 397 GLY A O 1
ATOM 3193 N N . THR A 1 398 ? 17.938 1.713 -13.597 1.00 96.69 398 THR A N 1
ATOM 3194 C CA . THR A 1 398 ? 18.802 2.791 -14.083 1.00 96.69 398 THR A CA 1
ATOM 3195 C C . THR A 1 398 ? 17.952 3.871 -14.729 1.00 96.69 398 THR A C 1
ATOM 3197 O O . THR A 1 398 ? 16.910 3.576 -15.316 1.00 96.69 398 THR A O 1
ATOM 3200 N N . GLY A 1 399 ? 18.380 5.124 -14.613 1.00 94.75 399 GLY A N 1
ATOM 3201 C CA . GLY A 1 399 ? 17.695 6.254 -15.232 1.00 94.75 399 GLY A CA 1
ATOM 3202 C C . GLY A 1 399 ? 18.664 7.377 -15.572 1.00 94.75 399 GLY A C 1
ATOM 3203 O O . GLY A 1 399 ? 19.559 7.670 -14.786 1.00 94.75 399 GLY A O 1
ATOM 3204 N N . GLY A 1 400 ? 18.471 7.990 -16.740 1.00 95.19 400 GLY A N 1
ATOM 3205 C CA . GLY A 1 400 ? 19.233 9.128 -17.254 1.00 95.19 400 GLY A CA 1
ATOM 3206 C C . GLY A 1 400 ? 19.962 8.845 -18.576 1.00 95.19 400 GLY A C 1
ATOM 3207 O O . GLY A 1 400 ? 20.056 7.688 -19.010 1.00 95.19 400 GLY A O 1
ATOM 3208 N N . PRO A 1 401 ? 20.477 9.886 -19.257 1.00 95.12 401 PRO A N 1
ATOM 3209 C CA . PRO A 1 401 ? 21.029 9.782 -20.611 1.00 95.12 401 PRO A CA 1
ATOM 3210 C C . PRO A 1 401 ? 22.180 8.771 -20.750 1.00 95.12 401 PRO A C 1
ATOM 3212 O O . PRO A 1 401 ? 22.265 8.090 -21.776 1.00 95.12 401 PRO A O 1
ATOM 3215 N N . HIS A 1 402 ? 23.014 8.598 -19.721 1.00 96.88 402 HIS A N 1
ATOM 3216 C CA . HIS A 1 402 ? 24.156 7.673 -19.733 1.00 96.88 402 HIS A CA 1
ATOM 3217 C C . HIS A 1 402 ? 23.822 6.233 -19.309 1.00 96.88 402 HIS A C 1
ATOM 3219 O O . HIS A 1 402 ? 24.705 5.379 -19.287 1.00 96.88 402 HIS A O 1
ATOM 3225 N N . SER A 1 403 ? 22.551 5.909 -19.042 1.00 96.56 403 SER A N 1
ATOM 3226 C CA . SER A 1 403 ? 22.144 4.541 -18.675 1.00 96.56 403 SER A CA 1
ATOM 3227 C C . SER A 1 403 ? 22.568 3.501 -19.712 1.00 96.56 403 SER A C 1
ATOM 3229 O O . SER A 1 403 ? 23.074 2.443 -19.349 1.00 96.56 403 SER A O 1
ATOM 3231 N N . ARG A 1 404 ? 22.417 3.805 -21.011 1.00 96.25 404 ARG A N 1
ATOM 3232 C CA . ARG A 1 404 ? 22.788 2.864 -22.080 1.00 96.25 404 ARG A CA 1
ATOM 3233 C C . ARG A 1 404 ? 24.295 2.619 -22.116 1.00 96.25 404 ARG A C 1
ATOM 3235 O O . ARG A 1 404 ? 24.695 1.464 -22.132 1.00 96.25 404 ARG A O 1
ATOM 3242 N N . SER A 1 405 ? 25.113 3.677 -22.119 1.00 96.00 405 SER A N 1
ATOM 3243 C CA . SER A 1 405 ? 26.575 3.537 -22.196 1.00 96.00 405 SER A CA 1
ATOM 3244 C C . SER A 1 405 ? 27.114 2.741 -21.012 1.00 96.00 405 SER A C 1
ATOM 3246 O O . SER A 1 405 ? 27.873 1.801 -21.216 1.00 96.00 405 SER A O 1
ATOM 3248 N N . THR A 1 406 ? 26.628 3.027 -19.802 1.00 96.50 406 THR A N 1
ATOM 3249 C CA . THR A 1 406 ? 26.994 2.276 -18.597 1.00 96.50 406 THR A CA 1
ATOM 3250 C C . THR A 1 406 ? 26.575 0.808 -18.662 1.00 96.50 406 THR A C 1
ATOM 3252 O O . THR A 1 406 ? 27.364 -0.067 -18.311 1.00 96.50 406 THR A O 1
ATOM 3255 N N . LEU A 1 407 ? 25.352 0.499 -19.112 1.00 96.56 407 LEU A N 1
ATOM 3256 C CA . LEU A 1 407 ? 24.913 -0.895 -19.223 1.00 96.56 407 LEU A CA 1
ATOM 3257 C C . LEU A 1 407 ? 25.688 -1.662 -20.301 1.00 96.56 407 LEU A C 1
ATOM 3259 O O . LEU A 1 407 ? 26.004 -2.830 -20.078 1.00 96.56 407 LEU A O 1
ATOM 3263 N N . SER A 1 408 ? 26.017 -1.025 -21.429 1.00 95.81 408 SER A N 1
ATOM 3264 C CA . SER A 1 408 ? 26.764 -1.644 -22.533 1.00 95.81 408 SER A CA 1
ATOM 3265 C C . SER A 1 408 ? 28.162 -2.122 -22.128 1.00 95.81 408 SER A C 1
ATOM 3267 O O . SER A 1 408 ? 28.673 -3.060 -22.726 1.00 95.81 408 SER A O 1
ATOM 3269 N N . GLU A 1 409 ? 28.778 -1.545 -21.091 1.00 96.12 409 GLU A N 1
ATOM 3270 C CA . GLU A 1 409 ? 30.053 -2.044 -20.548 1.00 96.12 409 GLU A CA 1
ATOM 3271 C C . GLU A 1 409 ? 29.909 -3.388 -19.811 1.00 96.12 409 GLU A C 1
ATOM 3273 O O . GLU A 1 409 ? 30.882 -4.124 -19.636 1.00 96.12 409 GLU A O 1
ATOM 3278 N N . LEU A 1 410 ? 28.696 -3.721 -19.359 1.00 97.12 410 LEU A N 1
ATOM 3279 C CA . LEU A 1 410 ? 28.421 -4.861 -18.480 1.00 97.12 410 LEU A CA 1
ATOM 3280 C C . LEU A 1 410 ? 27.702 -6.022 -19.175 1.00 97.12 410 LEU A C 1
ATOM 3282 O O . LEU A 1 410 ? 27.502 -7.069 -18.545 1.00 97.12 410 LEU A O 1
ATOM 3286 N N . THR A 1 411 ? 27.315 -5.852 -20.440 1.00 96.06 411 THR A N 1
ATOM 3287 C CA . THR A 1 411 ? 26.625 -6.858 -21.255 1.00 96.06 411 THR A CA 1
ATOM 3288 C C . THR A 1 411 ? 27.219 -6.940 -22.655 1.00 96.06 411 THR A C 1
ATOM 3290 O O . THR A 1 411 ? 27.790 -5.984 -23.162 1.00 96.06 411 THR A O 1
ATOM 3293 N N . LYS A 1 412 ? 27.058 -8.098 -23.298 1.00 93.25 412 LYS A N 1
ATOM 3294 C CA . LYS A 1 412 ? 27.346 -8.267 -24.730 1.00 93.25 412 LYS A CA 1
ATOM 3295 C C . LYS A 1 412 ? 26.132 -7.956 -25.606 1.00 93.25 412 LYS A C 1
ATOM 3297 O O . LYS A 1 412 ? 26.272 -7.876 -26.824 1.00 93.25 412 LYS A O 1
ATOM 3302 N N . GLU A 1 413 ? 24.960 -7.789 -24.996 1.00 93.81 413 GLU A N 1
ATOM 3303 C CA . GLU A 1 413 ? 23.730 -7.601 -25.752 1.00 93.81 413 GLU A CA 1
ATOM 3304 C C . GLU A 1 413 ? 23.671 -6.196 -26.326 1.00 93.81 413 GLU A C 1
ATOM 3306 O O . GLU A 1 413 ? 23.978 -5.217 -25.650 1.00 93.81 413 GLU A O 1
ATOM 3311 N N . ASN A 1 414 ? 23.217 -6.096 -27.572 1.00 93.69 414 ASN A N 1
ATOM 3312 C CA . ASN A 1 414 ? 23.001 -4.807 -28.198 1.00 93.69 414 ASN A CA 1
ATOM 3313 C C . ASN A 1 414 ? 21.763 -4.120 -27.570 1.00 93.69 414 ASN A C 1
ATOM 3315 O O . ASN A 1 414 ? 20.656 -4.673 -27.565 1.00 93.69 414 ASN A O 1
ATOM 3319 N N . LEU A 1 415 ? 21.982 -2.912 -27.036 1.00 95.50 415 LEU A N 1
ATOM 3320 C CA . LEU A 1 415 ? 20.992 -2.074 -26.345 1.00 95.50 415 LEU A CA 1
ATOM 3321 C C . LEU A 1 415 ? 20.495 -0.888 -27.196 1.00 95.50 415 LEU A C 1
ATOM 3323 O O . LEU A 1 415 ? 19.884 0.047 -26.665 1.00 95.50 415 LEU A O 1
ATOM 3327 N N . ASP A 1 416 ? 20.779 -0.902 -28.497 1.00 93.62 416 ASP A N 1
ATOM 3328 C CA . ASP A 1 416 ? 20.355 0.111 -29.458 1.00 93.62 416 ASP A CA 1
ATOM 3329 C C . ASP A 1 416 ? 18.842 0.086 -29.655 1.00 93.62 416 ASP A C 1
ATOM 3331 O O . ASP A 1 416 ? 18.168 -0.937 -29.509 1.00 93.62 416 ASP A O 1
ATOM 3335 N N . ASP A 1 417 ? 18.299 1.231 -30.052 1.00 92.62 417 ASP A N 1
ATOM 3336 C CA . ASP A 1 417 ? 16.854 1.446 -30.079 1.00 92.62 417 ASP A CA 1
ATOM 3337 C C . ASP A 1 417 ? 16.120 0.588 -31.099 1.00 92.62 417 ASP A C 1
ATOM 3339 O O . ASP A 1 417 ? 14.978 0.200 -30.860 1.00 92.62 417 ASP A O 1
ATOM 3343 N N . SER A 1 418 ? 16.794 0.252 -32.196 1.00 93.44 418 SER A N 1
ATOM 3344 C CA . SER A 1 418 ? 16.286 -0.646 -33.229 1.00 93.44 418 SER A CA 1
ATOM 3345 C C . SER A 1 418 ? 16.158 -2.094 -32.749 1.00 93.44 418 SER A C 1
ATOM 3347 O O . SER A 1 418 ? 15.311 -2.828 -33.252 1.00 93.44 418 SER A O 1
ATOM 3349 N N . ILE A 1 419 ? 16.976 -2.513 -31.778 1.00 92.06 419 ILE A N 1
ATOM 3350 C CA . ILE A 1 419 ? 17.074 -3.904 -31.311 1.00 92.06 419 ILE A CA 1
ATOM 3351 C C . ILE A 1 419 ? 16.360 -4.099 -29.974 1.00 92.06 419 ILE A C 1
ATOM 3353 O O . ILE A 1 419 ? 15.780 -5.159 -29.722 1.00 92.06 419 ILE A O 1
ATOM 3357 N N . PHE A 1 420 ? 16.415 -3.102 -29.101 1.00 95.31 420 PHE A N 1
ATOM 3358 C CA . PHE A 1 420 ? 15.818 -3.109 -27.775 1.00 95.31 420 PHE A CA 1
ATOM 3359 C C . PHE A 1 420 ? 14.940 -1.856 -27.637 1.00 95.31 420 PHE A C 1
ATOM 3361 O O . PHE A 1 420 ? 15.332 -0.937 -26.929 1.00 95.31 420 PHE A O 1
ATOM 3368 N N . PRO A 1 421 ? 13.775 -1.759 -28.307 1.00 95.56 421 PRO A N 1
ATOM 3369 C CA . PRO A 1 421 ? 12.914 -0.572 -28.268 1.00 95.56 421 PRO A CA 1
ATOM 3370 C C . PRO A 1 421 ? 12.290 -0.344 -26.882 1.00 95.56 421 PRO A C 1
ATOM 3372 O O . PRO A 1 421 ? 12.267 -1.237 -26.034 1.00 95.56 421 PRO A O 1
ATOM 3375 N N . HIS A 1 422 ? 11.771 0.856 -26.626 1.00 95.25 422 HIS A N 1
ATOM 3376 C CA . HIS A 1 422 ? 11.053 1.144 -25.380 1.00 95.25 422 HIS A CA 1
ATOM 3377 C C . HIS A 1 422 ? 9.879 0.164 -25.166 1.00 95.25 422 HIS A C 1
ATOM 3379 O O . HIS A 1 422 ? 9.235 -0.266 -26.124 1.00 95.25 422 HIS A O 1
ATOM 3385 N N . MET A 1 423 ? 9.612 -0.207 -23.907 1.00 95.56 423 MET A N 1
ATOM 3386 C CA . MET A 1 423 ? 8.575 -1.176 -23.520 1.00 95.56 423 MET A CA 1
ATOM 3387 C C . MET A 1 423 ? 8.796 -2.570 -24.121 1.00 95.56 423 MET A C 1
ATOM 3389 O O . MET A 1 423 ? 7.848 -3.296 -24.436 1.00 95.56 423 MET A O 1
ATOM 3393 N N . SER A 1 424 ? 10.062 -2.951 -24.286 1.00 96.44 424 SER A N 1
ATOM 3394 C CA . SER A 1 424 ? 10.464 -4.330 -24.552 1.00 96.44 424 SER A CA 1
ATOM 3395 C C . SER A 1 424 ? 11.213 -4.927 -23.364 1.00 96.44 424 SER A C 1
ATOM 3397 O O . SER A 1 424 ? 11.653 -4.218 -22.452 1.00 96.44 424 SER A O 1
ATOM 3399 N N . THR A 1 425 ? 11.314 -6.249 -23.360 1.00 96.50 425 THR A N 1
ATOM 3400 C CA . THR A 1 425 ? 12.027 -7.026 -22.353 1.00 96.50 425 THR A CA 1
ATOM 3401 C C . THR A 1 425 ? 12.884 -8.089 -23.025 1.00 96.50 425 THR A C 1
ATOM 3403 O O . THR A 1 425 ? 12.534 -8.580 -24.098 1.00 96.50 425 THR A O 1
ATOM 3406 N N . LYS A 1 426 ? 14.023 -8.414 -22.413 1.00 93.56 426 LYS A N 1
ATOM 3407 C CA . LYS A 1 426 ? 14.918 -9.487 -22.849 1.00 93.56 426 LYS A CA 1
ATOM 3408 C C . LYS A 1 426 ? 15.556 -10.165 -21.648 1.00 93.56 426 LYS A C 1
ATOM 3410 O O . LYS A 1 426 ? 15.880 -9.516 -20.653 1.00 93.56 426 LYS A O 1
ATOM 3415 N N . LEU A 1 427 ? 15.821 -11.458 -21.789 1.00 93.31 427 LEU A N 1
ATOM 3416 C CA . LEU A 1 427 ? 16.771 -12.153 -20.932 1.00 93.31 427 LEU A CA 1
ATOM 3417 C C . LEU A 1 427 ? 18.187 -11.783 -21.377 1.00 93.31 427 LEU A C 1
ATOM 3419 O O . LEU A 1 427 ? 18.548 -11.995 -22.531 1.00 93.31 427 LEU A O 1
ATOM 3423 N N . LEU A 1 428 ? 18.988 -11.232 -20.470 1.00 93.50 428 LEU A N 1
ATOM 3424 C CA . LEU A 1 428 ? 20.387 -10.894 -20.737 1.00 93.50 428 LEU A CA 1
ATOM 3425 C C . LEU A 1 428 ? 21.261 -11.141 -19.508 1.00 93.50 428 LEU A C 1
ATOM 3427 O O . LEU A 1 428 ? 20.789 -11.607 -18.470 1.00 93.50 428 LEU A O 1
ATOM 3431 N N . ARG A 1 429 ? 22.562 -10.865 -19.626 1.00 95.81 429 ARG A N 1
ATOM 3432 C CA . ARG A 1 429 ? 23.498 -10.937 -18.501 1.00 95.81 429 ARG A CA 1
ATOM 3433 C C . ARG A 1 429 ? 24.103 -9.574 -18.216 1.00 95.81 429 ARG A C 1
ATOM 3435 O O . ARG A 1 429 ? 24.639 -8.951 -19.120 1.00 95.81 429 ARG A O 1
ATOM 3442 N N . ILE A 1 430 ? 24.080 -9.170 -16.952 1.00 96.50 430 ILE A N 1
ATOM 3443 C CA . ILE A 1 430 ? 24.764 -7.974 -16.452 1.00 96.50 430 ILE A CA 1
ATOM 3444 C C . ILE A 1 430 ? 25.826 -8.438 -15.466 1.00 96.50 430 ILE A C 1
ATOM 3446 O O . ILE A 1 430 ? 25.513 -9.123 -14.493 1.00 96.50 430 ILE A O 1
ATOM 3450 N N . ALA A 1 431 ? 27.098 -8.144 -15.747 1.00 92.44 431 ALA A N 1
ATOM 3451 C CA . ALA A 1 431 ? 28.228 -8.592 -14.923 1.00 92.44 431 ALA A CA 1
ATOM 3452 C C . ALA A 1 431 ? 28.227 -10.118 -14.646 1.00 92.44 431 ALA A C 1
ATOM 3454 O O . ALA A 1 431 ? 28.625 -10.593 -13.576 1.00 92.44 431 ALA A O 1
ATOM 3455 N N . GLY A 1 432 ? 27.748 -10.903 -15.620 1.00 92.25 432 GLY A N 1
ATOM 3456 C CA . GLY A 1 432 ? 27.609 -12.361 -15.541 1.00 92.25 432 GLY A CA 1
ATOM 3457 C C . GLY A 1 432 ? 26.339 -12.867 -14.841 1.00 92.25 432 GLY A C 1
ATOM 3458 O O . GLY A 1 432 ? 26.023 -14.053 -14.979 1.00 92.25 432 GLY A O 1
ATOM 3459 N N . VAL A 1 433 ? 25.582 -12.002 -14.162 1.00 96.69 433 VAL A N 1
ATOM 3460 C CA . VAL A 1 433 ? 24.310 -12.343 -13.506 1.00 96.69 433 VAL A CA 1
ATOM 3461 C C . VAL A 1 433 ? 23.190 -12.353 -14.545 1.00 96.69 433 VAL A C 1
ATOM 3463 O O . VAL A 1 433 ? 23.103 -11.413 -15.336 1.00 96.69 433 VAL A O 1
ATOM 3466 N N . PRO A 1 434 ? 22.355 -13.403 -14.607 1.00 96.00 434 PRO A N 1
ATOM 3467 C CA . PRO A 1 434 ? 21.248 -13.445 -15.547 1.00 96.00 434 PRO A CA 1
ATOM 3468 C C . PRO A 1 434 ? 20.084 -12.584 -15.031 1.00 96.00 434 PRO A C 1
ATOM 3470 O O . PRO A 1 434 ? 19.694 -12.690 -13.869 1.00 96.00 434 PRO A O 1
ATOM 3473 N N . VAL A 1 435 ? 19.547 -11.727 -15.897 1.00 96.69 435 VAL A N 1
ATOM 3474 C CA . VAL A 1 435 ? 18.514 -10.744 -15.550 1.00 96.69 435 VAL A CA 1
ATOM 3475 C C . VAL A 1 435 ? 17.409 -10.721 -16.601 1.00 96.69 435 VAL A C 1
ATOM 3477 O O . VAL A 1 435 ? 17.671 -10.934 -17.788 1.00 96.69 435 VAL A O 1
ATOM 3480 N N . ILE A 1 436 ? 16.185 -10.408 -16.177 1.00 96.94 436 ILE A N 1
ATOM 3481 C CA . ILE A 1 436 ? 15.134 -9.936 -17.084 1.00 96.94 436 ILE A CA 1
ATOM 3482 C C . ILE A 1 436 ? 15.311 -8.421 -17.168 1.00 96.94 436 ILE A C 1
ATOM 3484 O O . ILE A 1 436 ? 14.991 -7.694 -16.226 1.00 96.94 436 ILE A O 1
ATOM 3488 N N . GLY A 1 437 ? 15.887 -7.938 -18.264 1.00 97.06 437 GLY A N 1
ATOM 3489 C CA . GLY A 1 437 ? 16.031 -6.507 -18.505 1.00 97.06 437 GLY A CA 1
ATOM 3490 C C . GLY A 1 437 ? 14.790 -5.965 -19.192 1.00 97.06 437 GLY A C 1
ATOM 3491 O O . GLY A 1 437 ? 14.373 -6.500 -20.214 1.00 97.06 437 GLY A O 1
ATOM 3492 N N . CYS A 1 438 ? 14.208 -4.897 -18.661 1.00 97.75 438 CYS A N 1
ATOM 3493 C CA . CYS A 1 438 ? 13.073 -4.202 -19.265 1.00 97.75 438 CYS A CA 1
ATOM 3494 C C . CYS A 1 438 ? 13.482 -2.775 -19.614 1.00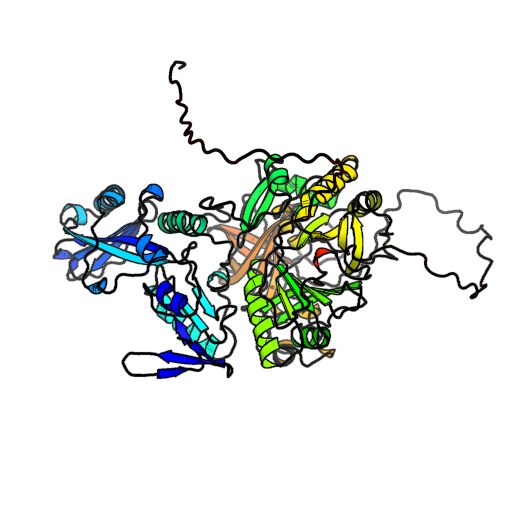 97.75 438 CYS A C 1
ATOM 3496 O O . CYS A 1 438 ? 13.942 -2.051 -18.732 1.00 97.75 438 CYS A O 1
ATOM 3498 N N . ARG A 1 439 ? 13.306 -2.350 -20.872 1.00 97.12 439 ARG A N 1
ATOM 3499 C CA . ARG A 1 439 ? 13.638 -0.981 -21.297 1.00 97.12 439 ARG A CA 1
ATOM 3500 C C . ARG A 1 439 ? 12.518 -0.011 -20.931 1.00 97.12 439 ARG A C 1
ATOM 3502 O O . ARG A 1 439 ? 11.654 0.334 -21.749 1.00 97.12 439 ARG A O 1
ATOM 3509 N N . MET A 1 440 ? 12.550 0.396 -19.672 1.00 94.31 440 MET A N 1
ATOM 3510 C CA . MET A 1 440 ? 11.688 1.384 -19.040 1.00 94.31 440 MET A CA 1
ATOM 3511 C C . MET A 1 440 ? 12.369 1.907 -17.771 1.00 94.31 440 MET A C 1
ATOM 3513 O O . MET A 1 440 ? 13.185 1.202 -17.177 1.00 94.31 440 MET A O 1
ATOM 3517 N N . ALA A 1 441 ? 11.999 3.110 -17.339 1.00 88.62 441 ALA A N 1
ATOM 3518 C CA . ALA A 1 441 ? 12.479 3.718 -16.103 1.00 88.62 441 ALA A CA 1
ATOM 3519 C C . ALA A 1 441 ? 11.330 4.435 -15.388 1.00 88.62 441 ALA A C 1
ATOM 3521 O O . ALA A 1 441 ? 10.475 5.034 -16.041 1.00 88.62 441 ALA A O 1
ATOM 3522 N N . GLU A 1 442 ? 11.328 4.411 -14.052 1.00 82.44 442 GLU A N 1
ATOM 3523 C CA . GLU A 1 442 ? 10.321 5.131 -13.251 1.00 82.44 442 GLU A CA 1
ATOM 3524 C C . GLU A 1 442 ? 10.440 6.658 -13.408 1.00 82.44 442 GLU A C 1
ATOM 3526 O O . GLU A 1 442 ? 9.460 7.376 -13.236 1.00 82.44 442 GLU A O 1
ATOM 3531 N N . SER A 1 443 ? 11.614 7.158 -13.806 1.00 83.19 443 SER A N 1
ATOM 3532 C CA . SER A 1 443 ? 11.863 8.577 -14.084 1.00 83.19 443 SER A CA 1
ATOM 3533 C C . SER A 1 443 ? 11.242 9.094 -15.387 1.00 83.19 443 SER A C 1
ATOM 3535 O O . SER A 1 443 ? 11.196 10.301 -15.603 1.00 83.19 443 SER A O 1
ATOM 3537 N N . GLY A 1 444 ? 10.828 8.207 -16.299 1.00 83.12 444 GLY A N 1
ATOM 3538 C CA . GLY A 1 444 ? 10.468 8.584 -17.672 1.00 83.12 444 GLY A CA 1
ATOM 3539 C C . GLY A 1 444 ? 11.663 8.977 -18.557 1.00 83.12 444 GLY A C 1
ATOM 3540 O O . GLY A 1 444 ? 11.459 9.407 -19.691 1.00 83.12 444 GLY A O 1
ATOM 3541 N N . GLU A 1 445 ? 12.893 8.819 -18.061 1.00 91.06 445 GLU A N 1
ATOM 3542 C CA . GLU A 1 445 ? 14.133 9.021 -18.818 1.00 91.06 445 GLU A CA 1
ATOM 3543 C C . GLU A 1 445 ? 14.652 7.705 -19.421 1.00 91.06 445 GLU A C 1
ATOM 3545 O O . GLU A 1 445 ? 14.120 6.621 -19.169 1.00 91.06 445 GLU A O 1
ATOM 3550 N N . ASN A 1 446 ? 15.714 7.777 -20.230 1.00 92.81 446 ASN A N 1
ATOM 3551 C CA . ASN A 1 446 ? 16.377 6.577 -20.744 1.00 92.81 446 ASN A CA 1
ATOM 3552 C C . ASN A 1 446 ? 16.861 5.687 -19.586 1.00 92.81 446 ASN A C 1
ATOM 3554 O O . ASN A 1 446 ? 17.532 6.172 -18.677 1.00 92.81 446 ASN A O 1
ATOM 3558 N N . GLY A 1 447 ? 16.556 4.392 -19.622 1.00 95.88 447 GLY A N 1
ATOM 3559 C CA . GLY A 1 447 ? 16.858 3.511 -18.501 1.00 95.88 447 GLY A CA 1
ATOM 3560 C C . GLY A 1 447 ? 16.293 2.103 -18.632 1.00 95.88 447 GLY A C 1
ATOM 3561 O O . GLY A 1 447 ? 15.528 1.793 -19.555 1.00 95.88 447 GLY A O 1
ATOM 3562 N N . TRP A 1 448 ? 16.717 1.248 -17.703 1.00 97.56 448 TRP A N 1
ATOM 3563 C CA . TRP A 1 448 ? 16.323 -0.154 -17.626 1.00 97.56 448 TRP A CA 1
ATOM 3564 C C . TRP A 1 448 ? 15.955 -0.545 -16.202 1.00 97.56 448 TRP A C 1
ATOM 3566 O O . TRP A 1 448 ? 16.619 -0.153 -15.247 1.00 97.56 448 TRP A O 1
ATOM 3576 N N . GLN A 1 449 ? 14.961 -1.415 -16.074 1.00 97.94 449 GLN A N 1
ATOM 3577 C CA . GLN A 1 449 ? 14.723 -2.177 -14.854 1.00 97.94 449 GLN A CA 1
ATOM 3578 C C . GLN A 1 449 ? 15.311 -3.573 -15.009 1.00 97.94 449 GLN A C 1
ATOM 3580 O O . GLN A 1 449 ? 14.981 -4.296 -15.953 1.00 97.94 449 GLN A O 1
ATOM 3585 N N . LEU A 1 450 ? 16.200 -3.938 -14.089 1.00 98.19 450 LEU A N 1
ATOM 3586 C CA . LEU A 1 450 ? 16.936 -5.194 -14.110 1.00 98.19 450 LEU A CA 1
ATOM 3587 C C . LEU A 1 450 ? 16.391 -6.108 -13.015 1.00 98.19 450 LEU A C 1
ATOM 3589 O O . LEU A 1 450 ? 16.751 -5.962 -11.847 1.00 98.19 450 LEU A O 1
ATOM 3593 N N . TYR A 1 451 ? 15.525 -7.046 -13.391 1.00 98.19 451 TYR A N 1
ATOM 3594 C CA . TYR A 1 451 ? 14.957 -8.025 -12.465 1.00 98.19 451 TYR A CA 1
ATOM 3595 C C . TYR A 1 451 ? 15.920 -9.205 -12.331 1.00 98.19 451 TYR A C 1
ATOM 3597 O O . TYR A 1 451 ? 16.341 -9.788 -13.333 1.00 98.19 451 TYR A O 1
ATOM 3605 N N . HIS A 1 452 ? 16.284 -9.547 -11.101 1.00 97.69 452 HIS A N 1
ATOM 3606 C CA . HIS A 1 452 ? 17.323 -10.531 -10.796 1.00 97.69 452 HIS A CA 1
ATOM 3607 C C . HIS A 1 452 ? 17.048 -11.218 -9.458 1.00 97.69 452 HIS A C 1
ATOM 3609 O O . HIS A 1 452 ? 16.205 -10.772 -8.683 1.00 97.69 452 HIS A O 1
ATOM 3615 N N . ASN A 1 453 ? 17.766 -12.306 -9.173 1.00 96.94 453 ASN A N 1
ATOM 3616 C CA . ASN A 1 453 ? 17.696 -12.937 -7.858 1.00 96.94 453 ASN A CA 1
ATOM 3617 C C . ASN A 1 453 ? 18.209 -11.957 -6.790 1.00 96.94 453 ASN A C 1
ATOM 3619 O O . ASN A 1 453 ? 19.302 -11.416 -6.943 1.00 96.94 453 ASN A O 1
ATOM 3623 N N . ARG A 1 454 ? 17.457 -11.758 -5.703 1.00 95.62 454 ARG A N 1
ATOM 3624 C CA . ARG A 1 454 ? 17.831 -10.878 -4.580 1.00 95.62 454 ARG A CA 1
ATOM 3625 C C . ARG A 1 454 ? 19.229 -11.164 -4.013 1.00 95.62 454 ARG A C 1
ATOM 3627 O O . ARG A 1 454 ? 19.902 -10.238 -3.570 1.00 95.62 454 ARG A O 1
ATOM 3634 N N . ALA A 1 455 ? 19.703 -12.411 -4.074 1.00 96.00 455 ALA A N 1
ATOM 3635 C CA . ALA A 1 455 ? 21.059 -12.772 -3.646 1.00 96.00 455 ALA A CA 1
ATOM 3636 C C . ALA A 1 455 ? 22.173 -12.142 -4.511 1.00 96.00 455 ALA A C 1
ATOM 3638 O O . ALA A 1 455 ? 23.287 -11.946 -4.036 1.00 96.00 455 ALA A O 1
ATOM 3639 N N . ASP A 1 456 ? 21.880 -11.793 -5.767 1.00 97.81 456 ASP A N 1
ATOM 3640 C CA . ASP A 1 456 ? 22.837 -11.190 -6.700 1.00 97.81 456 ASP A CA 1
ATOM 3641 C C . ASP A 1 456 ? 22.813 -9.645 -6.683 1.00 97.81 456 ASP A C 1
ATOM 3643 O O . ASP A 1 456 ? 23.570 -9.008 -7.424 1.00 97.81 456 ASP A O 1
ATOM 3647 N N . SER A 1 457 ? 21.955 -9.018 -5.864 1.00 97.62 457 SER A N 1
ATOM 3648 C CA . SER A 1 457 ? 21.719 -7.567 -5.913 1.00 97.62 457 SER A CA 1
ATOM 3649 C C . SER A 1 457 ? 22.965 -6.736 -5.646 1.00 97.62 457 SER A C 1
ATOM 3651 O O . SER A 1 457 ? 23.236 -5.807 -6.406 1.00 97.62 457 SER A O 1
ATOM 3653 N N . LEU A 1 458 ? 23.759 -7.087 -4.629 1.00 97.62 458 LEU A N 1
ATOM 3654 C CA . LEU A 1 458 ? 24.986 -6.352 -4.316 1.00 97.62 458 LEU A CA 1
ATOM 3655 C C . LEU A 1 458 ? 25.980 -6.397 -5.482 1.00 97.62 458 LEU A C 1
ATOM 3657 O O . LEU A 1 458 ? 26.501 -5.364 -5.893 1.00 97.62 458 LEU A O 1
ATOM 3661 N N . ARG A 1 459 ? 26.163 -7.575 -6.091 1.00 97.62 459 ARG A N 1
ATOM 3662 C CA . ARG A 1 459 ? 27.057 -7.758 -7.241 1.00 97.62 459 ARG A CA 1
ATOM 3663 C C . ARG A 1 459 ? 26.640 -6.901 -8.436 1.00 97.62 459 ARG A C 1
ATOM 3665 O O . ARG A 1 459 ? 27.496 -6.283 -9.069 1.00 97.62 459 ARG A O 1
ATOM 3672 N N . ILE A 1 460 ? 25.348 -6.881 -8.772 1.00 97.56 460 ILE A N 1
ATOM 3673 C CA . ILE A 1 460 ? 24.835 -6.052 -9.873 1.00 97.56 460 ILE A CA 1
ATOM 3674 C C . ILE A 1 460 ? 25.005 -4.567 -9.542 1.00 97.56 460 ILE A C 1
ATOM 3676 O O . ILE A 1 460 ? 25.492 -3.808 -10.380 1.00 97.56 460 ILE A O 1
ATOM 3680 N N . TYR A 1 461 ? 24.636 -4.160 -8.327 1.00 98.25 461 TYR A N 1
ATOM 3681 C CA . TYR A 1 461 ? 24.726 -2.775 -7.879 1.00 98.25 461 TYR A CA 1
ATOM 3682 C C . TYR A 1 461 ? 26.157 -2.240 -7.931 1.00 98.25 461 TYR A C 1
ATOM 3684 O O . TYR A 1 461 ? 26.399 -1.194 -8.529 1.00 98.25 461 TYR A O 1
ATOM 3692 N N . GLU A 1 462 ? 27.125 -2.969 -7.379 1.00 97.69 462 GLU A N 1
ATOM 3693 C CA . GLU A 1 462 ? 28.530 -2.557 -7.392 1.00 97.69 462 GLU A CA 1
ATOM 3694 C C . GLU A 1 462 ? 29.103 -2.498 -8.809 1.00 97.69 462 GLU A C 1
ATOM 3696 O O . GLU A 1 462 ? 29.841 -1.565 -9.136 1.00 97.69 462 GLU A O 1
ATOM 3701 N N . ALA A 1 463 ? 28.738 -3.450 -9.676 1.00 98.06 463 ALA A N 1
ATOM 3702 C CA . ALA A 1 463 ? 29.158 -3.434 -11.073 1.00 98.06 463 ALA A CA 1
ATOM 3703 C C . ALA A 1 463 ? 28.622 -2.199 -11.813 1.00 98.06 463 ALA A C 1
ATOM 3705 O O . ALA A 1 463 ? 29.383 -1.527 -12.512 1.00 98.06 463 ALA A O 1
ATOM 3706 N N . LEU A 1 464 ? 27.345 -1.861 -11.612 1.00 97.81 464 LEU A N 1
ATOM 3707 C CA . LEU A 1 464 ? 26.718 -0.671 -12.190 1.00 97.81 464 LEU A CA 1
ATOM 3708 C C . LEU A 1 464 ? 27.323 0.623 -11.638 1.00 97.81 464 LEU A C 1
ATOM 3710 O O . LEU A 1 464 ? 27.655 1.515 -12.414 1.00 97.81 464 LEU A O 1
ATOM 3714 N N . MET A 1 465 ? 27.531 0.718 -10.322 1.00 97.50 465 MET A N 1
ATOM 3715 C CA . MET A 1 465 ? 28.188 1.870 -9.695 1.00 97.50 465 MET A CA 1
ATOM 3716 C C . MET A 1 465 ? 29.623 2.055 -10.204 1.00 97.50 465 MET A C 1
ATOM 3718 O O . MET A 1 465 ? 30.084 3.183 -10.380 1.00 97.50 465 MET A O 1
ATOM 3722 N N . LYS A 1 466 ? 30.346 0.955 -10.449 1.00 97.88 466 LYS A N 1
ATOM 3723 C CA . LYS A 1 466 ? 31.707 0.992 -10.992 1.00 97.88 466 LYS A CA 1
ATOM 3724 C C . LYS A 1 466 ? 31.723 1.466 -12.446 1.00 97.88 466 LYS A C 1
ATOM 3726 O O . LYS A 1 466 ? 32.480 2.387 -12.743 1.00 97.88 466 LYS A O 1
ATOM 3731 N N . ALA A 1 467 ? 30.902 0.877 -13.315 1.00 97.56 467 ALA A N 1
ATOM 3732 C CA . ALA A 1 467 ? 30.812 1.255 -14.729 1.00 97.56 467 ALA A CA 1
ATOM 3733 C C . ALA A 1 467 ? 30.284 2.691 -14.908 1.00 97.56 467 ALA A C 1
ATOM 3735 O O . ALA A 1 467 ? 30.792 3.467 -15.709 1.00 97.56 467 ALA A O 1
ATOM 3736 N N . GLY A 1 468 ? 29.315 3.104 -14.089 1.00 96.62 468 GLY A N 1
ATOM 3737 C CA . GLY A 1 468 ? 28.737 4.448 -14.132 1.00 96.62 468 GLY A CA 1
ATOM 3738 C C . GLY A 1 468 ? 29.612 5.549 -13.526 1.00 96.62 468 GLY A C 1
ATOM 3739 O O . GLY A 1 468 ? 29.244 6.723 -13.592 1.00 96.62 468 GLY A O 1
ATOM 3740 N N . ARG A 1 469 ? 30.769 5.218 -12.932 1.00 95.38 469 ARG A N 1
ATOM 3741 C CA . ARG A 1 469 ? 31.619 6.182 -12.210 1.00 95.38 469 ARG A CA 1
ATOM 3742 C C . ARG A 1 469 ? 32.098 7.326 -13.103 1.00 95.38 469 ARG A C 1
ATOM 3744 O O . ARG A 1 469 ? 32.058 8.476 -12.674 1.00 95.38 469 ARG A O 1
ATOM 3751 N N . SER A 1 470 ? 32.529 7.025 -14.328 1.00 92.94 470 SER A N 1
ATOM 3752 C CA . SER A 1 470 ? 32.975 8.025 -15.315 1.00 92.94 470 SER A CA 1
ATOM 3753 C C . SER A 1 470 ? 31.860 9.004 -15.701 1.00 92.94 470 SER A C 1
ATOM 3755 O O . SER A 1 470 ? 32.130 10.163 -16.005 1.00 92.94 470 SER A O 1
ATOM 3757 N N . HIS A 1 471 ? 30.607 8.553 -15.626 1.00 93.56 471 HIS A N 1
ATOM 3758 C CA . HIS A 1 471 ? 29.406 9.341 -15.881 1.00 93.56 471 HIS A CA 1
ATOM 3759 C C . HIS A 1 471 ? 28.823 9.993 -14.618 1.00 93.56 471 HIS A C 1
ATOM 3761 O O . HIS A 1 471 ? 27.808 10.678 -14.710 1.00 93.56 471 HIS A O 1
ATOM 3767 N N . GLY A 1 472 ? 29.442 9.808 -13.447 1.00 94.19 472 GLY A N 1
ATOM 3768 C CA . GLY A 1 472 ? 28.997 10.399 -12.185 1.00 94.19 472 GLY A CA 1
ATOM 3769 C C . GLY A 1 472 ? 27.775 9.726 -11.556 1.00 94.19 472 GLY A C 1
ATOM 3770 O O . GLY A 1 472 ? 27.023 10.403 -10.860 1.00 94.19 472 GLY A O 1
ATOM 3771 N N . PHE A 1 473 ? 27.561 8.427 -11.798 1.00 94.88 473 PHE A N 1
ATOM 3772 C CA . PHE A 1 473 ? 26.439 7.691 -11.209 1.00 94.88 473 PHE A CA 1
ATOM 3773 C C . PHE A 1 473 ? 26.465 7.740 -9.681 1.00 94.88 473 PHE A C 1
ATOM 3775 O O . PHE A 1 473 ? 27.489 7.476 -9.044 1.00 94.88 473 PHE A O 1
ATOM 3782 N N . LYS A 1 474 ? 25.295 8.004 -9.104 1.00 95.81 47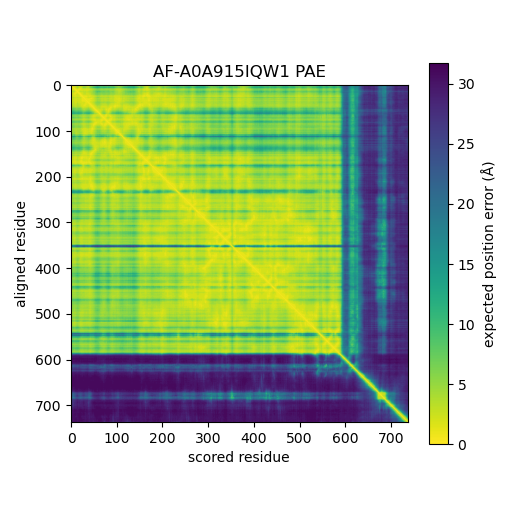4 LYS A N 1
ATOM 3783 C CA . LYS A 1 474 ? 25.011 7.873 -7.674 1.00 95.81 474 LYS A CA 1
ATOM 3784 C C . LYS A 1 474 ? 23.681 7.136 -7.484 1.00 95.81 474 LYS A C 1
ATOM 3786 O O . LYS A 1 474 ? 22.901 7.036 -8.441 1.00 95.81 474 LYS A O 1
ATOM 3791 N N . PRO A 1 475 ? 23.421 6.573 -6.293 1.00 96.50 475 PRO A N 1
ATOM 3792 C CA . PRO A 1 475 ? 22.079 6.116 -5.975 1.00 96.50 475 PRO A CA 1
ATOM 3793 C C . PRO A 1 475 ? 21.102 7.303 -5.931 1.00 96.50 475 PRO A C 1
ATOM 3795 O O . PRO A 1 475 ? 21.498 8.418 -5.601 1.00 96.50 475 PRO A O 1
ATOM 3798 N N . ILE A 1 476 ? 19.848 7.041 -6.287 1.00 96.44 476 ILE A N 1
ATOM 3799 C CA . ILE A 1 476 ? 18.747 8.004 -6.326 1.00 96.44 476 ILE A CA 1
ATOM 3800 C C . ILE A 1 476 ? 17.607 7.479 -5.457 1.00 96.44 476 ILE A C 1
ATOM 3802 O O . ILE A 1 476 ? 17.279 6.289 -5.511 1.00 96.44 476 ILE A O 1
ATOM 3806 N N . GLY A 1 477 ? 17.024 8.359 -4.652 1.00 95.44 477 GLY A N 1
ATOM 3807 C CA . GLY A 1 477 ? 15.886 8.075 -3.803 1.00 95.44 477 GLY A CA 1
ATOM 3808 C C . GLY A 1 477 ? 14.540 8.330 -4.482 1.00 95.44 477 GLY A C 1
ATOM 3809 O O . GLY A 1 477 ? 14.428 8.834 -5.605 1.00 95.44 477 GLY A O 1
ATOM 3810 N N . TRP A 1 478 ? 13.482 7.945 -3.776 1.00 91.88 478 TRP A N 1
ATOM 3811 C CA . TRP A 1 478 ? 12.104 8.055 -4.238 1.00 91.88 478 TRP A CA 1
ATOM 3812 C C . TRP A 1 478 ? 11.617 9.502 -4.427 1.00 91.88 478 TRP A C 1
ATOM 3814 O O . TRP A 1 478 ? 10.773 9.748 -5.286 1.00 91.88 478 TRP A O 1
ATOM 3824 N N . GLU A 1 479 ? 12.123 10.488 -3.687 1.00 92.75 479 GLU A N 1
ATOM 3825 C CA . GLU A 1 479 ? 11.607 11.862 -3.801 1.00 92.75 479 GLU A CA 1
ATOM 3826 C C . GLU A 1 479 ? 11.973 12.524 -5.129 1.00 92.75 479 GLU A C 1
ATOM 3828 O O . GLU A 1 479 ? 11.121 13.166 -5.746 1.00 92.75 479 GLU A O 1
ATOM 3833 N N . ALA A 1 480 ? 13.182 12.288 -5.646 1.00 94.12 480 ALA A N 1
ATOM 3834 C CA . ALA A 1 480 ? 13.537 12.722 -6.995 1.00 94.12 480 ALA A CA 1
ATOM 3835 C C . ALA A 1 480 ? 12.645 12.049 -8.055 1.00 94.12 480 ALA A C 1
ATOM 3837 O O . ALA A 1 480 ? 12.211 12.695 -9.012 1.00 94.12 480 ALA A O 1
ATOM 3838 N N . LEU A 1 481 ? 12.293 10.772 -7.856 1.00 92.75 481 LEU A N 1
ATOM 3839 C CA . LEU A 1 481 ? 11.326 10.068 -8.703 1.00 92.75 481 LEU A CA 1
ATOM 3840 C C . LEU A 1 481 ? 9.918 10.661 -8.606 1.00 92.75 481 LEU A C 1
ATOM 3842 O O . LEU A 1 481 ? 9.236 10.759 -9.625 1.00 92.75 481 LEU A O 1
ATOM 3846 N N . ASN A 1 482 ? 9.481 11.090 -7.420 1.00 92.56 482 ASN A N 1
ATOM 3847 C CA . ASN A 1 482 ? 8.191 11.753 -7.246 1.00 92.56 482 ASN A CA 1
ATOM 3848 C C . ASN A 1 482 ? 8.130 13.088 -8.009 1.00 92.56 482 ASN A C 1
ATOM 3850 O O . ASN A 1 482 ? 7.091 13.396 -8.593 1.00 92.56 482 ASN A O 1
ATOM 3854 N N . VAL A 1 483 ? 9.235 13.837 -8.075 1.00 92.75 483 VAL A N 1
ATOM 3855 C CA . VAL A 1 483 ? 9.319 15.044 -8.916 1.00 92.75 483 VAL A CA 1
ATOM 3856 C C . VAL A 1 483 ? 9.176 14.686 -10.393 1.00 92.75 483 VAL A C 1
ATOM 3858 O O . VAL A 1 483 ? 8.271 15.172 -11.072 1.00 92.75 483 VAL A O 1
ATOM 3861 N N . LEU A 1 484 ? 10.017 13.773 -10.881 1.00 91.50 484 LEU A N 1
ATOM 3862 C CA . LEU A 1 484 ? 10.050 13.387 -12.293 1.00 91.50 484 LEU A CA 1
ATOM 3863 C C . LEU A 1 484 ? 8.714 12.806 -12.760 1.00 91.50 484 LEU A C 1
ATOM 3865 O O . LEU A 1 484 ? 8.196 13.188 -13.806 1.00 91.50 484 LEU A O 1
ATOM 3869 N N . ARG A 1 485 ? 8.099 11.923 -11.969 1.00 91.12 485 ARG A N 1
ATOM 3870 C CA . ARG A 1 485 ? 6.816 11.311 -12.332 1.00 91.12 485 ARG A CA 1
ATOM 3871 C C . ARG A 1 485 ? 5.701 12.357 -12.417 1.00 91.12 485 ARG A C 1
ATOM 3873 O O . ARG A 1 485 ? 4.845 12.233 -13.289 1.00 91.12 485 ARG A O 1
ATOM 3880 N N . LEU A 1 486 ? 5.701 13.384 -11.559 1.00 90.19 486 LEU A N 1
ATOM 3881 C CA . LEU A 1 486 ? 4.726 14.480 -11.625 1.00 90.19 486 LEU A CA 1
ATOM 3882 C C . LEU A 1 486 ? 4.930 15.322 -12.888 1.00 90.19 486 LEU A C 1
ATOM 3884 O O . LEU A 1 486 ? 3.962 15.574 -13.603 1.00 90.19 486 LEU A O 1
ATOM 3888 N N . GLU A 1 487 ? 6.176 15.671 -13.216 1.00 87.25 487 GLU A N 1
ATOM 3889 C CA . GLU A 1 487 ? 6.513 16.405 -14.445 1.00 87.25 487 GLU A CA 1
ATOM 3890 C C . GLU A 1 487 ? 6.130 15.635 -15.721 1.00 87.25 487 GLU A C 1
ATOM 3892 O O . GLU A 1 487 ? 5.700 16.235 -16.706 1.00 87.25 487 GLU A O 1
ATOM 3897 N N . LYS A 1 488 ? 6.218 14.298 -15.705 1.00 85.69 488 LYS A N 1
ATOM 3898 C CA . LYS A 1 488 ? 5.766 13.423 -16.807 1.00 85.69 488 LYS A CA 1
ATOM 3899 C C . LYS A 1 488 ? 4.263 13.129 -16.780 1.00 85.69 488 LYS A C 1
ATOM 3901 O O . LYS A 1 488 ? 3.752 12.437 -17.660 1.00 85.69 488 LYS A O 1
ATOM 3906 N N . GLY A 1 489 ? 3.544 13.613 -15.770 1.00 86.69 489 GLY A N 1
ATOM 3907 C CA . GLY A 1 489 ? 2.116 13.375 -15.606 1.00 86.69 489 GLY A CA 1
ATOM 3908 C C . GLY A 1 489 ? 1.755 11.928 -15.244 1.00 86.69 489 GLY A C 1
ATOM 3909 O O . GLY A 1 489 ? 0.617 11.514 -15.480 1.00 86.69 489 GLY A O 1
ATOM 3910 N N . TYR A 1 490 ? 2.681 11.151 -14.678 1.00 89.75 490 TYR A N 1
ATOM 3911 C CA . TYR A 1 490 ? 2.449 9.778 -14.231 1.00 89.75 490 TYR A CA 1
ATOM 3912 C C . TYR A 1 490 ? 1.666 9.750 -12.913 1.00 89.75 490 TYR A C 1
ATOM 3914 O O . TYR A 1 490 ? 2.028 10.374 -11.910 1.00 89.75 490 TYR A O 1
ATOM 3922 N N . LYS A 1 491 ? 0.565 8.998 -12.925 1.00 92.56 491 LYS A N 1
ATOM 3923 C CA . LYS A 1 491 ? -0.340 8.833 -11.787 1.00 92.56 491 LYS A CA 1
ATOM 3924 C C . LYS A 1 491 ? 0.125 7.674 -10.914 1.00 92.56 491 LYS A C 1
ATOM 3926 O O . LYS A 1 491 ? 0.645 6.684 -11.432 1.00 92.56 491 LYS A O 1
ATOM 3931 N N . ARG A 1 492 ? -0.093 7.777 -9.603 1.00 92.00 492 ARG A N 1
ATOM 3932 C CA . ARG A 1 492 ? 0.248 6.719 -8.647 1.00 92.00 492 ARG A CA 1
ATOM 3933 C C . ARG A 1 492 ? -1.009 6.033 -8.121 1.00 92.00 492 ARG A C 1
ATOM 3935 O O . ARG A 1 492 ? -1.974 6.697 -7.737 1.00 92.00 492 ARG A O 1
ATOM 3942 N N . TRP A 1 493 ? -0.983 4.702 -8.078 1.00 94.38 493 TRP A N 1
ATOM 3943 C CA . TRP A 1 493 ? -2.009 3.949 -7.360 1.00 94.38 493 TRP A CA 1
ATOM 3944 C C . TRP A 1 493 ? -1.921 4.202 -5.851 1.00 94.38 493 TRP A C 1
ATOM 3946 O O . TRP A 1 493 ? -0.831 4.435 -5.334 1.00 94.38 493 TRP A O 1
ATOM 3956 N N . GLY A 1 494 ? -3.066 4.219 -5.174 1.00 91.25 494 GLY A N 1
ATOM 3957 C CA . GLY A 1 494 ? -3.198 4.604 -3.768 1.00 91.25 494 GLY A CA 1
ATOM 3958 C C . GLY A 1 494 ? -3.269 6.119 -3.556 1.00 91.25 494 GLY A C 1
ATOM 3959 O O . GLY A 1 494 ? -3.403 6.566 -2.424 1.00 91.25 494 GLY A O 1
ATOM 3960 N N . VAL A 1 495 ? -3.185 6.919 -4.630 1.00 92.00 495 VAL A N 1
ATOM 3961 C CA . VAL A 1 495 ? -3.248 8.388 -4.556 1.00 92.00 495 VAL A CA 1
ATOM 3962 C C . VAL A 1 495 ? -4.156 8.976 -5.630 1.00 92.00 495 VAL A C 1
ATOM 3964 O O . VAL A 1 495 ? -5.256 9.428 -5.334 1.00 92.00 495 VAL A O 1
ATOM 3967 N N . GLU A 1 496 ? -3.722 8.941 -6.893 1.00 95.12 496 GLU A N 1
ATOM 3968 C CA . GLU A 1 496 ? -4.542 9.366 -8.030 1.00 95.12 496 GLU A CA 1
ATOM 3969 C C . GLU A 1 496 ? -5.449 8.237 -8.520 1.00 95.12 496 GLU A C 1
ATOM 3971 O O . GLU A 1 496 ? -6.505 8.513 -9.083 1.00 95.12 496 GLU A O 1
ATOM 3976 N N . LEU A 1 497 ? -5.012 6.982 -8.358 1.00 95.81 497 LEU A N 1
ATOM 3977 C CA . LEU A 1 497 ? -5.715 5.795 -8.841 1.00 95.81 497 LEU A CA 1
ATOM 3978 C C . LEU A 1 497 ? -6.068 4.882 -7.669 1.00 95.81 497 LEU A C 1
ATOM 3980 O O . LEU A 1 497 ? -5.180 4.396 -6.976 1.00 95.81 497 LEU A O 1
ATOM 3984 N N . ASN A 1 498 ? -7.349 4.630 -7.464 1.00 95.62 498 ASN A N 1
ATOM 3985 C CA . ASN A 1 498 ? -7.868 3.697 -6.467 1.00 95.62 498 ASN A CA 1
ATOM 3986 C C . ASN A 1 498 ? -9.347 3.375 -6.761 1.00 95.62 498 ASN A C 1
ATOM 3988 O O . ASN A 1 498 ? -9.886 3.755 -7.810 1.00 95.62 498 ASN A O 1
ATOM 3992 N N . LEU A 1 499 ? -10.032 2.716 -5.824 1.00 95.94 499 LEU A N 1
ATOM 3993 C CA . LEU A 1 499 ? -11.449 2.374 -5.974 1.00 95.94 499 LEU A CA 1
ATOM 3994 C C . LEU A 1 499 ? -12.409 3.568 -6.055 1.00 95.94 499 LEU A C 1
ATOM 3996 O O . LEU A 1 499 ? -13.515 3.417 -6.573 1.00 95.94 499 LEU A O 1
ATOM 4000 N N . ASP A 1 500 ? -12.002 4.759 -5.624 1.00 95.88 500 ASP A N 1
ATOM 4001 C CA . ASP A 1 500 ? -12.829 5.968 -5.711 1.00 95.88 500 ASP A CA 1
ATOM 4002 C C . ASP A 1 500 ? -12.753 6.632 -7.087 1.00 95.88 500 ASP A C 1
ATOM 4004 O O . ASP A 1 500 ? -13.378 7.670 -7.322 1.00 95.88 500 ASP A O 1
ATOM 4008 N N . THR A 1 501 ? -11.960 6.072 -7.998 1.00 95.12 501 THR A N 1
ATOM 4009 C CA . THR A 1 501 ? -11.643 6.667 -9.298 1.00 95.12 501 THR A CA 1
ATOM 4010 C C . THR A 1 501 ? -11.923 5.679 -10.416 1.00 95.12 501 THR A C 1
ATOM 4012 O O . THR A 1 501 ? -11.681 4.476 -10.279 1.00 95.12 501 THR A O 1
ATOM 4015 N N . HIS A 1 502 ? -12.454 6.175 -11.532 1.00 95.69 502 HIS A N 1
ATOM 4016 C CA . HIS A 1 502 ? -12.490 5.408 -12.775 1.00 95.69 502 HIS A CA 1
ATOM 4017 C C . HIS A 1 502 ? -11.548 6.008 -13.833 1.00 95.69 502 HIS A C 1
ATOM 4019 O O . HIS A 1 502 ? -11.234 7.199 -13.773 1.00 95.69 502 HIS A O 1
ATOM 4025 N N . PRO A 1 503 ? -11.097 5.216 -14.826 1.00 96.44 503 PRO A N 1
ATOM 4026 C CA . PRO A 1 503 ? -10.026 5.615 -15.749 1.00 96.44 503 PRO A CA 1
ATOM 4027 C C . PRO A 1 503 ? -10.250 6.941 -16.492 1.00 96.44 503 PRO A C 1
ATOM 4029 O O . PRO A 1 503 ? -9.314 7.727 -16.612 1.00 96.44 503 PRO A O 1
ATOM 4032 N N . TYR A 1 504 ? -11.484 7.226 -16.925 1.00 95.81 504 TYR A N 1
ATOM 4033 C CA . TYR A 1 504 ? -11.826 8.498 -17.583 1.00 95.81 504 TYR A CA 1
ATOM 4034 C C . TYR A 1 504 ? -11.718 9.727 -16.660 1.00 95.81 504 TYR A C 1
ATOM 4036 O O . TYR A 1 504 ? -11.373 10.805 -17.130 1.00 95.81 504 TYR A O 1
ATOM 4044 N N . GLU A 1 505 ? -11.975 9.596 -15.351 1.00 95.06 505 GLU A N 1
ATOM 4045 C CA . GLU A 1 505 ? -11.771 10.708 -14.402 1.00 95.06 505 GLU A CA 1
ATOM 4046 C C . GLU A 1 505 ? -10.280 11.006 -14.229 1.00 95.06 505 GLU A C 1
ATOM 4048 O O . GLU A 1 505 ? -9.900 12.157 -14.036 1.00 95.06 505 GLU A O 1
ATOM 4053 N N . ALA A 1 506 ? -9.439 9.972 -14.298 1.00 93.31 506 ALA A N 1
ATOM 4054 C CA . ALA A 1 506 ? -7.995 10.068 -14.115 1.00 93.31 506 ALA A CA 1
ATOM 4055 C C . ALA A 1 506 ? -7.213 10.383 -15.408 1.00 93.31 506 ALA A C 1
ATOM 4057 O O . ALA A 1 506 ? -6.000 10.596 -15.337 1.00 93.31 506 ALA A O 1
ATOM 4058 N N . GLY A 1 507 ? -7.874 10.427 -16.572 1.00 90.25 507 GLY A N 1
ATOM 4059 C CA . GLY A 1 507 ? -7.234 10.694 -17.865 1.00 90.25 507 GLY A CA 1
ATOM 4060 C C . GLY A 1 507 ? -6.242 9.602 -18.280 1.00 90.25 507 GLY A C 1
ATOM 4061 O O . GLY A 1 507 ? -5.114 9.907 -18.666 1.00 90.25 507 GLY A O 1
ATOM 4062 N N . ILE A 1 508 ? -6.614 8.333 -18.083 1.00 93.38 508 ILE A N 1
ATOM 4063 C CA . ILE A 1 508 ? -5.801 7.148 -18.424 1.00 93.38 508 ILE A CA 1
ATOM 4064 C C . ILE A 1 508 ? -6.568 6.143 -19.294 1.00 93.38 508 ILE A C 1
ATOM 4066 O O . ILE A 1 508 ? -6.303 4.940 -19.267 1.00 93.38 508 ILE A O 1
ATOM 4070 N N . GLU A 1 509 ? -7.543 6.622 -20.061 1.00 93.12 509 GLU A N 1
ATOM 4071 C CA . GLU A 1 509 ? -8.367 5.811 -20.954 1.00 93.12 509 GLU A CA 1
ATOM 4072 C C . GLU A 1 509 ? -7.567 5.045 -22.017 1.00 93.12 509 GLU A C 1
ATOM 4074 O O . GLU A 1 509 ? -8.003 3.973 -22.430 1.00 93.12 509 GLU A O 1
ATOM 4079 N N . ASP A 1 510 ? -6.370 5.518 -22.378 1.00 90.06 510 ASP A N 1
ATOM 4080 C CA . ASP A 1 510 ? -5.450 4.843 -23.306 1.00 90.06 510 ASP A CA 1
ATOM 4081 C C . ASP A 1 510 ? -4.965 3.475 -22.792 1.00 90.06 510 ASP A C 1
ATOM 4083 O O . ASP A 1 510 ? -4.462 2.649 -23.555 1.00 90.06 510 ASP A O 1
ATOM 4087 N N . MET A 1 511 ? -5.114 3.205 -21.491 1.00 94.00 511 MET A N 1
ATOM 4088 C CA . MET A 1 511 ? -4.803 1.900 -20.902 1.00 94.00 511 MET A CA 1
ATOM 4089 C C . MET A 1 511 ? -5.944 0.885 -21.056 1.00 94.00 511 MET A C 1
ATOM 4091 O O . MET A 1 511 ? -5.774 -0.267 -20.655 1.00 94.00 511 MET A O 1
ATOM 4095 N N . ILE A 1 512 ? -7.085 1.283 -21.628 1.00 95.88 512 ILE A N 1
ATOM 4096 C CA . ILE A 1 512 ? -8.247 0.423 -21.846 1.00 95.88 512 ILE A CA 1
ATOM 4097 C C . ILE A 1 512 ? -8.386 0.106 -23.332 1.00 95.88 512 ILE A C 1
ATOM 4099 O O . ILE A 1 512 ? -8.690 0.976 -24.146 1.00 95.88 512 ILE A O 1
ATOM 4103 N N . ASP A 1 513 ? -8.299 -1.174 -23.681 1.00 97.00 513 ASP A N 1
ATOM 4104 C CA . ASP A 1 513 ? -8.637 -1.632 -25.022 1.00 97.00 513 ASP A CA 1
ATOM 4105 C C . ASP A 1 513 ? -10.088 -2.132 -25.077 1.00 97.00 513 ASP A C 1
ATOM 4107 O O . ASP A 1 513 ? -10.381 -3.311 -24.875 1.00 97.00 513 ASP A O 1
ATOM 4111 N N . LEU A 1 514 ? -11.021 -1.230 -25.398 1.00 96.75 514 LEU A N 1
ATOM 4112 C CA . LEU A 1 514 ? -12.433 -1.583 -25.591 1.00 96.75 514 LEU A CA 1
ATOM 4113 C C . LEU A 1 514 ? -12.676 -2.494 -26.808 1.00 96.75 514 LEU A C 1
ATOM 4115 O O . LEU A 1 514 ? -13.742 -3.103 -26.892 1.00 96.75 514 LEU A O 1
ATOM 4119 N N . SER A 1 515 ? -11.728 -2.603 -27.745 1.00 96.38 515 SER A N 1
ATOM 4120 C CA . SER A 1 515 ? -11.893 -3.453 -28.931 1.00 96.38 515 SER A CA 1
ATOM 4121 C C . SER A 1 515 ? -11.812 -4.942 -28.604 1.00 96.38 5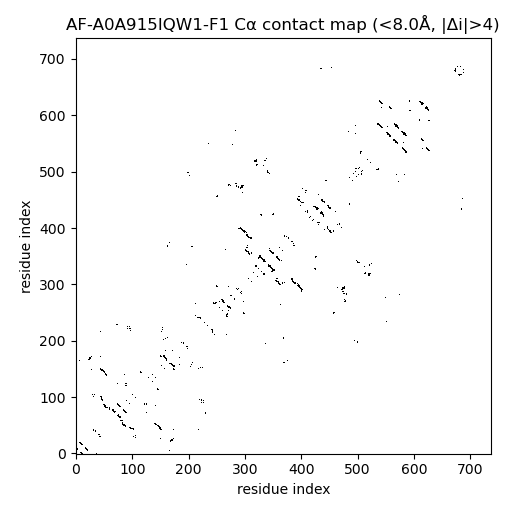15 SER A C 1
ATOM 4123 O O . SER A 1 515 ? -12.389 -5.753 -29.324 1.00 96.38 515 SER A O 1
ATOM 4125 N N . LYS A 1 516 ? -11.121 -5.313 -27.516 1.00 95.81 516 LYS A N 1
ATOM 4126 C CA . LYS A 1 516 ? -10.942 -6.721 -27.141 1.00 95.81 516 LYS A CA 1
ATOM 4127 C C . LYS A 1 516 ? -12.192 -7.338 -26.504 1.00 95.81 516 LYS A C 1
ATOM 4129 O O . LYS A 1 516 ? -12.391 -8.543 -26.609 1.00 95.81 516 LYS A O 1
ATOM 4134 N N . GLY A 1 517 ? -13.024 -6.512 -25.861 1.00 95.06 517 GLY A N 1
ATOM 4135 C CA . GLY A 1 517 ? -14.224 -6.945 -25.144 1.00 95.06 517 GLY A CA 1
ATOM 4136 C C . GLY A 1 517 ? -13.955 -7.872 -23.951 1.00 95.06 517 GLY A C 1
ATOM 4137 O O . GLY A 1 517 ? -12.833 -8.304 -23.699 1.00 95.06 517 GLY A O 1
ATOM 4138 N N . GLY A 1 518 ? -15.006 -8.170 -23.186 1.00 95.19 518 GLY A N 1
ATOM 4139 C CA . GLY A 1 518 ? -15.043 -9.318 -22.270 1.00 95.19 518 GLY A CA 1
ATOM 4140 C C . GLY A 1 518 ? -14.158 -9.274 -21.016 1.00 95.19 518 GLY A C 1
ATOM 4141 O O . GLY A 1 518 ? -14.210 -10.225 -20.243 1.00 95.19 518 GLY A O 1
ATOM 4142 N N . PHE A 1 519 ? -13.377 -8.216 -20.776 1.00 98.25 519 PHE A N 1
ATOM 4143 C CA . PHE A 1 519 ? -12.601 -8.067 -19.539 1.00 98.25 519 PHE A CA 1
ATOM 4144 C C . PHE A 1 519 ? -13.460 -7.572 -18.364 1.00 98.25 519 PHE A C 1
ATOM 4146 O O . PHE A 1 519 ? -14.518 -6.963 -18.554 1.00 98.25 519 PHE A O 1
ATOM 4153 N N . ILE A 1 520 ? -13.009 -7.801 -17.128 1.00 98.00 520 ILE A N 1
ATOM 4154 C CA . ILE A 1 520 ? -13.723 -7.332 -15.930 1.00 98.00 520 ILE A CA 1
ATOM 4155 C C . ILE A 1 520 ? -13.811 -5.799 -15.940 1.00 98.00 520 ILE A C 1
ATOM 4157 O O . ILE A 1 520 ? -12.801 -5.109 -16.020 1.00 98.00 520 ILE A O 1
ATOM 4161 N N . GLY A 1 521 ? -15.035 -5.270 -15.860 1.00 97.38 521 GLY A N 1
ATOM 4162 C CA . GLY A 1 521 ? -15.309 -3.832 -15.950 1.00 97.38 521 GLY A CA 1
ATOM 4163 C C . GLY A 1 521 ? -15.587 -3.320 -17.369 1.00 97.38 521 GLY A C 1
ATOM 4164 O O . GLY A 1 521 ? -15.881 -2.137 -17.523 1.00 97.38 521 GLY A O 1
ATOM 4165 N N . TYR A 1 522 ? -15.562 -4.179 -18.400 1.00 98.19 522 TYR A N 1
ATOM 4166 C CA . TYR A 1 522 ? -15.842 -3.797 -19.793 1.00 98.19 522 TYR A CA 1
ATOM 4167 C C . TYR A 1 522 ? -17.191 -3.082 -19.965 1.00 98.19 522 TYR A C 1
ATOM 4169 O O . TYR A 1 522 ? -17.243 -1.962 -20.473 1.00 98.19 522 TYR A O 1
ATOM 4177 N N . GLU A 1 523 ? -18.276 -3.686 -19.473 1.00 97.56 523 GLU A N 1
ATOM 4178 C CA . GLU A 1 523 ? -19.628 -3.114 -19.555 1.00 97.56 523 GLU A CA 1
ATOM 4179 C C . GLU A 1 523 ? -19.741 -1.770 -18.824 1.00 97.56 523 GLU A C 1
ATOM 4181 O O . GLU A 1 523 ? -20.423 -0.852 -19.284 1.00 97.56 523 GLU A O 1
ATOM 4186 N N . ALA A 1 524 ? -19.052 -1.626 -17.688 1.00 96.94 524 ALA A N 1
ATOM 4187 C CA . ALA A 1 524 ? -19.002 -0.362 -16.966 1.00 96.94 524 ALA A CA 1
ATOM 4188 C C . ALA A 1 524 ? -18.236 0.702 -17.759 1.00 96.94 524 ALA A C 1
ATOM 4190 O O . ALA A 1 524 ? -18.710 1.830 -17.852 1.00 96.94 524 ALA A O 1
ATOM 4191 N N . MET A 1 525 ? -17.111 0.352 -18.390 1.00 97.62 525 MET A N 1
ATOM 4192 C CA . MET A 1 525 ? -16.359 1.286 -19.232 1.00 97.62 525 MET A CA 1
ATOM 4193 C C . MET A 1 525 ? -17.172 1.758 -20.441 1.00 97.62 525 MET A C 1
ATOM 4195 O O . MET A 1 525 ? -17.175 2.953 -20.728 1.00 97.62 525 MET A O 1
ATOM 4199 N N . LEU A 1 526 ? -17.930 0.873 -21.103 1.00 97.00 526 LEU A N 1
ATOM 4200 C CA . LEU A 1 526 ? -18.829 1.263 -22.200 1.00 97.00 526 LEU A CA 1
ATOM 4201 C C . LEU A 1 526 ? -19.890 2.278 -21.755 1.00 97.00 526 LEU A C 1
ATOM 4203 O O . LEU A 1 526 ? -20.171 3.239 -22.475 1.00 97.00 526 LEU A O 1
ATOM 4207 N N . LYS A 1 527 ? -20.467 2.078 -20.564 1.00 96.44 527 LYS A N 1
ATOM 4208 C CA . LYS A 1 527 ? -21.454 2.999 -19.985 1.00 96.44 527 LYS A CA 1
ATOM 4209 C C . LYS A 1 527 ? -20.812 4.330 -19.598 1.00 96.44 527 LYS A C 1
ATOM 4211 O O . LYS A 1 527 ? -21.305 5.378 -20.006 1.00 96.44 527 LYS A O 1
ATOM 4216 N N . LEU A 1 528 ? -19.708 4.285 -18.853 1.00 95.81 528 LEU A N 1
ATOM 4217 C CA . LEU A 1 528 ? -19.017 5.465 -18.326 1.00 95.81 528 LEU A CA 1
ATOM 4218 C C . LEU A 1 528 ? -18.433 6.347 -19.432 1.00 95.81 528 LEU A C 1
ATOM 4220 O O . LEU A 1 528 ? -18.426 7.562 -19.279 1.00 95.81 528 LEU A O 1
ATOM 4224 N N . LYS A 1 529 ? -18.019 5.768 -20.568 1.00 94.50 529 LYS A N 1
ATOM 4225 C CA . LYS A 1 529 ? -17.481 6.516 -21.716 1.00 94.50 529 LYS A CA 1
ATOM 4226 C C . LYS A 1 529 ? -18.407 7.636 -22.203 1.00 94.50 529 LYS A C 1
ATOM 4228 O O . LYS A 1 529 ? -17.927 8.660 -22.675 1.00 94.50 529 LYS A O 1
ATOM 4233 N N . ASN A 1 530 ? -19.720 7.427 -22.116 1.00 91.81 530 ASN A N 1
ATOM 4234 C CA . ASN A 1 530 ? -20.727 8.371 -22.605 1.00 91.81 530 ASN A CA 1
ATOM 4235 C C . ASN A 1 530 ? -21.397 9.175 -21.480 1.00 91.81 530 ASN A C 1
ATOM 4237 O O . ASN A 1 530 ? -22.314 9.950 -21.747 1.00 91.81 530 ASN A O 1
ATOM 4241 N N . GLN A 1 531 ? -20.987 8.976 -20.226 1.00 92.94 531 GLN A N 1
ATOM 4242 C CA . GLN A 1 531 ? -21.539 9.697 -19.084 1.00 92.94 531 GLN A CA 1
ATOM 4243 C C . GLN A 1 531 ? -20.708 10.949 -18.781 1.00 92.94 531 GLN A C 1
ATOM 4245 O O . GLN A 1 531 ? -19.488 10.937 -18.956 1.00 92.94 531 GLN A O 1
ATOM 4250 N N . PRO A 1 532 ? -21.341 12.040 -18.313 1.00 91.81 532 PRO A N 1
ATOM 4251 C CA . PRO A 1 532 ? -20.592 13.174 -17.796 1.00 91.81 532 PRO A CA 1
ATOM 4252 C C . PRO A 1 532 ? -19.765 12.730 -16.585 1.00 91.81 532 PRO A C 1
ATOM 4254 O O . PRO A 1 532 ? -20.248 11.994 -15.724 1.00 91.81 532 PRO A O 1
ATOM 4257 N N . LEU A 1 533 ? -18.516 13.189 -16.519 1.00 92.06 533 LEU A N 1
ATOM 4258 C CA . LEU A 1 533 ? -17.651 12.925 -15.372 1.00 92.06 533 LEU A CA 1
ATOM 4259 C C . LEU A 1 533 ? -18.202 13.628 -14.123 1.00 92.06 533 LEU A C 1
ATOM 4261 O O . LEU A 1 533 ? -18.777 14.711 -14.223 1.00 92.06 533 LEU A O 1
ATOM 4265 N N . ASN A 1 534 ? -17.976 13.047 -12.942 1.00 90.62 534 ASN A N 1
ATOM 4266 C CA . ASN A 1 534 ? -18.281 13.706 -11.663 1.00 90.62 534 ASN A CA 1
ATOM 4267 C C . ASN A 1 534 ? -17.109 14.568 -11.176 1.00 90.62 534 ASN A C 1
ATOM 4269 O O . ASN A 1 534 ? -17.304 15.602 -10.538 1.00 90.62 534 ASN A O 1
ATOM 4273 N N . LYS A 1 535 ? -15.887 14.133 -11.490 1.00 93.19 535 LYS A N 1
ATOM 4274 C CA . LYS A 1 535 ? -14.618 14.804 -11.201 1.00 93.19 535 LYS A CA 1
ATOM 4275 C C . LYS A 1 535 ? -13.624 14.531 -12.329 1.00 93.19 535 LYS A C 1
ATOM 4277 O O . LYS A 1 535 ? -13.738 13.525 -13.024 1.00 93.19 535 LYS A O 1
ATOM 4282 N N . LYS A 1 536 ? -12.644 15.410 -12.505 1.00 90.81 536 LYS A N 1
ATOM 4283 C CA . LYS A 1 536 ? -11.539 15.236 -13.455 1.00 90.81 536 LYS A CA 1
ATOM 4284 C C . LYS A 1 536 ? -10.220 15.504 -12.744 1.00 90.81 536 LYS A C 1
ATOM 4286 O O . LYS A 1 536 ? -10.113 16.481 -12.005 1.00 90.81 536 LYS A O 1
ATOM 4291 N N . LEU A 1 537 ? -9.238 14.639 -12.960 1.00 92.00 537 LEU A N 1
ATOM 4292 C CA . LEU A 1 537 ? -7.875 14.840 -12.499 1.00 92.00 537 LEU A CA 1
ATOM 4293 C C . LEU A 1 537 ? -7.193 15.889 -13.382 1.00 92.00 537 LEU A C 1
ATOM 4295 O O . LEU A 1 537 ? -7.160 15.761 -14.607 1.00 92.00 537 LEU A O 1
ATOM 4299 N N . VAL A 1 538 ? -6.632 16.915 -12.756 1.00 87.06 538 VAL A N 1
ATOM 4300 C CA . VAL A 1 538 ? -5.884 17.988 -13.415 1.00 87.06 538 VAL A CA 1
ATOM 4301 C C . VAL A 1 538 ? -4.501 18.128 -12.797 1.00 87.06 538 VAL A C 1
ATOM 4303 O O . VAL A 1 538 ? -4.274 17.702 -11.663 1.00 87.06 538 VAL A O 1
ATOM 4306 N N . LEU A 1 539 ? -3.581 18.718 -13.558 1.00 86.38 539 LEU A N 1
ATOM 4307 C CA . LEU A 1 539 ? -2.259 19.104 -13.084 1.00 86.38 539 LEU A CA 1
ATOM 4308 C C . LEU A 1 539 ? -2.245 20.622 -12.872 1.00 86.38 539 LEU A C 1
ATOM 4310 O O . LEU A 1 539 ? -2.620 21.387 -13.762 1.00 86.38 539 LEU A O 1
ATOM 4314 N N . LEU A 1 540 ? -1.846 21.042 -11.680 1.00 85.62 540 LEU A N 1
ATOM 4315 C CA . LEU A 1 540 ? -1.889 22.418 -11.198 1.00 85.62 540 LEU A CA 1
ATOM 4316 C C . LEU A 1 540 ? -0.475 22.905 -10.921 1.00 85.62 540 LEU A C 1
ATOM 4318 O O . LEU A 1 540 ? 0.341 22.147 -10.394 1.00 85.62 540 LEU A O 1
ATOM 4322 N N . THR A 1 541 ? -0.210 24.179 -11.205 1.00 85.56 541 THR A N 1
ATOM 4323 C CA . THR A 1 541 ? 0.962 24.866 -10.651 1.00 85.56 541 THR A CA 1
ATOM 4324 C C . THR A 1 541 ? 0.541 25.817 -9.550 1.00 85.56 541 THR A C 1
ATOM 4326 O O . THR A 1 541 ? -0.402 26.588 -9.747 1.00 85.56 541 THR A O 1
ATOM 4329 N N . ILE A 1 542 ? 1.265 25.799 -8.435 1.00 82.88 542 ILE A N 1
ATOM 4330 C CA . ILE A 1 542 ? 1.028 26.699 -7.305 1.00 82.88 542 ILE A CA 1
ATOM 4331 C C . ILE A 1 542 ? 2.121 27.755 -7.274 1.00 82.88 542 ILE A C 1
ATOM 4333 O O . ILE A 1 542 ? 3.310 27.422 -7.219 1.00 82.88 542 ILE A O 1
ATOM 4337 N N . ASP A 1 543 ? 1.704 29.018 -7.289 1.00 74.31 543 ASP A N 1
ATOM 4338 C CA . ASP A 1 543 ? 2.587 30.144 -7.033 1.00 74.31 543 ASP A CA 1
ATOM 4339 C C . ASP A 1 543 ? 2.635 30.387 -5.518 1.00 74.31 543 ASP A C 1
ATOM 4341 O O . ASP A 1 543 ? 1.610 30.573 -4.864 1.00 74.31 543 ASP A O 1
ATOM 4345 N N . GLY A 1 544 ? 3.829 30.350 -4.930 1.00 67.62 544 GLY A N 1
ATOM 4346 C CA . GLY A 1 544 ? 3.999 30.588 -3.501 1.00 67.62 544 GLY A CA 1
ATOM 4347 C C . GLY A 1 544 ? 5.307 30.046 -2.945 1.00 67.62 544 GLY A C 1
ATOM 4348 O O . GLY A 1 544 ? 5.941 29.172 -3.535 1.00 67.62 544 GLY A O 1
ATOM 4349 N N . ASP A 1 545 ? 5.686 30.576 -1.787 1.00 71.69 545 ASP A N 1
ATOM 4350 C CA . ASP A 1 545 ? 6.859 30.148 -1.028 1.00 71.69 545 ASP A CA 1
ATOM 4351 C C . ASP A 1 545 ? 6.412 29.182 0.076 1.00 71.69 545 ASP A C 1
ATOM 4353 O O . ASP A 1 545 ? 6.180 29.560 1.225 1.00 71.69 545 ASP A O 1
ATOM 4357 N N . LEU A 1 546 ? 6.162 27.932 -0.315 1.00 75.44 546 LEU A N 1
ATOM 4358 C CA . LEU A 1 546 ? 6.021 26.835 0.641 1.00 75.44 546 LEU A CA 1
ATOM 4359 C C . LEU A 1 546 ? 7.413 26.292 0.985 1.00 75.44 546 LEU A C 1
ATOM 4361 O O . LEU A 1 546 ? 8.338 26.428 0.176 1.00 75.44 546 LEU A O 1
ATOM 4365 N N . PRO A 1 547 ? 7.573 25.622 2.135 1.00 69.81 547 PRO A N 1
ATOM 4366 C CA . PRO A 1 547 ? 8.733 24.774 2.365 1.00 69.81 547 PRO A CA 1
ATOM 4367 C C . PRO A 1 547 ? 8.854 23.729 1.243 1.00 69.81 547 PRO A C 1
ATOM 4369 O O . PRO A 1 547 ? 7.861 23.121 0.851 1.00 69.81 547 PRO A O 1
ATOM 4372 N N . VAL A 1 548 ? 10.056 23.516 0.699 1.00 61.16 548 VAL A N 1
ATOM 4373 C CA . VAL A 1 548 ? 10.257 22.574 -0.428 1.00 61.16 548 VAL A CA 1
ATOM 4374 C C . VAL A 1 548 ? 10.003 21.119 -0.030 1.00 61.16 548 VAL A C 1
ATOM 4376 O O . VAL A 1 548 ? 9.706 20.279 -0.875 1.00 61.16 548 VAL A O 1
ATOM 4379 N N . ASP A 1 549 ? 10.081 20.829 1.261 1.00 66.50 549 ASP A N 1
ATOM 4380 C CA . ASP A 1 549 ? 9.728 19.559 1.877 1.00 66.50 549 ASP A CA 1
ATOM 4381 C C . ASP A 1 549 ? 8.231 19.404 2.175 1.00 66.50 549 ASP A C 1
ATOM 4383 O O . ASP A 1 549 ? 7.824 18.352 2.673 1.00 66.50 549 ASP A O 1
ATOM 4387 N N . TYR A 1 550 ? 7.405 20.400 1.836 1.00 80.69 550 TYR A N 1
ATOM 4388 C CA . TYR A 1 550 ? 5.960 20.318 1.995 1.00 80.69 550 TYR A CA 1
ATOM 4389 C C . TYR A 1 550 ? 5.403 19.105 1.240 1.00 80.69 550 TYR A C 1
ATOM 4391 O O . TYR A 1 550 ? 5.582 18.945 0.027 1.00 80.69 550 TYR A O 1
ATOM 4399 N N . LYS A 1 551 ? 4.707 18.235 1.974 1.00 82.00 551 LYS A N 1
ATOM 4400 C CA . LYS A 1 551 ? 4.072 17.039 1.425 1.00 82.00 551 LYS A CA 1
ATOM 4401 C C . LYS A 1 551 ? 2.607 17.326 1.157 1.00 82.00 551 LYS A C 1
ATOM 4403 O O . LYS A 1 551 ? 1.833 17.553 2.080 1.00 82.00 551 LYS A O 1
ATOM 4408 N N . PHE A 1 552 ? 2.258 17.273 -0.119 1.00 86.75 552 PHE A N 1
ATOM 4409 C CA . PHE A 1 552 ? 0.904 17.490 -0.602 1.00 86.75 552 PHE A CA 1
ATOM 4410 C C . PHE A 1 552 ? 0.021 16.257 -0.423 1.00 86.75 552 PHE A C 1
ATOM 4412 O O . PHE A 1 552 ? 0.467 15.128 -0.651 1.00 86.75 552 PHE A O 1
ATOM 4419 N N . GLY A 1 553 ? -1.247 16.498 -0.109 1.00 86.38 553 GLY A N 1
ATOM 4420 C CA . GLY A 1 553 ? -2.302 15.499 -0.022 1.00 86.38 553 GLY A CA 1
ATOM 4421 C C . GLY A 1 553 ? -3.546 16.044 0.682 1.00 86.38 553 GLY A C 1
ATOM 4422 O O . GLY A 1 553 ? -3.483 16.534 1.806 1.00 86.38 553 GLY A O 1
ATOM 4423 N N . HIS A 1 554 ? -4.707 15.882 0.046 1.00 87.81 554 HIS A N 1
ATOM 4424 C CA . HIS A 1 554 ? -6.041 16.202 0.570 1.00 87.81 554 HIS A CA 1
ATOM 4425 C C . HIS A 1 554 ? -6.366 17.690 0.797 1.00 87.81 554 HIS A C 1
ATOM 4427 O O . HIS A 1 554 ? -7.480 17.993 1.247 1.00 87.81 554 HIS A O 1
ATOM 4433 N N . GLU A 1 555 ? -5.476 18.624 0.446 1.00 89.31 555 GLU A N 1
ATOM 4434 C CA . GLU A 1 555 ? -5.757 20.061 0.515 1.00 89.31 555 GLU A CA 1
ATOM 4435 C C . GLU A 1 555 ? -6.958 20.439 -0.354 1.00 89.31 555 GLU A C 1
ATOM 4437 O O . GLU A 1 555 ? -7.209 19.838 -1.401 1.00 89.31 555 GLU A O 1
ATOM 4442 N N . LYS A 1 556 ? -7.710 21.459 0.072 1.00 89.44 556 LYS A N 1
ATOM 4443 C CA . LYS A 1 556 ? -8.887 21.942 -0.659 1.00 89.44 556 LYS A CA 1
ATOM 4444 C C . LYS A 1 556 ? -8.474 22.859 -1.805 1.00 89.44 556 LYS A C 1
ATOM 4446 O O . LYS A 1 556 ? -7.645 23.752 -1.633 1.00 89.44 556 LYS A O 1
ATOM 4451 N N . ILE A 1 557 ? -9.122 22.663 -2.947 1.00 84.44 557 ILE A N 1
ATOM 4452 C CA . ILE A 1 557 ? -9.067 23.577 -4.086 1.00 84.44 557 ILE A CA 1
ATOM 4453 C C . ILE A 1 557 ? -10.340 24.415 -4.039 1.00 84.44 557 ILE A C 1
ATOM 4455 O O . ILE A 1 557 ? -11.434 23.858 -4.177 1.00 84.44 557 ILE A O 1
ATOM 4459 N N . ASP A 1 558 ? -10.197 25.724 -3.840 1.00 83.12 558 ASP A N 1
ATOM 4460 C CA . ASP A 1 558 ? -11.302 26.669 -3.721 1.00 83.12 558 ASP A CA 1
ATOM 4461 C C . ASP A 1 558 ? -11.322 27.645 -4.915 1.00 83.12 558 ASP A C 1
ATOM 4463 O O . ASP A 1 558 ? -10.296 28.146 -5.376 1.00 83.12 558 ASP A O 1
ATOM 4467 N N . VAL A 1 559 ? -12.520 27.941 -5.417 1.00 77.88 559 VAL A N 1
ATOM 4468 C CA . VAL A 1 559 ? -12.777 28.993 -6.412 1.00 77.88 559 VAL A CA 1
ATOM 4469 C C . VAL A 1 559 ? -13.876 29.879 -5.849 1.00 77.88 559 VAL A C 1
ATOM 4471 O O . VAL A 1 559 ? -14.926 29.373 -5.451 1.00 77.88 559 VAL A O 1
ATOM 4474 N N . ASP A 1 560 ? -13.617 31.183 -5.744 1.00 77.81 560 ASP A N 1
ATOM 4475 C CA . ASP A 1 560 ? -14.551 32.167 -5.177 1.00 77.81 560 ASP A CA 1
ATOM 4476 C C . ASP A 1 560 ? -15.119 31.758 -3.800 1.00 77.81 560 ASP A C 1
ATOM 4478 O O . ASP A 1 560 ? -16.314 31.878 -3.520 1.00 77.81 560 ASP A O 1
ATOM 4482 N N . GLY A 1 561 ? -14.257 31.206 -2.936 1.00 79.00 561 GLY A N 1
ATOM 4483 C CA . GLY A 1 561 ? -14.620 30.747 -1.589 1.00 79.00 561 GLY A CA 1
ATOM 4484 C C . GLY A 1 561 ? -15.423 29.440 -1.537 1.00 79.00 561 GLY A C 1
ATOM 4485 O O . GLY A 1 561 ? -15.883 29.054 -0.462 1.00 79.00 561 GLY A O 1
ATOM 4486 N N . LYS A 1 562 ? -15.603 28.742 -2.667 1.00 82.50 562 LYS A N 1
ATOM 4487 C CA . LYS A 1 562 ? -16.272 27.435 -2.735 1.00 82.50 562 LYS A CA 1
ATOM 4488 C C . LYS A 1 562 ? -15.278 26.331 -3.060 1.00 82.50 562 LYS A C 1
ATOM 4490 O O . LYS A 1 562 ? -14.565 26.416 -4.055 1.00 82.50 562 LYS A O 1
ATOM 4495 N N . THR A 1 563 ? -15.302 25.250 -2.284 1.00 88.19 563 THR A N 1
ATOM 4496 C CA . THR A 1 563 ? -14.486 24.066 -2.571 1.00 88.19 563 THR A CA 1
ATOM 4497 C C . THR A 1 563 ? -14.988 23.344 -3.811 1.00 88.19 563 THR A C 1
ATOM 4499 O O . THR A 1 563 ? -16.113 22.845 -3.859 1.00 88.19 563 THR A O 1
ATOM 4502 N N . VAL A 1 564 ? -14.111 23.257 -4.803 1.00 86.69 564 VAL A N 1
ATOM 4503 C CA . VAL A 1 564 ? -14.365 22.633 -6.102 1.00 86.69 564 VAL A CA 1
ATOM 4504 C C . VAL A 1 564 ? -13.548 21.366 -6.326 1.00 86.69 564 VAL A C 1
ATOM 4506 O O . VAL A 1 564 ? -13.763 20.666 -7.315 1.00 86.69 564 VAL A O 1
ATOM 4509 N N . GLY A 1 565 ? -12.615 21.054 -5.429 1.00 89.56 565 GLY A N 1
ATOM 4510 C CA . GLY A 1 565 ? -11.731 19.914 -5.597 1.00 89.56 565 GLY A CA 1
ATOM 4511 C C . GLY A 1 565 ? -10.799 19.669 -4.423 1.00 89.56 565 GLY A C 1
ATOM 4512 O O . GLY A 1 565 ? -10.868 20.350 -3.396 1.00 89.56 565 GLY A O 1
ATOM 4513 N N . ARG A 1 566 ? -9.922 18.680 -4.593 1.00 92.38 566 ARG A N 1
ATOM 4514 C CA . ARG A 1 566 ? -8.853 18.361 -3.644 1.00 92.38 566 ARG A CA 1
ATOM 4515 C C . ARG A 1 566 ? -7.566 17.957 -4.346 1.00 92.38 566 ARG A C 1
ATOM 4517 O O . ARG A 1 566 ? -7.618 17.256 -5.358 1.00 92.38 566 ARG A O 1
ATOM 4524 N N . ILE A 1 567 ? -6.436 18.361 -3.776 1.00 92.62 567 ILE A N 1
ATOM 4525 C CA . ILE A 1 567 ? -5.109 17.887 -4.174 1.00 92.62 567 ILE A CA 1
ATOM 4526 C C . ILE A 1 567 ? -4.956 16.418 -3.768 1.00 92.62 567 ILE A C 1
ATOM 4528 O O . ILE A 1 567 ? -5.415 16.000 -2.705 1.00 92.62 567 ILE A O 1
ATOM 4532 N N . THR A 1 568 ? -4.332 15.623 -4.634 1.00 93.50 568 THR A N 1
ATOM 4533 C CA . THR A 1 568 ? -4.004 14.216 -4.365 1.00 93.50 568 THR A CA 1
ATOM 4534 C C . THR A 1 568 ? -2.523 14.054 -4.047 1.00 93.50 568 THR A C 1
ATOM 4536 O O . THR A 1 568 ? -2.174 13.394 -3.075 1.00 93.50 568 THR A O 1
ATOM 4539 N N . SER A 1 569 ? -1.647 14.686 -4.829 1.00 92.69 569 SER A N 1
ATOM 4540 C CA . SER A 1 569 ? -0.202 14.697 -4.600 1.00 92.69 569 SER A CA 1
ATOM 4541 C C . SER A 1 569 ? 0.459 15.913 -5.229 1.00 92.69 569 SER A C 1
ATOM 4543 O O . SER A 1 569 ? -0.139 16.602 -6.054 1.00 92.69 569 SER A O 1
ATOM 4545 N N . GLY A 1 570 ? 1.718 16.157 -4.876 1.00 91.19 570 GLY A N 1
ATOM 4546 C CA . GLY A 1 570 ? 2.484 17.272 -5.405 1.00 91.19 570 GLY A CA 1
ATOM 4547 C C . GLY A 1 570 ? 3.944 17.256 -4.973 1.00 91.19 570 GLY A C 1
ATOM 4548 O O . GLY A 1 570 ? 4.356 16.433 -4.152 1.00 91.19 570 GLY A O 1
ATOM 4549 N N . CYS A 1 571 ? 4.722 18.153 -5.565 1.00 89.81 571 CYS A N 1
ATOM 4550 C CA . CYS A 1 571 ? 6.134 18.372 -5.275 1.00 89.81 571 CYS A CA 1
ATOM 4551 C C . CYS A 1 571 ? 6.560 19.768 -5.745 1.00 89.81 571 CYS A C 1
ATOM 4553 O O . CYS A 1 571 ? 5.827 20.444 -6.468 1.00 89.81 571 CYS A O 1
ATOM 4555 N N . PHE A 1 572 ? 7.780 20.179 -5.407 1.00 89.56 572 PHE A N 1
ATOM 4556 C CA . PHE A 1 572 ? 8.440 21.270 -6.118 1.00 89.56 572 PHE A CA 1
ATOM 4557 C C . PHE A 1 572 ? 9.055 20.747 -7.426 1.00 89.56 572 PHE A C 1
ATOM 4559 O O . PHE A 1 572 ? 9.829 19.792 -7.400 1.00 89.56 572 PHE A O 1
ATOM 4566 N N . SER A 1 573 ? 8.717 21.349 -8.567 1.00 88.94 573 SER A N 1
ATOM 4567 C CA . SER A 1 573 ? 9.339 21.046 -9.859 1.00 88.94 573 SER A CA 1
ATOM 4568 C C . SER A 1 573 ? 10.549 21.942 -10.088 1.00 88.94 573 SER A C 1
ATOM 4570 O O . SER A 1 573 ? 10.455 23.173 -10.115 1.00 88.94 573 SER A O 1
ATOM 4572 N N . PHE A 1 574 ? 11.695 21.310 -10.320 1.00 88.19 574 PHE A N 1
ATOM 4573 C CA . PHE A 1 574 ? 12.943 22.000 -10.624 1.00 88.19 574 PHE A CA 1
ATOM 4574 C C . PHE A 1 574 ? 13.021 22.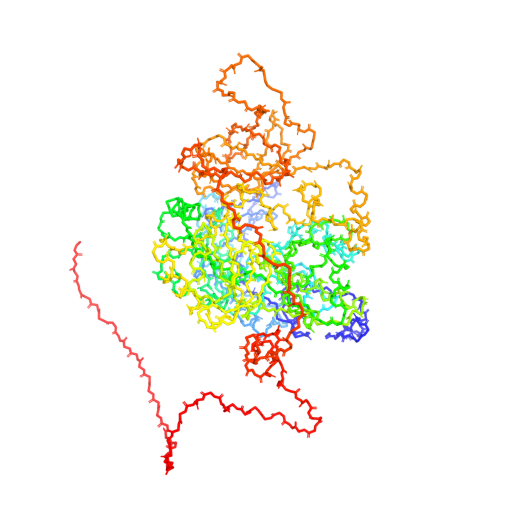487 -12.071 1.00 88.19 574 PHE A C 1
ATOM 4576 O O . PHE A 1 574 ? 13.756 23.440 -12.333 1.00 88.19 574 PHE A O 1
ATOM 4583 N N . ALA A 1 575 ? 12.282 21.860 -12.994 1.00 86.12 575 ALA A N 1
ATOM 4584 C CA . ALA A 1 575 ? 12.239 22.262 -14.397 1.00 86.12 575 ALA A CA 1
ATOM 4585 C C . ALA A 1 575 ? 11.540 23.613 -14.596 1.00 86.12 575 ALA A C 1
ATOM 4587 O O . ALA A 1 575 ? 12.023 24.451 -15.356 1.00 86.12 575 ALA A O 1
ATOM 4588 N N . ILE A 1 576 ? 10.408 23.822 -13.915 1.00 85.12 576 ILE A N 1
ATOM 4589 C CA . ILE A 1 576 ? 9.587 25.036 -14.065 1.00 85.12 576 ILE A CA 1
ATOM 4590 C C . ILE A 1 576 ? 9.664 25.982 -12.862 1.00 85.12 576 ILE A C 1
ATOM 4592 O O . ILE A 1 576 ? 9.061 27.052 -12.899 1.00 85.12 576 ILE A O 1
ATOM 4596 N N . ASN A 1 577 ? 10.413 25.613 -11.817 1.00 86.19 577 ASN A N 1
ATOM 4597 C CA . ASN A 1 577 ? 10.612 26.400 -10.596 1.00 86.19 577 ASN A CA 1
ATOM 4598 C C . ASN A 1 577 ? 9.289 26.805 -9.915 1.00 86.19 577 ASN A C 1
ATOM 4600 O O . ASN A 1 577 ? 9.112 27.950 -9.497 1.00 86.19 577 ASN A O 1
ATOM 4604 N N . LYS A 1 578 ? 8.349 25.858 -9.843 1.00 86.75 578 LYS A N 1
ATOM 4605 C CA . LYS A 1 578 ? 7.027 26.006 -9.218 1.00 86.75 578 LYS A CA 1
ATOM 4606 C C . LYS A 1 578 ? 6.625 24.714 -8.525 1.00 86.75 578 LYS A C 1
ATOM 4608 O O . LYS A 1 578 ? 7.116 23.641 -8.874 1.00 86.75 578 LYS A O 1
ATOM 4613 N N . TYR A 1 579 ? 5.681 24.798 -7.596 1.00 88.31 579 TYR A N 1
ATOM 4614 C CA . TYR A 1 579 ? 5.012 23.605 -7.089 1.00 88.31 579 TYR A CA 1
ATOM 4615 C C . TYR A 1 579 ? 4.085 23.036 -8.152 1.00 88.31 579 TYR A C 1
ATOM 4617 O O . TYR A 1 579 ? 3.340 23.781 -8.786 1.00 88.31 579 TYR A O 1
ATOM 4625 N N . LEU A 1 580 ? 4.140 21.724 -8.334 1.00 88.94 580 LEU A N 1
ATOM 4626 C CA . LEU A 1 580 ? 3.352 20.968 -9.292 1.00 88.94 580 LEU A CA 1
ATOM 4627 C C . LEU A 1 580 ? 2.497 19.959 -8.527 1.00 88.94 580 LEU A C 1
ATOM 4629 O O . LEU A 1 580 ? 3.026 19.217 -7.700 1.00 88.94 580 LEU A O 1
ATOM 4633 N N . CYS A 1 581 ? 1.187 19.938 -8.763 1.00 92.44 581 CYS A N 1
ATOM 4634 C CA . CYS A 1 581 ? 0.253 19.116 -7.992 1.00 92.44 581 CYS A CA 1
ATOM 4635 C C . CYS A 1 581 ? -0.805 18.461 -8.875 1.00 92.44 581 CYS A C 1
ATOM 4637 O O . CYS A 1 581 ? -1.381 19.106 -9.747 1.00 92.44 581 CYS A O 1
ATOM 4639 N N . PHE A 1 582 ? -1.116 17.198 -8.606 1.00 93.69 582 PHE A N 1
ATOM 4640 C CA . PHE A 1 582 ? -2.347 16.584 -9.079 1.00 93.69 582 PHE A CA 1
ATOM 4641 C C . PHE A 1 582 ? -3.510 16.944 -8.156 1.00 93.69 582 PHE A C 1
ATOM 4643 O O . PHE A 1 582 ? -3.356 17.000 -6.937 1.00 93.69 582 PHE A O 1
ATOM 4650 N N . GLY A 1 583 ? -4.695 17.137 -8.730 1.00 93.56 583 GLY A N 1
ATOM 4651 C CA . GLY A 1 583 ? -5.921 17.300 -7.958 1.00 93.56 583 GLY A CA 1
ATOM 4652 C C . GLY A 1 583 ? -7.166 16.932 -8.750 1.00 93.56 583 GLY A C 1
ATOM 4653 O O . GLY A 1 583 ? -7.219 17.115 -9.964 1.00 93.56 583 GLY A O 1
ATOM 4654 N N . PHE A 1 584 ? -8.177 16.403 -8.065 1.00 93.19 584 PHE A N 1
ATOM 4655 C CA . PHE A 1 584 ? -9.496 16.184 -8.654 1.00 93.19 584 PHE A CA 1
ATOM 4656 C C . PHE A 1 584 ? -10.343 17.444 -8.499 1.00 93.19 584 PHE A C 1
ATOM 4658 O O . PHE A 1 584 ? -10.520 17.923 -7.381 1.00 93.19 584 PHE A O 1
ATOM 4665 N N . VAL A 1 585 ? -10.909 17.936 -9.602 1.00 89.94 585 VAL A N 1
ATOM 4666 C CA . VAL A 1 585 ? -11.798 19.109 -9.641 1.00 89.94 585 VAL A CA 1
ATOM 4667 C C . VAL A 1 585 ? -13.142 18.775 -10.287 1.00 89.94 585 VAL A C 1
ATOM 4669 O O . VAL A 1 585 ? -13.263 17.796 -11.029 1.00 89.94 585 VAL A O 1
ATOM 4672 N N . GLN A 1 586 ? -14.164 19.591 -10.024 1.00 88.38 586 GLN A N 1
ATOM 4673 C CA . GLN A 1 586 ? -15.456 19.482 -10.703 1.00 88.38 586 GLN A CA 1
ATOM 4674 C C . GLN A 1 586 ? -15.303 19.761 -12.218 1.00 88.38 586 GLN A C 1
ATOM 4676 O O . GLN A 1 586 ? -14.691 20.758 -12.597 1.00 88.38 586 GLN A O 1
ATOM 4681 N N . PRO A 1 587 ? -15.870 18.927 -13.112 1.00 79.94 587 PRO A N 1
ATOM 4682 C CA . PRO A 1 587 ? -15.510 18.927 -14.535 1.00 79.94 587 PRO A CA 1
ATOM 4683 C C . PRO A 1 587 ? -16.020 20.125 -15.344 1.00 79.94 587 PRO A C 1
ATOM 4685 O O . PRO A 1 587 ? -15.591 20.316 -16.478 1.00 79.94 587 PRO A O 1
ATOM 4688 N N . HIS A 1 588 ? -16.929 20.934 -14.791 1.00 72.94 588 HIS A N 1
ATOM 4689 C CA . HIS A 1 588 ? -17.390 22.166 -15.438 1.00 72.94 588 HIS A CA 1
ATOM 4690 C C . HIS A 1 588 ? -16.366 23.309 -15.339 1.00 72.94 588 HIS A C 1
ATOM 4692 O O . HIS A 1 588 ? -16.507 24.309 -16.045 1.00 72.94 588 HIS A O 1
ATOM 4698 N N . LEU A 1 589 ? -15.340 23.164 -14.494 1.00 64.31 589 LEU A N 1
ATOM 4699 C CA . LEU A 1 589 ? -14.213 24.083 -14.446 1.00 64.31 589 LEU A CA 1
ATOM 4700 C C . LEU A 1 589 ? -13.368 23.885 -15.701 1.00 64.31 589 LEU A C 1
ATOM 4702 O O . LEU A 1 589 ? -12.600 22.930 -15.825 1.00 64.31 589 LEU A O 1
ATOM 4706 N N . LYS A 1 590 ? -13.558 24.785 -16.665 1.00 51.50 590 LYS A N 1
ATOM 4707 C CA . LYS A 1 590 ? -12.732 24.855 -17.865 1.00 51.50 590 LYS A CA 1
ATOM 4708 C C . LYS A 1 590 ? -11.445 25.603 -17.541 1.00 51.50 590 LYS A C 1
ATOM 4710 O O . LYS A 1 590 ? -11.469 26.635 -16.879 1.00 51.50 590 LYS A O 1
ATOM 4715 N N . ALA A 1 591 ? -10.337 25.129 -18.089 1.00 43.34 591 ALA A N 1
ATOM 4716 C CA . ALA A 1 591 ? -9.200 25.988 -18.360 1.00 43.34 591 ALA A CA 1
ATOM 4717 C C . ALA A 1 591 ? -9.644 27.056 -19.388 1.00 43.34 591 ALA A C 1
ATOM 4719 O O . ALA A 1 591 ? -9.803 26.700 -20.555 1.00 43.34 591 ALA A O 1
ATOM 4720 N N . ASN A 1 592 ? -9.949 28.293 -18.943 1.00 31.48 592 ASN A N 1
ATOM 4721 C CA . ASN A 1 592 ? -9.868 29.605 -19.646 1.00 31.48 592 ASN A CA 1
ATOM 4722 C C . ASN A 1 592 ? -11.013 30.585 -19.287 1.00 31.48 592 ASN A C 1
ATOM 4724 O O . ASN A 1 592 ? -12.172 30.251 -19.514 1.00 31.48 592 ASN A O 1
ATOM 4728 N N . ASP A 1 593 ? -10.647 31.788 -18.801 1.00 31.00 593 ASP A N 1
ATOM 4729 C CA . ASP A 1 593 ? -11.189 33.132 -19.140 1.00 31.00 593 ASP A CA 1
ATOM 4730 C C . ASP A 1 593 ? -10.641 34.199 -18.149 1.00 31.00 593 ASP A C 1
ATOM 4732 O O . ASP A 1 593 ? -11.231 34.432 -17.098 1.00 31.00 593 ASP A O 1
ATOM 4736 N N . VAL A 1 594 ? -9.510 34.863 -18.465 1.00 28.31 594 VAL A N 1
ATOM 4737 C CA . VAL A 1 594 ? -9.077 36.132 -17.822 1.00 28.31 594 VAL A CA 1
ATOM 4738 C C . VAL A 1 594 ? -8.475 37.086 -18.872 1.00 28.31 594 VAL A C 1
ATOM 4740 O O . VAL A 1 594 ? -7.726 36.683 -19.760 1.00 28.31 594 VAL A O 1
ATOM 4743 N N . ASP A 1 595 ? -8.872 38.353 -18.755 1.00 27.53 595 ASP A N 1
ATOM 4744 C CA . ASP A 1 595 ? -8.721 39.521 -19.632 1.00 27.53 595 ASP A CA 1
ATOM 4745 C C . ASP A 1 595 ? -7.391 39.692 -20.413 1.00 27.53 595 ASP A C 1
ATOM 4747 O O . ASP A 1 595 ? -6.294 39.809 -19.867 1.00 27.53 595 ASP A O 1
ATOM 4751 N N . SER A 1 596 ? -7.530 39.827 -21.736 1.00 26.47 596 SER A N 1
ATOM 4752 C CA . SER A 1 596 ? -6.484 40.015 -22.758 1.00 26.47 596 SER A CA 1
ATOM 4753 C C . SER A 1 596 ? -5.727 41.361 -22.736 1.00 26.47 596 SER A C 1
ATOM 4755 O O . SER A 1 596 ? -4.975 41.662 -23.667 1.00 26.47 596 SER A O 1
ATOM 4757 N N . SER A 1 597 ? -5.895 42.191 -21.705 1.00 25.02 597 SER A N 1
ATOM 4758 C CA . SER A 1 597 ? -5.352 43.557 -21.671 1.00 25.02 597 SER A CA 1
ATOM 4759 C C . SER A 1 597 ? -3.912 43.679 -21.135 1.00 25.02 597 SER A C 1
ATOM 4761 O O . SER A 1 597 ? -3.287 44.729 -21.307 1.00 25.02 597 SER A O 1
ATOM 4763 N N . ARG A 1 598 ? -3.316 42.621 -20.556 1.00 25.75 598 ARG A N 1
ATOM 4764 C CA . ARG A 1 598 ? -1.933 42.649 -20.027 1.00 25.75 598 ARG A CA 1
ATOM 4765 C C . ARG A 1 598 ? -0.977 41.788 -20.855 1.00 25.75 598 ARG A C 1
ATOM 4767 O O . ARG A 1 598 ? -0.831 40.588 -20.650 1.00 25.75 598 ARG A O 1
ATOM 4774 N N . LYS A 1 599 ? -0.290 42.436 -21.800 1.00 23.50 599 LYS A N 1
ATOM 4775 C CA . LYS A 1 599 ? 0.804 41.856 -22.594 1.00 23.50 599 LYS A CA 1
ATOM 4776 C C . LYS A 1 599 ? 1.993 41.500 -21.688 1.00 23.50 599 LYS A C 1
ATOM 4778 O O . LYS A 1 599 ? 2.702 42.398 -21.247 1.00 23.50 599 LYS A O 1
ATOM 4783 N N . CYS A 1 600 ? 2.252 40.209 -21.482 1.00 22.30 600 CYS A N 1
ATOM 4784 C CA . CYS A 1 600 ? 3.576 39.708 -21.108 1.00 22.30 600 CYS A CA 1
ATOM 4785 C C . CYS A 1 600 ? 4.161 38.972 -22.323 1.00 22.30 600 CYS A C 1
ATOM 4787 O O . CYS A 1 600 ? 3.530 38.080 -22.891 1.00 22.30 600 CYS A O 1
ATOM 4789 N N . CYS A 1 601 ? 5.313 39.436 -22.797 1.00 22.67 601 CYS A N 1
ATOM 4790 C CA . CYS A 1 601 ? 5.924 39.020 -24.054 1.00 22.67 601 CYS A CA 1
ATOM 4791 C C . CYS A 1 601 ? 6.469 37.592 -23.977 1.00 22.67 601 CYS A C 1
ATOM 4793 O O . CYS A 1 601 ? 7.502 37.422 -23.357 1.00 22.67 601 CYS A O 1
ATOM 4795 N N . PHE A 1 602 ? 5.860 36.628 -24.675 1.00 26.95 602 PHE A N 1
ATOM 4796 C CA . PHE A 1 602 ? 6.556 35.542 -25.387 1.00 26.95 602 PHE A CA 1
ATOM 4797 C C . PHE A 1 602 ? 5.623 34.969 -26.478 1.00 26.95 602 PHE A C 1
ATOM 4799 O O . PHE A 1 602 ? 4.637 34.297 -26.198 1.00 26.95 602 PHE A O 1
ATOM 4806 N N . SER A 1 603 ? 5.920 35.273 -27.745 1.00 23.28 603 SER A N 1
ATOM 4807 C CA . SER A 1 603 ? 5.430 34.560 -28.939 1.00 23.28 603 SER A CA 1
ATOM 4808 C C . SER A 1 603 ? 6.155 33.209 -29.047 1.00 23.28 603 SER A C 1
ATOM 4810 O O . SER A 1 603 ? 7.348 33.173 -28.765 1.00 23.28 603 SER A O 1
ATOM 4812 N N . SER A 1 604 ? 5.604 32.072 -29.478 1.00 24.14 604 SER A N 1
ATOM 4813 C CA . SER A 1 604 ? 4.336 31.685 -30.127 1.00 24.14 604 SER A CA 1
ATOM 4814 C C . SER A 1 604 ? 4.282 30.140 -30.033 1.00 24.14 604 SER A C 1
ATOM 4816 O O . SER A 1 604 ? 5.272 29.514 -30.391 1.00 24.14 604 SER A O 1
ATOM 4818 N N . GLN A 1 605 ? 3.253 29.426 -29.571 1.00 23.28 605 GLN A N 1
ATOM 4819 C CA . GLN A 1 605 ? 1.809 29.617 -29.680 1.00 23.28 605 GLN A CA 1
ATOM 4820 C C . GLN A 1 605 ? 1.086 29.216 -28.372 1.00 23.28 605 GLN A C 1
ATOM 4822 O O . GLN A 1 605 ? 1.288 28.138 -27.824 1.00 23.28 605 GLN A O 1
ATOM 4827 N N . ASN A 1 606 ? 0.241 30.147 -27.932 1.00 26.58 606 ASN A N 1
ATOM 4828 C CA . ASN A 1 606 ? -0.564 30.274 -26.712 1.00 26.58 606 ASN A CA 1
ATOM 4829 C C . ASN A 1 606 ? -1.434 29.083 -26.259 1.00 26.58 606 ASN A C 1
ATOM 4831 O O . ASN A 1 606 ? -2.098 28.459 -27.085 1.00 26.58 606 ASN A O 1
ATOM 4835 N N . ARG A 1 607 ? -1.603 28.965 -24.928 1.00 24.95 607 ARG A N 1
ATOM 4836 C CA . ARG A 1 607 ? -2.854 29.226 -24.161 1.00 24.95 607 ARG A CA 1
ATOM 4837 C C . ARG A 1 607 ? -2.479 29.514 -22.687 1.00 24.95 607 ARG A C 1
ATOM 4839 O O . ARG A 1 607 ? -1.696 28.766 -22.118 1.00 24.95 607 ARG A O 1
ATOM 4846 N N . LEU A 1 608 ? -2.962 30.627 -22.124 1.00 26.80 608 LEU A N 1
ATOM 4847 C CA . LEU A 1 608 ? -2.733 31.105 -20.743 1.00 26.80 608 LEU A CA 1
ATOM 4848 C C . LEU A 1 608 ? -4.054 30.997 -19.947 1.00 26.80 608 LEU A C 1
ATOM 4850 O O . LEU A 1 608 ? -5.116 31.162 -20.545 1.00 26.80 608 LEU A O 1
ATOM 4854 N N . PHE A 1 609 ? -3.972 30.692 -18.643 1.00 36.38 609 PHE A N 1
ATOM 4855 C CA . PHE A 1 609 ? -4.996 29.998 -17.834 1.00 36.38 609 PHE A CA 1
ATOM 4856 C C . PHE A 1 609 ? -5.601 30.854 -16.689 1.00 36.38 609 PHE A C 1
ATOM 4858 O O . PHE A 1 609 ? -5.079 31.916 -16.371 1.00 36.38 609 PHE A O 1
ATOM 4865 N N . SER A 1 610 ? -6.712 30.395 -16.091 1.00 30.25 610 SER A N 1
ATOM 4866 C CA . SER A 1 610 ? -7.469 31.036 -14.992 1.00 30.25 610 SER A CA 1
ATOM 4867 C C . SER A 1 610 ? -6.805 30.903 -13.607 1.00 30.25 610 SER A C 1
ATOM 4869 O O . SER A 1 610 ? -6.156 29.891 -13.346 1.00 30.25 610 SER A O 1
ATOM 4871 N N . GLU A 1 611 ? -7.019 31.890 -12.721 1.00 32.06 611 GLU A N 1
ATOM 4872 C CA . GLU A 1 611 ? -6.542 31.900 -11.324 1.00 32.06 611 GLU A CA 1
ATOM 4873 C C . GLU A 1 611 ? -7.399 30.984 -10.421 1.00 32.06 611 GLU A C 1
ATOM 4875 O O . GLU A 1 611 ? -8.612 31.160 -10.329 1.00 32.06 611 GLU A O 1
ATOM 4880 N N . PHE A 1 612 ? -6.782 30.019 -9.728 1.00 37.25 612 PHE A N 1
ATOM 4881 C CA . PHE A 1 612 ? -7.424 29.205 -8.675 1.00 37.25 612 PHE A CA 1
ATOM 4882 C C . PHE A 1 612 ? -6.771 29.487 -7.322 1.00 37.25 612 PHE A C 1
ATOM 4884 O O . PHE A 1 612 ? -5.587 29.808 -7.283 1.00 37.25 612 PHE A O 1
ATOM 4891 N N . ALA A 1 613 ? -7.501 29.346 -6.213 1.00 32.62 613 ALA A N 1
ATOM 4892 C CA . ALA A 1 613 ? -6.924 29.455 -4.878 1.00 32.62 613 ALA A CA 1
ATOM 4893 C C . ALA A 1 613 ? -6.858 28.068 -4.223 1.00 32.62 613 ALA A C 1
ATOM 4895 O O . ALA A 1 613 ? -7.868 27.379 -4.100 1.00 32.62 613 ALA A O 1
ATOM 4896 N N . VAL A 1 614 ? -5.682 27.637 -3.768 1.00 40.22 614 VAL A N 1
ATOM 4897 C CA . VAL A 1 614 ? -5.587 26.441 -2.911 1.00 40.22 614 VAL A CA 1
ATOM 4898 C C . VAL A 1 614 ? -5.361 26.869 -1.486 1.00 40.22 614 VAL A C 1
ATOM 4900 O O . VAL A 1 614 ? -4.497 27.698 -1.193 1.00 40.22 614 VAL A O 1
ATOM 4903 N N . ASN A 1 615 ? -6.170 26.285 -0.610 1.00 32.53 615 ASN A N 1
ATOM 4904 C CA . ASN A 1 615 ? -6.057 26.467 0.819 1.00 32.53 615 ASN A CA 1
ATOM 4905 C C . ASN A 1 615 ? -4.993 25.504 1.353 1.00 32.53 615 ASN A C 1
ATOM 4907 O O . ASN A 1 615 ? -5.235 24.302 1.475 1.00 32.53 615 ASN A O 1
ATOM 4911 N N . ILE A 1 616 ? -3.818 26.050 1.658 1.00 44.34 616 ILE A N 1
ATOM 4912 C CA . ILE A 1 616 ? -2.703 25.331 2.272 1.00 44.34 616 ILE A CA 1
ATOM 4913 C C . ILE A 1 616 ? -2.560 25.848 3.695 1.00 44.34 616 ILE A C 1
ATOM 4915 O O . ILE A 1 616 ? -2.159 26.991 3.913 1.00 44.34 616 ILE A O 1
ATOM 4919 N N . VAL A 1 617 ? -2.926 25.014 4.672 1.00 36.31 617 VAL A N 1
ATOM 4920 C CA . VAL A 1 617 ? -2.802 25.325 6.108 1.00 36.31 617 VAL A CA 1
ATOM 4921 C C . VAL A 1 617 ? -3.443 26.686 6.460 1.00 36.31 617 VAL A C 1
ATOM 4923 O O . VAL A 1 617 ? -2.873 27.510 7.172 1.00 36.31 617 VAL A O 1
ATOM 4926 N N . GLY A 1 618 ? -4.626 26.975 5.905 1.00 30.36 618 GLY A N 1
ATOM 4927 C CA . GLY A 1 618 ? -5.358 28.216 6.178 1.00 30.36 618 GLY A CA 1
ATOM 4928 C C . GLY A 1 618 ? -4.855 29.460 5.432 1.00 30.36 618 GLY A C 1
ATOM 4929 O O . GLY A 1 618 ? -5.385 30.546 5.665 1.00 30.36 618 GLY A O 1
ATOM 4930 N N . LYS A 1 619 ? -3.875 29.331 4.524 1.00 34.78 619 LYS A N 1
ATOM 4931 C CA . LYS A 1 619 ? -3.433 30.395 3.606 1.00 34.78 619 LYS A CA 1
ATOM 4932 C C . LYS A 1 619 ? -3.887 30.092 2.176 1.00 34.78 619 LYS A C 1
ATOM 4934 O O . LYS A 1 619 ? -3.749 28.965 1.708 1.00 34.78 619 LYS A O 1
ATOM 4939 N N . TYR A 1 620 ? -4.405 31.103 1.479 1.00 37.56 620 TYR A N 1
ATOM 4940 C CA . TYR A 1 620 ? -4.775 31.006 0.064 1.00 37.56 620 TYR A CA 1
ATOM 4941 C C . TYR A 1 620 ? -3.572 31.360 -0.819 1.00 37.56 620 TYR A C 1
ATOM 4943 O O . TYR A 1 620 ? -3.007 32.445 -0.677 1.00 37.56 620 TYR A O 1
ATOM 4951 N N . LEU A 1 621 ? -3.191 30.460 -1.727 1.00 39.41 621 LEU A N 1
ATOM 4952 C CA . LEU A 1 621 ? -2.182 30.700 -2.766 1.00 39.41 621 LEU A CA 1
ATOM 4953 C C . LEU A 1 621 ? -2.831 30.631 -4.155 1.00 39.41 621 LEU A C 1
ATOM 4955 O O . LEU A 1 621 ? -3.627 29.724 -4.402 1.00 39.41 621 LEU A O 1
ATOM 4959 N N . PHE A 1 622 ? -2.495 31.581 -5.035 1.00 37.00 622 PHE A N 1
ATOM 4960 C CA . PHE A 1 622 ? -3.041 31.710 -6.395 1.00 37.00 622 PHE A CA 1
ATOM 4961 C C . PHE A 1 622 ? -2.357 30.736 -7.380 1.00 37.00 622 PHE A C 1
ATOM 4963 O O . PHE A 1 622 ? -1.195 30.369 -7.190 1.00 37.00 622 PHE A O 1
ATOM 4970 N N . GLN A 1 623 ? -3.075 30.271 -8.409 1.00 42.84 623 GLN A N 1
ATOM 4971 C CA . GLN A 1 623 ? -2.662 29.118 -9.227 1.00 42.84 623 GLN A CA 1
ATOM 4972 C C . GLN A 1 623 ? -3.069 29.178 -10.694 1.00 42.84 623 GLN A C 1
ATOM 4974 O O . GLN A 1 623 ? -4.040 29.835 -11.042 1.00 42.84 623 GLN A O 1
ATOM 4979 N N . ASN A 1 624 ? -2.409 28.346 -11.508 1.00 38.81 624 ASN A N 1
ATOM 4980 C CA . ASN A 1 624 ? -2.775 28.066 -12.899 1.00 38.81 624 ASN A CA 1
ATOM 4981 C C . ASN A 1 624 ? -3.121 26.570 -13.093 1.00 38.81 624 ASN A C 1
ATOM 4983 O O . ASN A 1 624 ? -2.425 25.702 -12.558 1.00 38.81 624 ASN A O 1
ATOM 4987 N N . VAL A 1 625 ? -4.157 26.262 -13.888 1.00 33.53 625 VAL A N 1
ATOM 4988 C CA . VAL A 1 625 ? -4.516 24.893 -14.338 1.00 33.53 625 VAL A CA 1
ATOM 4989 C C . VAL A 1 625 ? -3.855 24.581 -15.675 1.00 33.53 625 VAL A C 1
ATOM 4991 O O . VAL A 1 625 ? -3.946 25.388 -16.591 1.00 33.53 625 VAL A O 1
ATOM 4994 N N . HIS A 1 626 ? -3.294 23.383 -15.840 1.00 39.59 626 HIS A N 1
ATOM 4995 C CA . HIS A 1 626 ? -2.876 22.870 -17.145 1.00 39.59 626 HIS A CA 1
ATOM 4996 C C . HIS A 1 626 ? -3.793 21.726 -17.607 1.00 39.59 626 HIS A C 1
ATOM 4998 O O . HIS A 1 626 ? -3.994 20.742 -16.891 1.00 39.59 626 HIS A O 1
ATOM 5004 N N . ASP A 1 627 ? -4.336 21.832 -18.826 1.00 31.67 627 ASP A N 1
ATOM 5005 C CA . ASP A 1 627 ? -5.029 20.715 -19.476 1.00 31.67 627 ASP A CA 1
ATOM 5006 C C . ASP A 1 627 ? -4.012 19.621 -19.844 1.00 31.67 627 ASP A C 1
ATOM 5008 O O . ASP A 1 627 ? -3.119 19.824 -20.669 1.00 31.67 627 ASP A O 1
ATOM 5012 N N . LEU A 1 628 ? -4.171 18.432 -19.259 1.00 32.12 628 LEU A N 1
ATOM 5013 C CA . LEU A 1 628 ? -3.494 17.213 -19.698 1.00 32.12 628 LEU A CA 1
ATOM 5014 C C . LEU A 1 628 ? -4.109 16.744 -21.024 1.00 32.12 628 LEU A C 1
ATOM 5016 O O . LEU A 1 628 ? -5.007 15.908 -21.050 1.00 32.12 628 LEU A O 1
ATOM 5020 N N . LEU A 1 629 ? -3.622 17.286 -22.139 1.00 24.30 629 LEU A N 1
ATOM 5021 C CA . LEU A 1 629 ? -3.704 16.620 -23.437 1.00 24.30 629 LEU A CA 1
ATOM 5022 C C . LEU A 1 629 ? -2.413 15.822 -23.621 1.00 24.30 629 LEU A C 1
ATOM 5024 O O . LEU A 1 629 ? -1.418 16.338 -24.129 1.00 24.30 629 LEU A O 1
ATOM 5028 N N . VAL A 1 630 ? -2.410 14.555 -23.202 1.00 24.95 630 VAL A N 1
ATOM 5029 C CA . VAL A 1 630 ? -1.350 13.622 -23.602 1.00 24.95 630 VAL A CA 1
ATOM 5030 C C . VAL A 1 630 ? -1.605 13.256 -25.062 1.00 24.95 630 VAL A C 1
ATOM 5032 O O . VAL A 1 630 ? -2.276 12.286 -25.376 1.00 24.95 630 VAL A O 1
ATOM 5035 N N . ASN A 1 631 ? -1.079 14.069 -25.972 1.00 21.20 631 ASN A N 1
ATOM 5036 C CA . ASN A 1 631 ? -0.827 13.663 -27.349 1.00 21.20 631 ASN A CA 1
ATOM 5037 C C . ASN A 1 631 ? 0.681 13.793 -27.575 1.00 21.20 631 ASN A C 1
ATOM 5039 O O . ASN A 1 631 ? 1.174 14.739 -28.189 1.00 21.20 631 ASN A O 1
ATOM 5043 N N . VAL A 1 632 ? 1.440 12.867 -26.984 1.00 22.70 632 VAL A N 1
ATOM 5044 C CA . VAL A 1 632 ? 2.893 12.805 -27.171 1.00 22.70 632 VAL A CA 1
ATOM 5045 C C . VAL A 1 632 ? 3.163 12.147 -28.524 1.00 22.70 632 VAL A C 1
ATOM 5047 O O . VAL A 1 632 ? 3.430 10.953 -28.619 1.00 22.70 632 VAL A O 1
ATOM 5050 N N . GLN A 1 633 ? 3.094 12.934 -29.599 1.00 19.25 633 GLN A N 1
ATOM 5051 C CA . GLN A 1 633 ? 3.860 12.622 -30.802 1.00 19.25 633 GLN A CA 1
ATOM 5052 C C . GLN A 1 633 ? 5.308 13.042 -30.551 1.00 19.25 633 GLN A C 1
ATOM 5054 O O . GLN A 1 633 ? 5.608 14.226 -30.396 1.00 19.25 633 GLN A O 1
ATOM 5059 N N . PHE A 1 634 ? 6.215 12.067 -30.502 1.00 20.84 634 PHE A N 1
ATOM 5060 C CA . PHE A 1 634 ? 7.651 12.317 -30.442 1.00 20.84 634 PHE A CA 1
ATOM 5061 C C . PHE A 1 634 ? 8.081 13.182 -31.638 1.00 20.84 634 PHE A C 1
ATOM 5063 O O . PHE A 1 634 ? 8.118 12.711 -32.773 1.00 20.84 634 PHE A O 1
ATOM 5070 N N . LYS A 1 635 ? 8.465 14.439 -31.388 1.00 19.05 635 LYS A N 1
ATOM 5071 C CA . LYS A 1 635 ? 9.363 15.179 -32.280 1.00 19.05 635 LYS A CA 1
ATOM 5072 C C . LYS A 1 635 ? 10.765 15.087 -31.699 1.00 19.05 635 LYS A C 1
ATOM 5074 O O . LYS A 1 635 ? 11.106 15.745 -30.724 1.00 19.05 635 LYS A O 1
ATOM 5079 N N . MET A 1 636 ? 11.552 14.214 -32.308 1.00 19.31 636 MET A N 1
ATOM 5080 C CA . MET A 1 636 ? 12.980 14.063 -32.086 1.00 19.31 636 MET A CA 1
ATOM 5081 C C . MET A 1 636 ? 13.674 15.403 -32.392 1.00 19.31 636 MET A C 1
ATOM 5083 O O . MET A 1 636 ? 13.779 15.800 -33.551 1.00 19.31 636 MET A O 1
ATOM 5087 N N . VAL A 1 637 ? 14.102 16.130 -31.358 1.00 20.02 637 VAL A N 1
ATOM 5088 C CA . VAL A 1 637 ? 14.939 17.328 -31.511 1.00 20.02 637 VAL A CA 1
ATOM 5089 C C . VAL A 1 637 ? 16.390 16.862 -31.539 1.00 20.02 637 VAL A C 1
ATOM 5091 O O . VAL A 1 637 ? 16.986 16.565 -30.507 1.00 20.02 637 VAL A O 1
ATOM 5094 N N . ILE A 1 638 ? 16.948 16.755 -32.743 1.00 19.86 638 ILE A N 1
ATOM 5095 C CA . ILE A 1 638 ? 18.381 16.547 -32.945 1.00 19.86 638 ILE A CA 1
ATOM 5096 C C . ILE A 1 638 ? 19.078 17.876 -32.631 1.00 19.86 638 ILE A C 1
ATOM 5098 O O . ILE A 1 638 ? 18.945 18.840 -33.383 1.00 19.86 638 ILE A O 1
ATOM 5102 N N . TYR A 1 639 ? 19.846 17.937 -31.543 1.00 20.23 639 TYR A N 1
ATOM 5103 C CA . TYR A 1 639 ? 20.848 18.988 -31.367 1.00 20.23 639 TYR A CA 1
ATOM 5104 C C . TYR A 1 639 ? 22.069 18.650 -32.228 1.00 20.23 639 TYR A C 1
ATOM 5106 O O . TYR A 1 639 ? 22.995 17.979 -31.782 1.00 20.23 639 TYR A O 1
ATOM 5114 N N . ALA A 1 640 ? 22.075 19.116 -33.476 1.00 20.33 640 ALA A N 1
ATOM 5115 C CA . ALA A 1 640 ? 23.286 19.157 -34.287 1.00 20.33 640 ALA A CA 1
ATOM 5116 C C . ALA A 1 640 ? 24.017 20.477 -34.000 1.00 20.33 640 ALA A C 1
ATOM 5118 O O . ALA A 1 640 ? 23.619 21.543 -34.471 1.00 20.33 640 ALA A O 1
ATOM 5119 N N . ARG A 1 641 ? 25.089 20.426 -33.203 1.00 22.14 641 ARG A N 1
ATOM 5120 C CA . ARG A 1 641 ? 26.068 21.518 -33.153 1.00 22.14 641 ARG A CA 1
ATOM 5121 C C . ARG A 1 641 ? 26.978 21.401 -34.374 1.00 22.14 641 ARG A C 1
ATOM 5123 O O . ARG A 1 641 ? 27.857 20.555 -34.390 1.00 22.14 641 ARG A O 1
ATOM 5130 N N . GLY A 1 642 ? 26.734 22.282 -35.344 1.00 24.55 642 GLY A N 1
ATOM 5131 C CA . GLY A 1 642 ? 27.703 22.817 -36.300 1.00 24.55 642 GLY A CA 1
ATOM 5132 C C . GLY A 1 642 ? 28.396 21.824 -37.228 1.00 24.55 642 GLY A C 1
ATOM 5133 O O . GLY A 1 642 ? 29.387 21.231 -36.839 1.00 24.55 642 GLY A O 1
ATOM 5134 N N . MET A 1 643 ? 27.958 21.776 -38.487 1.00 22.91 643 MET A N 1
ATOM 5135 C CA . MET A 1 643 ? 28.823 21.630 -39.665 1.00 22.91 643 MET A CA 1
ATOM 5136 C C . MET A 1 643 ? 28.052 22.120 -40.901 1.00 22.91 643 MET A C 1
ATOM 5138 O O . MET A 1 643 ? 26.831 21.991 -40.974 1.00 22.91 643 MET A O 1
ATOM 5142 N N . TYR A 1 644 ? 28.770 22.789 -41.800 1.00 24.91 644 TYR A N 1
ATOM 5143 C CA . TYR A 1 644 ? 28.248 23.547 -42.933 1.00 24.91 644 TYR A CA 1
ATOM 5144 C C . TYR A 1 644 ? 27.532 22.671 -43.973 1.00 24.91 644 TYR A C 1
ATOM 5146 O O . TYR A 1 644 ? 27.855 21.504 -44.176 1.00 24.91 644 TYR A O 1
ATOM 5154 N N . PHE A 1 645 ? 26.541 23.280 -44.619 1.00 25.02 645 PHE A N 1
ATOM 5155 C CA . PHE A 1 645 ? 25.739 22.747 -45.713 1.00 25.02 645 PHE A CA 1
ATOM 5156 C C . PHE A 1 645 ? 26.556 22.857 -47.009 1.00 25.02 645 PHE A C 1
ATOM 5158 O O . PHE A 1 645 ? 26.662 23.957 -47.530 1.00 25.02 645 PHE A O 1
ATOM 5165 N N . GLU A 1 646 ? 27.178 21.762 -47.455 1.00 26.20 646 GLU A N 1
ATOM 5166 C CA . GLU A 1 646 ? 27.604 21.447 -48.838 1.00 26.20 646 GLU A CA 1
ATOM 5167 C C . GLU A 1 646 ? 28.569 20.249 -48.775 1.00 26.20 646 GLU A C 1
ATOM 5169 O O . GLU A 1 646 ? 29.744 20.441 -48.514 1.00 26.20 646 GLU A O 1
ATOM 5174 N N . ASP A 1 647 ? 28.047 19.018 -48.916 1.00 28.09 647 ASP A N 1
ATOM 5175 C CA . ASP A 1 647 ? 28.816 17.812 -49.332 1.00 28.09 647 ASP A CA 1
ATOM 5176 C C . ASP A 1 647 ? 27.955 16.529 -49.492 1.00 28.09 647 ASP A C 1
ATOM 5178 O O . ASP A 1 647 ? 28.458 15.434 -49.736 1.00 28.09 647 ASP A O 1
ATOM 5182 N N . PHE A 1 648 ? 26.618 16.618 -49.434 1.00 26.81 648 PHE A N 1
ATOM 5183 C CA . PHE A 1 648 ? 25.729 15.442 -49.502 1.00 26.81 648 PHE A CA 1
ATOM 5184 C C . PHE A 1 648 ? 25.368 14.973 -50.932 1.00 26.81 648 PHE A C 1
ATOM 5186 O O . PHE A 1 648 ? 24.391 14.254 -51.124 1.00 26.81 648 PHE A O 1
ATOM 5193 N N . MET A 1 649 ? 26.130 15.371 -51.956 1.00 27.05 649 MET A N 1
ATOM 5194 C CA . MET A 1 649 ? 25.836 15.054 -53.368 1.00 27.05 649 MET A CA 1
ATOM 5195 C C . MET A 1 649 ? 26.928 14.241 -54.083 1.00 27.05 649 MET A C 1
ATOM 5197 O O . MET A 1 649 ? 26.878 14.106 -55.304 1.00 27.05 649 MET A O 1
ATOM 5201 N N . ALA A 1 650 ? 27.881 13.635 -53.366 1.00 32.66 650 ALA A N 1
ATOM 5202 C CA . ALA A 1 650 ? 28.893 12.791 -54.006 1.00 32.66 650 ALA A CA 1
ATOM 5203 C C . ALA A 1 650 ? 29.409 11.654 -53.105 1.00 32.66 650 ALA A C 1
ATOM 5205 O O . ALA A 1 650 ? 30.496 11.749 -52.545 1.00 32.66 650 ALA A O 1
ATOM 5206 N N . ASN A 1 651 ? 28.683 10.531 -53.008 1.00 27.41 651 ASN A N 1
ATOM 5207 C CA . ASN A 1 651 ? 29.334 9.247 -52.710 1.00 27.41 651 ASN A CA 1
ATOM 5208 C C . ASN A 1 651 ? 28.624 8.045 -53.395 1.00 27.41 651 ASN A C 1
ATOM 5210 O O . ASN A 1 651 ? 27.447 7.811 -53.111 1.00 27.41 651 ASN A O 1
ATOM 5214 N N . PRO A 1 652 ? 29.294 7.288 -54.297 1.00 30.31 652 PRO A N 1
ATOM 5215 C CA . PRO A 1 652 ? 28.699 6.209 -55.102 1.00 30.31 652 PRO A CA 1
ATOM 5216 C C . PRO A 1 652 ? 28.644 4.793 -54.480 1.00 30.31 652 PRO A C 1
ATOM 5218 O O . PRO A 1 652 ? 28.397 3.840 -55.218 1.00 30.31 652 PRO A O 1
ATOM 5221 N N . GLU A 1 653 ? 28.839 4.589 -53.175 1.00 29.38 653 GLU A N 1
ATOM 5222 C CA . GLU A 1 653 ? 28.937 3.231 -52.580 1.00 29.38 653 GLU A CA 1
ATOM 5223 C C . GLU A 1 653 ? 27.611 2.575 -52.123 1.00 29.38 653 GLU A C 1
ATOM 5225 O O . GLU A 1 653 ? 27.601 1.688 -51.274 1.00 29.38 653 GLU A O 1
ATOM 5230 N N . SER A 1 654 ? 26.464 2.937 -52.705 1.00 30.25 654 SER A N 1
ATOM 5231 C CA . SER A 1 654 ? 25.155 2.318 -52.395 1.00 30.25 654 SER A CA 1
ATOM 5232 C C . SER A 1 654 ? 24.628 1.360 -53.475 1.00 30.25 654 SER A C 1
ATOM 5234 O O . SER A 1 654 ? 23.420 1.169 -53.629 1.00 30.25 654 SER A O 1
ATOM 5236 N N . LYS A 1 655 ? 25.525 0.698 -54.215 1.00 28.45 655 LYS A N 1
ATOM 5237 C CA . LYS A 1 655 ? 25.174 -0.400 -55.131 1.00 28.45 655 LYS A CA 1
ATOM 5238 C C . LYS A 1 655 ? 26.008 -1.642 -54.829 1.00 28.45 655 LYS A C 1
ATOM 5240 O O . LYS A 1 655 ? 27.210 -1.609 -55.061 1.00 28.45 655 LYS A O 1
ATOM 5245 N N . ASN A 1 656 ? 25.312 -2.698 -54.380 1.00 27.84 656 ASN A N 1
ATOM 5246 C CA . ASN A 1 656 ? 25.691 -4.115 -54.175 1.00 27.84 656 ASN A CA 1
ATOM 5247 C C . ASN A 1 656 ? 25.381 -4.527 -52.719 1.00 27.84 656 ASN A C 1
ATOM 5249 O O . ASN A 1 656 ? 25.857 -3.887 -51.800 1.00 27.84 656 ASN A O 1
ATOM 5253 N N . LEU A 1 657 ? 24.602 -5.555 -52.380 1.00 25.61 657 LEU A N 1
ATOM 5254 C CA . LEU A 1 657 ? 24.124 -6.718 -53.119 1.00 25.61 657 LEU A CA 1
ATOM 5255 C C . LEU A 1 657 ? 22.932 -7.320 -52.353 1.00 25.61 657 LEU A C 1
ATOM 5257 O O . LEU A 1 657 ? 23.044 -7.677 -51.183 1.00 25.61 657 LEU A O 1
ATOM 5261 N N . TRP A 1 658 ? 21.815 -7.496 -53.053 1.00 24.38 658 TRP A N 1
ATOM 5262 C CA . TRP A 1 658 ? 20.901 -8.605 -52.803 1.00 24.38 658 TRP A CA 1
ATOM 5263 C C . TRP A 1 658 ? 21.621 -9.896 -53.211 1.00 24.38 658 TRP A C 1
ATOM 5265 O O . TRP A 1 658 ? 21.996 -10.037 -54.373 1.00 24.38 658 TRP A O 1
ATOM 5275 N N . GLY A 1 659 ? 21.814 -10.830 -52.279 1.00 23.83 659 GLY A N 1
ATOM 5276 C CA . GLY A 1 659 ? 22.403 -12.128 -52.594 1.00 23.83 659 GLY A CA 1
ATOM 5277 C C . GLY A 1 659 ? 22.554 -13.051 -51.386 1.00 23.83 659 GLY A C 1
ATOM 5278 O O . GLY A 1 659 ? 23.374 -12.794 -50.517 1.00 23.83 659 GLY A O 1
ATOM 5279 N N . LEU A 1 660 ? 21.816 -14.167 -51.440 1.00 24.53 660 LEU A N 1
ATOM 5280 C CA . LEU A 1 660 ? 22.075 -15.465 -50.794 1.00 24.53 660 LEU A CA 1
ATOM 5281 C C . LEU A 1 660 ? 21.540 -15.713 -49.373 1.00 24.53 660 LEU A C 1
ATOM 5283 O O . LEU A 1 660 ? 22.250 -15.747 -48.373 1.00 24.53 660 LEU A O 1
ATOM 5287 N N . VAL A 1 661 ? 20.266 -16.113 -49.366 1.00 27.73 661 VAL A N 1
ATOM 5288 C CA . VAL A 1 661 ? 19.805 -17.305 -48.641 1.00 27.73 661 VAL A CA 1
ATOM 5289 C C . VAL A 1 661 ? 20.594 -18.511 -49.159 1.00 27.73 661 VAL A C 1
ATOM 5291 O O . VAL A 1 661 ? 20.362 -18.906 -50.295 1.00 27.73 661 VAL A O 1
ATOM 5294 N N . SER A 1 662 ? 21.506 -19.065 -48.351 1.00 26.38 662 SER A N 1
ATOM 5295 C CA . SER A 1 662 ? 21.833 -20.504 -48.259 1.00 26.38 662 SER A CA 1
ATOM 5296 C C . SER A 1 662 ? 23.235 -20.731 -47.677 1.00 26.38 662 SER A C 1
ATOM 5298 O O . SER A 1 662 ? 24.215 -20.823 -48.410 1.00 26.38 662 SER A O 1
ATOM 5300 N N . SER A 1 663 ? 23.325 -20.929 -46.366 1.00 25.00 663 SER A N 1
ATOM 5301 C CA . SER A 1 663 ? 24.290 -21.870 -45.786 1.00 25.00 663 SER A CA 1
ATOM 5302 C C . SER A 1 663 ? 23.847 -22.188 -44.365 1.00 25.00 663 SER A C 1
ATOM 5304 O O . SER A 1 663 ? 24.000 -21.375 -43.456 1.00 25.00 663 SER A O 1
ATOM 5306 N N . GLY A 1 664 ? 23.244 -23.364 -44.190 1.00 33.41 664 GLY A N 1
ATOM 5307 C CA . GLY A 1 664 ? 22.951 -23.904 -42.873 1.00 33.41 664 GLY A CA 1
ATOM 5308 C C . GLY A 1 664 ? 24.251 -24.106 -42.101 1.00 33.41 664 GLY A C 1
ATOM 5309 O O . GLY A 1 664 ? 25.086 -24.922 -42.482 1.00 33.41 664 GLY A O 1
ATOM 5310 N N . GLN A 1 665 ? 24.400 -23.370 -41.007 1.00 25.27 665 GLN A N 1
ATOM 5311 C CA . GLN A 1 665 ? 25.322 -23.696 -39.930 1.00 25.27 665 GLN A CA 1
ATOM 5312 C C . GLN A 1 665 ? 24.515 -23.791 -38.639 1.00 25.27 665 GLN A C 1
ATOM 5314 O O . GLN A 1 665 ? 23.684 -22.935 -38.338 1.00 25.27 665 GLN A O 1
ATOM 5319 N N . GLN A 1 666 ? 24.718 -24.894 -37.921 1.00 25.48 666 GLN A N 1
ATOM 5320 C CA . GLN A 1 666 ? 24.053 -25.174 -36.656 1.00 25.48 666 GLN A CA 1
ATOM 5321 C C . GLN A 1 666 ? 24.408 -24.122 -35.593 1.00 25.48 666 GLN A C 1
ATOM 5323 O O . GLN A 1 666 ? 25.567 -23.706 -35.533 1.00 25.48 666 GLN A O 1
ATOM 5328 N N . PRO A 1 667 ? 23.472 -23.729 -34.709 1.00 31.64 667 PRO A N 1
ATOM 5329 C CA . PRO A 1 667 ? 23.816 -22.895 -33.573 1.00 31.64 667 PRO A CA 1
ATOM 5330 C C . PRO A 1 667 ? 24.562 -23.736 -32.536 1.00 31.64 667 PRO A C 1
ATOM 5332 O O . PRO A 1 667 ? 23.998 -24.636 -31.911 1.00 31.64 667 PRO A O 1
ATOM 5335 N N . GLY A 1 668 ? 25.840 -23.418 -32.341 1.00 28.75 668 GLY A N 1
ATOM 5336 C CA . GLY A 1 668 ? 26.578 -23.834 -31.159 1.00 28.75 668 GLY A CA 1
ATOM 5337 C C . GLY A 1 668 ? 25.924 -23.270 -29.893 1.00 28.75 668 GLY A C 1
ATOM 5338 O O . GLY A 1 668 ? 25.581 -22.091 -29.819 1.00 28.75 668 GLY A O 1
ATOM 5339 N N . SER A 1 669 ? 25.767 -24.131 -28.890 1.00 31.64 669 SER A N 1
ATOM 5340 C CA . SER A 1 669 ? 25.533 -23.800 -27.476 1.00 31.64 669 SER A CA 1
ATOM 5341 C C . SER A 1 669 ? 26.416 -22.620 -27.023 1.00 31.64 669 SER A C 1
ATOM 5343 O O . SER A 1 669 ? 27.591 -22.593 -27.364 1.00 31.64 669 SER A O 1
ATOM 5345 N N . SER A 1 670 ? 26.038 -21.653 -26.188 1.00 37.06 670 SER A N 1
ATOM 5346 C CA . SER A 1 670 ? 24.919 -21.499 -25.263 1.00 37.06 670 SER A CA 1
ATOM 5347 C C . SER A 1 670 ? 24.904 -20.034 -24.788 1.00 37.06 670 SER A C 1
ATOM 5349 O O . SER A 1 670 ? 25.883 -19.539 -24.232 1.00 37.06 670 SER A O 1
ATOM 5351 N N . SER A 1 671 ? 23.787 -19.335 -24.959 1.00 46.94 671 SER A N 1
ATOM 5352 C CA . SER A 1 671 ? 23.524 -18.042 -24.319 1.00 46.94 671 SER A CA 1
ATOM 5353 C C . SER A 1 671 ? 22.083 -18.062 -23.820 1.00 46.94 671 SER A C 1
ATOM 5355 O O . SER A 1 671 ? 21.152 -18.136 -24.611 1.00 46.94 671 SER A O 1
ATOM 5357 N N . GLY A 1 672 ? 21.898 -18.073 -22.497 1.00 45.56 672 GLY A N 1
ATOM 5358 C CA . GLY A 1 672 ? 20.571 -17.999 -21.865 1.00 45.56 672 GLY A CA 1
ATOM 5359 C C . GLY A 1 672 ? 19.987 -19.311 -21.324 1.00 45.56 672 GLY A C 1
ATOM 5360 O O . GLY A 1 672 ? 18.890 -19.289 -20.776 1.00 45.56 672 GLY A O 1
ATOM 5361 N N . ALA A 1 673 ? 20.699 -20.439 -21.414 1.00 49.38 673 ALA A N 1
ATOM 5362 C CA . ALA A 1 673 ? 20.264 -21.683 -20.777 1.00 49.38 673 ALA A CA 1
ATOM 5363 C C . ALA A 1 673 ? 20.344 -21.597 -19.239 1.00 49.38 673 ALA A C 1
ATOM 5365 O O . ALA A 1 673 ? 21.357 -21.161 -18.677 1.00 49.38 673 ALA A O 1
ATOM 5366 N N . CYS A 1 674 ? 19.287 -22.046 -18.560 1.00 55.50 674 CYS A N 1
ATOM 5367 C CA . CYS A 1 674 ? 19.275 -22.339 -17.133 1.00 55.50 674 CYS A CA 1
ATOM 5368 C C . CYS A 1 674 ? 20.446 -23.270 -16.802 1.00 55.50 674 CYS A C 1
ATOM 5370 O O . CYS A 1 674 ? 20.559 -24.362 -17.361 1.00 55.50 674 CYS A O 1
ATOM 5372 N N . LYS A 1 675 ? 21.305 -22.876 -15.851 1.00 55.47 675 LYS A N 1
ATOM 5373 C CA . LYS A 1 675 ? 22.487 -23.678 -15.480 1.00 55.47 675 LYS A CA 1
ATOM 5374 C C . LYS A 1 675 ? 22.129 -25.042 -14.874 1.00 55.47 675 LYS A C 1
ATOM 5376 O O . LYS A 1 675 ? 22.994 -25.902 -14.793 1.00 55.47 675 LYS A O 1
ATOM 5381 N N . LYS A 1 676 ? 20.886 -25.217 -14.413 1.00 59.25 676 LYS A N 1
ATOM 5382 C CA . LYS A 1 676 ? 20.440 -26.392 -13.653 1.00 59.25 676 LYS A CA 1
ATOM 5383 C C . LYS A 1 676 ? 19.744 -27.447 -14.511 1.00 59.25 676 LYS A C 1
ATOM 5385 O O . LYS A 1 676 ? 19.968 -28.627 -14.290 1.00 59.25 676 LYS A O 1
ATOM 5390 N N . CYS A 1 677 ? 18.928 -27.052 -15.487 1.00 63.03 677 CYS A N 1
ATOM 5391 C CA . CYS A 1 677 ? 18.240 -27.996 -16.382 1.00 63.03 677 CYS A CA 1
ATOM 5392 C C . CYS A 1 677 ? 18.662 -27.880 -17.854 1.00 63.03 677 CYS A C 1
ATOM 5394 O O . CYS A 1 677 ? 18.133 -28.605 -18.688 1.00 63.03 677 CYS A O 1
ATOM 5396 N N . GLY A 1 678 ? 19.570 -26.959 -18.194 1.00 50.84 678 GLY A N 1
ATOM 5397 C CA . GLY A 1 678 ? 20.014 -26.723 -19.571 1.00 50.84 678 GLY A CA 1
ATOM 5398 C C . GLY A 1 678 ? 18.967 -26.053 -20.470 1.00 50.84 678 GLY A C 1
ATOM 5399 O O . GLY A 1 678 ? 19.251 -25.786 -21.634 1.00 50.84 678 GLY A O 1
ATOM 5400 N N . TYR A 1 679 ? 17.773 -25.756 -19.949 1.00 50.00 679 TYR A N 1
ATOM 5401 C CA . TYR A 1 679 ? 16.667 -25.199 -20.724 1.00 50.00 679 TYR A CA 1
ATOM 5402 C C . TYR A 1 679 ? 16.848 -23.702 -20.985 1.00 50.00 679 TYR A C 1
ATOM 5404 O O . TYR A 1 679 ? 17.120 -22.932 -20.064 1.00 50.00 679 TYR A O 1
ATOM 5412 N N . VAL A 1 680 ? 16.672 -23.278 -22.234 1.00 43.91 680 VAL A N 1
ATOM 5413 C CA . VAL A 1 680 ? 16.737 -21.869 -22.646 1.00 43.91 680 VAL A CA 1
ATOM 5414 C C . VAL A 1 680 ? 15.370 -21.218 -22.418 1.00 43.91 680 VAL A C 1
ATOM 5416 O O . VAL A 1 680 ? 14.371 -21.724 -22.922 1.00 43.91 680 VAL A O 1
ATOM 5419 N N . GLY A 1 681 ? 15.319 -20.116 -21.661 1.00 45.88 681 GLY A N 1
ATOM 5420 C CA . GLY A 1 681 ? 14.080 -19.343 -21.448 1.00 45.88 681 GLY A CA 1
ATOM 5421 C C . GLY A 1 681 ? 13.721 -19.023 -19.993 1.00 45.88 681 GLY A C 1
ATOM 5422 O O . GLY A 1 681 ? 12.894 -18.154 -19.769 1.00 45.88 681 GLY A O 1
ATOM 5423 N N . HIS A 1 682 ? 14.381 -19.631 -18.997 1.00 50.41 682 HIS A N 1
ATOM 5424 C CA . HIS A 1 682 ? 14.161 -19.299 -17.581 1.00 50.41 682 HIS A CA 1
ATOM 5425 C C . HIS A 1 682 ? 15.465 -19.226 -16.771 1.00 50.41 682 HIS A C 1
ATOM 5427 O O . HIS A 1 682 ? 16.481 -19.844 -17.104 1.00 50.41 682 HIS A O 1
ATOM 5433 N N . LEU A 1 683 ? 15.438 -18.461 -15.680 1.00 56.69 683 LEU A N 1
ATOM 5434 C CA . LEU A 1 683 ? 16.553 -18.270 -14.753 1.00 56.69 683 LEU A CA 1
ATOM 5435 C C . LEU A 1 683 ? 16.716 -19.490 -13.836 1.00 56.69 683 LEU A C 1
ATOM 5437 O O . LEU A 1 683 ? 15.748 -20.147 -13.472 1.00 56.69 683 LEU A O 1
ATOM 5441 N N . THR A 1 684 ? 17.941 -19.788 -13.394 1.00 58.19 684 THR A N 1
ATOM 5442 C CA . THR A 1 684 ? 18.244 -20.997 -12.600 1.00 58.19 684 THR A CA 1
ATOM 5443 C C . THR A 1 684 ? 17.359 -21.189 -11.360 1.00 58.19 684 THR A C 1
ATOM 5445 O O . THR A 1 684 ? 17.060 -22.324 -11.001 1.00 58.19 684 THR A O 1
ATOM 5448 N N . PHE A 1 685 ? 16.906 -20.115 -10.712 1.00 54.62 685 PHE A N 1
ATOM 5449 C CA . PHE A 1 685 ? 16.018 -20.200 -9.544 1.00 54.62 685 PHE A CA 1
ATOM 5450 C C . PHE A 1 685 ? 14.539 -20.435 -9.907 1.00 54.62 685 PHE A C 1
ATOM 5452 O O . PHE A 1 685 ? 13.782 -20.904 -9.065 1.00 54.62 685 PHE A O 1
ATOM 5459 N N . GLN A 1 686 ? 14.129 -20.175 -11.155 1.00 48.91 686 GLN A N 1
ATOM 5460 C CA . GLN A 1 686 ? 12.811 -20.564 -11.680 1.00 48.91 686 GLN A CA 1
ATOM 5461 C C . GLN A 1 686 ? 12.748 -22.079 -11.977 1.00 48.91 686 GLN A C 1
ATOM 5463 O O . GLN A 1 686 ? 11.669 -22.643 -12.148 1.00 48.91 686 GLN A O 1
ATOM 5468 N N . CYS A 1 687 ? 13.894 -22.772 -11.998 1.00 56.22 687 CYS A N 1
ATOM 5469 C CA . CYS A 1 687 ? 13.988 -24.198 -12.304 1.00 56.22 687 CYS A CA 1
ATOM 5470 C C . CYS A 1 687 ? 13.563 -25.087 -11.118 1.00 56.22 687 CYS A C 1
ATOM 5472 O O . CYS A 1 687 ? 14.362 -25.375 -10.220 1.00 56.22 687 CYS A O 1
ATOM 5474 N N . ARG A 1 688 ? 12.329 -25.609 -11.161 1.00 56.06 688 ARG A N 1
ATOM 5475 C CA . ARG A 1 688 ? 11.756 -26.519 -10.146 1.00 56.06 688 ARG A CA 1
ATOM 5476 C C . ARG A 1 688 ? 11.926 -28.029 -10.421 1.00 56.06 688 ARG A C 1
ATOM 5478 O O . ARG A 1 688 ? 11.164 -28.818 -9.882 1.00 56.06 688 ARG A O 1
ATOM 5485 N N . ASN A 1 689 ? 12.945 -28.481 -11.165 1.00 40.97 689 ASN A N 1
ATOM 5486 C CA . ASN A 1 689 ? 13.275 -29.923 -11.317 1.00 40.97 689 ASN A CA 1
ATOM 5487 C C . ASN A 1 689 ? 13.798 -30.603 -10.022 1.00 40.97 689 ASN A C 1
ATOM 5489 O O . ASN A 1 689 ? 14.644 -31.489 -10.068 1.00 40.97 689 ASN A O 1
ATOM 5493 N N . PHE A 1 690 ? 13.312 -30.191 -8.855 1.00 33.97 690 PHE A N 1
ATOM 5494 C CA . PHE A 1 690 ? 13.500 -30.873 -7.585 1.00 33.97 690 PHE A CA 1
ATOM 5495 C C . PHE A 1 690 ? 12.111 -31.194 -7.051 1.00 33.97 690 PHE A C 1
ATOM 5497 O O . PHE A 1 690 ? 11.409 -30.300 -6.595 1.00 33.97 690 PHE A O 1
ATOM 5504 N N . ILE A 1 691 ? 11.768 -32.477 -7.181 1.00 31.75 691 ILE A N 1
ATOM 5505 C CA . ILE A 1 691 ? 10.645 -33.249 -6.627 1.00 31.75 691 ILE A CA 1
ATOM 5506 C C . ILE A 1 691 ? 9.970 -34.018 -7.773 1.00 31.75 691 ILE A C 1
ATOM 5508 O O . ILE A 1 691 ? 8.941 -33.640 -8.327 1.00 31.75 691 ILE A O 1
ATOM 5512 N N . LYS A 1 692 ? 10.571 -35.158 -8.124 1.00 27.47 692 LYS A N 1
ATOM 5513 C CA . LYS A 1 692 ? 9.802 -36.292 -8.633 1.00 27.47 692 LYS A CA 1
ATOM 5514 C C . LYS A 1 692 ? 9.188 -36.917 -7.377 1.00 27.47 692 LYS A C 1
ATOM 5516 O O . LYS A 1 692 ? 9.914 -37.512 -6.588 1.00 27.47 692 LYS A O 1
ATOM 5521 N N . LEU A 1 693 ? 7.899 -36.690 -7.123 1.00 26.81 693 LEU A N 1
ATOM 5522 C CA . LEU A 1 693 ? 7.183 -37.408 -6.064 1.00 26.81 693 LEU A CA 1
ATOM 5523 C C . LEU A 1 693 ? 7.140 -38.887 -6.462 1.00 26.81 693 LEU A C 1
ATOM 5525 O O . LEU A 1 693 ? 6.288 -39.292 -7.251 1.00 26.81 693 LEU A O 1
ATOM 5529 N N . GLU A 1 694 ? 8.064 -39.694 -5.945 1.00 31.47 694 GLU A N 1
ATOM 5530 C CA . GLU A 1 694 ? 7.849 -41.136 -5.890 1.00 31.47 694 GLU A CA 1
ATOM 5531 C C . GLU A 1 694 ? 6.886 -41.425 -4.726 1.00 31.47 694 GLU A C 1
ATOM 5533 O O . GLU A 1 694 ? 7.195 -41.072 -3.588 1.00 31.47 694 GLU A O 1
ATOM 5538 N N . PRO A 1 695 ? 5.706 -42.036 -4.953 1.00 32.62 695 PRO A N 1
ATOM 5539 C CA . PRO A 1 695 ? 4.621 -42.043 -3.963 1.00 32.62 695 PRO A CA 1
ATOM 5540 C C . PRO A 1 695 ? 4.854 -42.861 -2.678 1.00 32.62 695 PRO A C 1
ATOM 5542 O O . PRO A 1 695 ? 3.885 -43.106 -1.959 1.00 32.62 695 PRO A O 1
ATOM 5545 N N . ARG A 1 696 ? 6.060 -43.384 -2.398 1.00 35.09 696 ARG A N 1
ATOM 5546 C CA . ARG A 1 696 ? 6.246 -44.442 -1.380 1.00 35.09 696 ARG A CA 1
ATOM 5547 C C . ARG A 1 696 ? 7.509 -44.400 -0.509 1.00 35.09 696 ARG A C 1
ATOM 5549 O O . ARG A 1 696 ? 7.763 -45.388 0.173 1.00 35.09 696 ARG A O 1
ATOM 5556 N N . GLN A 1 697 ? 8.265 -43.305 -0.436 1.00 31.23 697 GLN A N 1
ATOM 5557 C CA . GLN A 1 697 ? 9.362 -43.210 0.544 1.00 31.23 697 GLN A CA 1
ATOM 5558 C C . GLN A 1 697 ? 9.362 -41.878 1.299 1.00 31.23 697 GLN A C 1
ATOM 5560 O O . GLN A 1 697 ? 9.080 -40.826 0.733 1.00 31.23 697 GLN A O 1
ATOM 5565 N N . ASN A 1 698 ? 9.631 -41.958 2.607 1.00 29.48 698 ASN A N 1
ATOM 5566 C CA . ASN A 1 698 ? 9.665 -40.820 3.522 1.00 29.48 698 ASN A CA 1
ATOM 5567 C C . ASN A 1 698 ? 10.708 -39.785 3.084 1.00 29.48 698 ASN A C 1
ATOM 5569 O O . ASN A 1 698 ? 11.822 -40.135 2.697 1.00 29.48 698 ASN A O 1
ATOM 5573 N N . VAL A 1 699 ? 10.338 -38.510 3.203 1.00 32.94 699 VAL A N 1
ATOM 5574 C CA . VAL A 1 699 ? 11.201 -37.357 2.935 1.00 32.94 699 VAL A CA 1
ATOM 5575 C C . VAL A 1 699 ? 12.343 -37.340 3.952 1.00 32.94 699 VAL A C 1
ATOM 5577 O O . VAL A 1 699 ? 12.140 -36.998 5.115 1.00 32.94 699 VAL A O 1
ATOM 5580 N N . LEU A 1 700 ? 13.544 -37.705 3.508 1.00 27.23 700 LEU A N 1
ATOM 5581 C CA . LEU A 1 700 ? 14.792 -37.422 4.209 1.00 27.23 700 LEU A CA 1
ATOM 5582 C C . LEU A 1 700 ? 15.407 -36.188 3.539 1.00 27.23 700 LEU A C 1
ATOM 5584 O O . LEU A 1 700 ? 15.776 -36.224 2.367 1.00 27.23 700 LEU A O 1
ATOM 5588 N N . LEU A 1 701 ? 15.434 -35.073 4.269 1.00 26.75 701 LEU A N 1
ATOM 5589 C CA . LEU A 1 701 ? 16.141 -33.857 3.871 1.00 26.75 701 LEU A CA 1
ATOM 5590 C C . LEU A 1 701 ? 17.645 -34.127 3.971 1.00 26.75 701 LEU A C 1
ATOM 5592 O O . LEU A 1 701 ? 18.213 -34.067 5.059 1.00 26.75 701 LEU A O 1
ATOM 5596 N N . ASP A 1 702 ? 18.275 -34.444 2.843 1.00 27.42 702 ASP A N 1
ATOM 5597 C CA . ASP A 1 702 ? 19.731 -34.445 2.729 1.00 27.42 702 ASP A CA 1
ATOM 5598 C C . ASP A 1 702 ? 20.206 -33.001 2.526 1.00 27.42 702 ASP A C 1
ATOM 5600 O O . ASP A 1 702 ? 19.993 -32.387 1.476 1.00 27.42 702 ASP A O 1
ATOM 5604 N N . VAL A 1 703 ? 20.793 -32.433 3.579 1.00 33.12 703 VAL A N 1
ATOM 5605 C CA . VAL A 1 703 ? 21.405 -31.103 3.575 1.00 33.12 703 VAL A CA 1
ATOM 5606 C C . VAL A 1 703 ? 22.910 -31.271 3.384 1.00 33.12 703 VAL A C 1
ATOM 5608 O O . VAL A 1 703 ? 23.707 -30.969 4.267 1.00 33.12 703 VAL A O 1
ATOM 5611 N N . SER A 1 704 ? 23.313 -31.774 2.221 1.00 27.64 704 SER A N 1
ATOM 5612 C CA . SER A 1 704 ? 24.707 -31.748 1.794 1.00 27.64 704 SER A CA 1
ATOM 5613 C C . SER A 1 704 ? 24.799 -31.471 0.290 1.00 27.64 704 SER A C 1
ATOM 5615 O O . SER A 1 704 ? 24.487 -32.312 -0.544 1.00 27.64 704 SER A O 1
ATOM 5617 N N . SER A 1 705 ? 25.150 -30.231 -0.077 1.00 28.75 705 SER A N 1
ATOM 5618 C CA . SER A 1 705 ? 25.954 -29.894 -1.274 1.00 28.75 705 SER A CA 1
ATOM 5619 C C . SER A 1 705 ? 25.925 -28.394 -1.605 1.00 28.75 705 SER A C 1
ATOM 5621 O O . SER A 1 705 ? 25.253 -27.944 -2.527 1.00 28.75 705 SER A O 1
ATOM 5623 N N . THR A 1 706 ? 26.766 -27.623 -0.912 1.00 27.69 706 THR A N 1
ATOM 5624 C CA . THR A 1 706 ? 27.490 -26.488 -1.511 1.00 27.69 706 THR A CA 1
ATOM 5625 C C . THR A 1 706 ? 28.869 -26.377 -0.860 1.00 27.69 706 THR A C 1
ATOM 5627 O O . THR A 1 706 ? 29.072 -25.556 0.026 1.00 27.69 706 THR A O 1
ATOM 5630 N N . SER A 1 707 ? 29.824 -27.195 -1.294 1.00 28.36 707 SER A N 1
ATOM 5631 C CA . SER A 1 707 ? 31.248 -26.850 -1.201 1.00 28.36 707 SER A CA 1
ATOM 5632 C C . SER A 1 707 ? 32.029 -27.673 -2.218 1.00 28.36 707 SER A C 1
ATOM 5634 O O . SER A 1 707 ? 32.177 -28.885 -2.087 1.00 28.36 707 SER A O 1
ATOM 5636 N N . SER A 1 708 ? 32.496 -27.007 -3.265 1.00 29.62 708 SER A N 1
ATOM 5637 C CA . SER A 1 708 ? 33.597 -27.493 -4.080 1.00 29.62 708 SER A CA 1
ATOM 5638 C C . SER A 1 708 ? 34.888 -27.222 -3.319 1.00 29.62 708 SER A C 1
ATOM 5640 O O . SER A 1 708 ? 35.257 -26.060 -3.213 1.00 29.62 708 SER A O 1
ATOM 5642 N N . GLU A 1 709 ? 35.546 -28.257 -2.806 1.00 30.08 709 GLU A N 1
ATOM 5643 C CA . GLU A 1 709 ? 37.008 -28.324 -2.721 1.00 30.08 709 GLU A CA 1
ATOM 5644 C C . GLU A 1 709 ? 37.437 -29.752 -2.370 1.00 30.08 709 GLU A C 1
ATOM 5646 O O . GLU A 1 709 ? 36.935 -30.384 -1.445 1.00 30.08 709 GLU A O 1
ATOM 5651 N N . SER A 1 710 ? 38.319 -30.273 -3.214 1.00 32.44 710 SER A N 1
ATOM 5652 C CA . SER A 1 710 ? 38.971 -31.568 -3.126 1.00 32.44 710 SER A CA 1
ATOM 5653 C C . SER A 1 710 ? 40.196 -31.482 -2.219 1.00 32.44 710 SER A C 1
ATOM 5655 O O . SER A 1 710 ? 41.132 -30.756 -2.552 1.00 32.44 710 SER A O 1
ATOM 5657 N N . SER A 1 711 ? 40.243 -32.289 -1.166 1.00 30.28 711 SER A N 1
ATOM 5658 C CA . SER A 1 711 ? 41.489 -32.885 -0.677 1.00 30.28 711 SER A CA 1
ATOM 5659 C C . SER A 1 711 ? 41.149 -34.035 0.264 1.00 30.28 711 SER A C 1
ATOM 5661 O O . SER A 1 711 ? 40.486 -33.827 1.280 1.00 30.28 711 SER A O 1
ATOM 5663 N N . ASP A 1 712 ? 41.589 -35.227 -0.124 1.00 32.88 712 ASP A N 1
ATOM 5664 C CA . ASP A 1 712 ? 41.590 -36.446 0.674 1.00 32.88 712 ASP A CA 1
ATOM 5665 C C . ASP A 1 712 ? 42.402 -36.249 1.963 1.00 32.88 712 ASP A C 1
ATOM 5667 O O . ASP A 1 712 ? 43.539 -35.791 1.896 1.00 32.88 712 ASP A O 1
ATOM 5671 N N . ASP A 1 713 ? 41.807 -36.574 3.114 1.00 28.42 713 ASP A N 1
ATOM 5672 C CA . ASP A 1 713 ? 42.447 -37.344 4.191 1.00 28.42 713 ASP A CA 1
ATOM 5673 C C . ASP A 1 713 ? 41.437 -37.599 5.327 1.00 28.42 713 ASP A C 1
ATOM 5675 O O . ASP A 1 713 ? 40.933 -36.694 5.996 1.00 28.42 713 ASP A O 1
ATOM 5679 N N . GLU A 1 714 ? 41.118 -38.877 5.531 1.00 29.61 714 GLU A N 1
ATOM 5680 C CA . GLU A 1 714 ? 40.280 -39.389 6.613 1.00 29.61 714 GLU A CA 1
ATOM 5681 C C . GLU A 1 714 ? 41.092 -39.537 7.909 1.00 29.61 714 GLU A C 1
ATOM 5683 O O . GLU A 1 714 ? 42.033 -40.323 7.939 1.00 29.61 714 GLU A O 1
ATOM 5688 N N . THR A 1 715 ? 40.681 -38.912 9.023 1.00 27.22 715 THR A N 1
ATOM 5689 C CA . THR A 1 715 ? 40.620 -39.565 10.359 1.00 27.22 715 THR A CA 1
ATOM 5690 C C . THR A 1 715 ? 39.754 -38.733 11.337 1.00 27.22 715 THR A C 1
ATOM 5692 O O . THR A 1 715 ? 39.871 -37.508 11.345 1.00 27.22 715 THR A O 1
ATOM 5695 N N . PRO A 1 716 ? 38.886 -39.333 12.185 1.00 29.73 716 PRO A N 1
ATOM 5696 C CA . PRO A 1 716 ? 37.836 -38.608 12.910 1.00 29.73 716 PRO A CA 1
ATOM 5697 C C . PRO A 1 716 ? 38.233 -38.238 14.350 1.00 29.73 716 PRO A C 1
ATOM 5699 O O . PRO A 1 716 ? 38.839 -39.042 15.061 1.00 29.73 716 PRO A O 1
ATOM 5702 N N . LEU A 1 717 ? 37.803 -37.067 14.838 1.00 23.42 717 LEU A N 1
ATOM 5703 C CA . LEU A 1 717 ? 37.921 -36.691 16.254 1.00 23.42 717 LEU A CA 1
ATOM 5704 C C . LEU A 1 717 ? 36.592 -36.226 16.865 1.00 23.42 717 LEU A C 1
ATOM 5706 O O . LEU A 1 717 ? 35.728 -35.642 16.221 1.00 23.42 717 LEU A O 1
ATOM 5710 N N . LYS A 1 718 ? 36.448 -36.609 18.135 1.00 24.23 718 LYS A N 1
ATOM 5711 C CA . LYS A 1 718 ? 35.223 -36.801 18.913 1.00 24.23 718 LYS A CA 1
ATOM 5712 C C . LYS A 1 718 ? 34.612 -35.510 19.469 1.00 24.23 718 LYS A C 1
ATOM 5714 O O . LYS A 1 718 ? 35.302 -34.547 19.778 1.00 24.23 718 LYS A O 1
ATOM 5719 N N . VAL A 1 719 ? 33.307 -35.613 19.712 1.00 26.11 719 VAL A N 1
ATOM 5720 C CA . VAL A 1 719 ? 32.438 -34.736 20.510 1.00 26.11 719 VAL A CA 1
ATOM 5721 C C . VAL A 1 719 ? 33.016 -34.448 21.905 1.00 26.11 719 VAL A C 1
ATOM 5723 O O . VAL A 1 719 ? 33.395 -35.377 22.620 1.00 26.11 719 VAL A O 1
ATOM 5726 N N . GLY A 1 720 ? 32.987 -33.175 22.317 1.00 23.33 720 GLY A N 1
ATOM 5727 C CA . GLY A 1 720 ? 33.256 -32.722 23.684 1.00 23.33 720 GLY A CA 1
ATOM 5728 C C . GLY A 1 720 ? 32.678 -31.326 23.960 1.00 23.33 720 GLY A C 1
ATOM 5729 O O . GLY A 1 720 ? 33.086 -30.342 23.358 1.00 23.33 720 GLY A O 1
ATOM 5730 N N . THR A 1 721 ? 31.709 -31.276 24.873 1.00 25.02 721 THR A N 1
ATOM 5731 C CA . THR A 1 721 ? 31.080 -30.118 25.541 1.00 25.02 721 THR A CA 1
ATOM 5732 C C . THR A 1 721 ? 32.058 -29.078 26.097 1.00 25.02 721 THR A C 1
ATOM 5734 O O . THR A 1 721 ? 32.992 -29.492 26.769 1.00 25.02 721 THR A O 1
ATOM 5737 N N . PHE A 1 722 ? 31.747 -27.772 26.003 1.00 22.59 722 PHE A N 1
ATOM 5738 C CA . PHE A 1 722 ? 32.093 -26.769 27.033 1.00 22.59 722 PHE A CA 1
ATOM 5739 C C . PHE A 1 722 ? 31.169 -25.527 27.000 1.00 22.59 722 PHE A C 1
ATOM 5741 O O . PHE A 1 722 ? 30.923 -24.940 25.951 1.00 22.59 722 PHE A O 1
ATOM 5748 N N . PHE A 1 723 ? 30.663 -25.156 28.183 1.00 23.34 723 PHE A N 1
ATOM 5749 C CA . PHE A 1 723 ? 29.955 -23.912 28.525 1.00 23.34 723 PHE A CA 1
ATOM 5750 C C . PHE A 1 723 ? 30.934 -22.724 28.611 1.00 23.34 723 PHE A C 1
ATOM 5752 O O . PHE A 1 723 ? 32.067 -22.909 29.051 1.00 23.34 723 PHE A O 1
ATOM 5759 N N . GLY A 1 724 ? 30.476 -21.497 28.327 1.00 22.47 724 GLY A N 1
ATOM 5760 C CA . GLY A 1 724 ? 31.247 -20.282 28.623 1.00 22.47 724 GLY A CA 1
ATOM 5761 C C . GLY A 1 724 ? 30.527 -18.977 28.279 1.00 22.47 724 GLY A C 1
ATOM 5762 O O . GLY A 1 724 ? 30.531 -18.541 27.136 1.00 22.47 724 GLY A O 1
ATOM 5763 N N . CYS A 1 725 ? 29.917 -18.366 29.292 1.00 21.34 725 CYS A N 1
ATOM 5764 C CA . CYS A 1 725 ? 29.312 -17.035 29.297 1.00 21.34 725 CYS A CA 1
ATOM 5765 C C . CYS A 1 725 ? 30.410 -15.951 29.320 1.00 21.34 725 CYS A C 1
ATOM 5767 O O . CYS A 1 725 ? 31.340 -16.078 30.114 1.00 21.34 725 CYS A O 1
ATOM 5769 N N . PHE A 1 726 ? 30.291 -14.878 28.528 1.00 23.17 726 PHE A N 1
ATOM 5770 C CA . PHE A 1 726 ? 31.116 -13.674 28.693 1.00 23.17 726 PHE A CA 1
ATOM 5771 C C . PHE A 1 726 ? 30.249 -12.418 28.802 1.00 23.17 726 PHE A C 1
ATOM 5773 O O . PHE A 1 726 ? 29.540 -12.026 27.878 1.00 23.17 726 PHE A O 1
ATOM 5780 N N . ARG A 1 727 ? 30.353 -11.810 29.984 1.00 21.36 727 ARG A N 1
ATOM 5781 C CA . ARG A 1 727 ? 29.940 -10.466 30.380 1.00 21.36 727 ARG A CA 1
ATOM 5782 C C . ARG A 1 727 ? 31.233 -9.645 30.415 1.00 21.36 727 ARG A C 1
ATOM 5784 O O . ARG A 1 727 ? 32.208 -10.137 30.982 1.00 21.36 727 ARG A O 1
ATOM 5791 N N . LEU A 1 728 ? 31.269 -8.453 29.825 1.00 23.98 728 LEU A N 1
ATOM 5792 C CA . LEU A 1 728 ? 32.389 -7.524 29.998 1.00 23.98 728 LEU A CA 1
ATOM 5793 C C . LEU A 1 728 ? 31.861 -6.121 30.294 1.00 23.98 728 LEU A C 1
ATOM 5795 O O . LEU A 1 728 ? 31.039 -5.579 29.558 1.00 23.98 728 LEU A O 1
ATOM 5799 N N . ASP A 1 729 ? 32.332 -5.624 31.433 1.00 23.58 729 ASP A N 1
ATOM 5800 C CA . ASP A 1 729 ? 32.014 -4.366 32.090 1.00 23.58 729 ASP A CA 1
ATOM 5801 C C . ASP A 1 729 ? 32.647 -3.146 31.400 1.00 23.58 729 ASP A C 1
ATOM 5803 O O . ASP A 1 729 ? 33.705 -3.222 30.773 1.00 23.58 729 ASP A O 1
ATOM 5807 N N . MET A 1 730 ? 31.986 -2.002 31.582 1.00 22.84 730 MET A N 1
ATOM 5808 C CA . MET A 1 730 ? 32.458 -0.650 31.266 1.00 22.84 730 MET A CA 1
ATOM 5809 C C . MET A 1 730 ? 33.347 -0.097 32.395 1.00 22.84 730 MET A C 1
ATOM 5811 O O . MET A 1 730 ? 33.062 -0.375 33.561 1.00 22.84 730 MET A O 1
ATOM 5815 N N . PRO A 1 731 ? 34.310 0.796 32.102 1.00 27.00 731 PRO A N 1
ATOM 5816 C CA . PRO A 1 731 ? 34.842 1.742 33.079 1.00 27.00 731 PRO A CA 1
ATOM 5817 C C . PRO A 1 731 ? 34.266 3.158 32.882 1.00 27.00 731 PRO A C 1
ATOM 5819 O O . PRO A 1 731 ? 34.181 3.661 31.762 1.00 27.00 731 PRO A O 1
ATOM 5822 N N . GLN A 1 732 ? 33.891 3.787 34.000 1.00 26.95 732 GLN A N 1
ATOM 5823 C CA . GLN A 1 732 ? 33.604 5.219 34.152 1.00 26.95 732 GLN A CA 1
ATOM 5824 C C . GLN A 1 732 ? 34.873 6.018 34.522 1.00 26.95 732 GLN A C 1
ATOM 5826 O O . GLN A 1 732 ? 35.887 5.424 34.885 1.00 26.95 732 GLN A O 1
ATOM 5831 N N . ASP A 1 733 ? 34.711 7.351 34.481 1.00 27.17 733 ASP A N 1
ATOM 5832 C CA . ASP A 1 733 ? 35.568 8.471 34.933 1.00 27.17 733 ASP A CA 1
ATOM 5833 C C . ASP A 1 733 ? 36.545 9.058 33.891 1.00 27.17 733 ASP A C 1
ATOM 5835 O O . ASP A 1 733 ? 37.230 8.337 33.178 1.00 27.17 733 ASP A O 1
ATOM 5839 N N . GLU A 1 734 ? 36.695 10.378 33.705 1.00 26.98 734 GLU A N 1
ATOM 5840 C CA . GLU A 1 734 ? 36.186 11.568 34.407 1.00 26.98 734 GLU A CA 1
ATOM 5841 C C . GLU A 1 734 ? 36.496 12.836 33.560 1.00 26.98 734 GLU A C 1
ATOM 5843 O O . GLU A 1 734 ? 37.484 12.876 32.828 1.00 26.98 734 GLU A O 1
ATOM 5848 N N . ASN A 1 735 ? 35.718 13.908 33.768 1.00 25.47 735 ASN A N 1
ATOM 5849 C CA . ASN A 1 735 ? 36.082 15.332 33.624 1.00 25.47 735 ASN A CA 1
ATOM 5850 C C . ASN A 1 735 ? 36.462 15.935 32.246 1.00 25.47 735 ASN A C 1
ATOM 5852 O O . ASN A 1 735 ? 37.618 15.904 31.825 1.00 25.47 735 ASN A O 1
ATOM 5856 N N . ARG A 1 736 ? 35.546 16.750 31.685 1.00 28.61 736 ARG A N 1
ATOM 5857 C CA . ARG A 1 736 ? 35.824 18.147 31.271 1.00 28.61 736 ARG A CA 1
ATOM 5858 C C . ARG A 1 736 ? 34.529 18.958 31.085 1.00 28.61 736 ARG A C 1
ATOM 5860 O O . ARG A 1 736 ? 33.528 18.427 30.625 1.00 28.61 736 ARG A O 1
ATOM 5867 N N . ARG A 1 737 ? 34.627 20.212 31.533 1.00 31.30 737 ARG A N 1
ATOM 5868 C CA . ARG A 1 737 ? 33.614 21.276 31.653 1.00 31.30 737 ARG A CA 1
ATOM 5869 C C . ARG A 1 737 ? 32.838 21.596 30.386 1.00 31.30 737 ARG A C 1
ATOM 5871 O O . ARG A 1 737 ? 33.456 21.495 29.304 1.00 31.30 737 ARG A O 1
#

Solvent-accessible surface area (backbone atoms only — not comparable to full-atom values): 42309 Å² total; per-residue (Å²): 90,46,81,46,96,87,55,35,33,44,40,75,52,100,91,46,76,48,79,35,65,64,47,72,48,60,55,51,79,45,35,50,57,60,35,45,57,71,73,40,82,58,75,54,44,34,33,60,43,50,36,28,31,27,48,79,37,80,84,34,64,86,58,83,70,74,75,43,74,42,44,90,60,25,30,36,41,33,71,52,77,32,22,44,36,39,36,50,51,35,55,49,92,64,54,49,65,42,58,62,39,55,74,77,36,70,65,93,56,50,95,78,53,84,57,79,64,64,63,77,63,39,42,70,38,47,57,50,49,26,70,79,38,56,65,43,65,79,39,43,73,73,49,74,41,43,46,78,40,30,20,20,36,79,51,43,36,30,44,43,67,42,64,97,38,82,53,34,29,36,51,27,21,40,66,71,44,80,89,41,44,68,60,52,53,50,41,52,50,42,19,70,76,69,77,46,66,83,52,69,56,72,84,22,36,51,46,60,61,57,87,50,60,35,70,64,30,41,53,40,22,28,30,45,38,54,35,43,69,43,49,90,78,57,82,90,67,79,78,66,57,44,63,81,40,83,38,55,48,56,43,47,70,66,42,50,78,61,40,41,42,66,41,84,52,76,44,24,62,38,49,36,33,51,56,87,52,67,68,60,26,31,50,51,41,38,52,30,32,74,74,23,14,28,37,30,82,43,32,61,39,21,34,35,36,34,30,38,90,36,27,61,62,50,40,35,32,49,24,36,21,72,64,45,56,72,35,20,43,30,66,25,33,31,38,34,69,83,26,21,30,70,41,63,32,38,34,36,15,58,27,85,84,50,53,40,34,38,40,36,34,54,46,85,44,37,46,57,48,52,36,51,52,52,51,51,36,61,77,70,67,53,60,55,49,80,42,84,41,32,87,49,40,24,28,45,31,27,25,5,73,44,30,60,66,34,48,49,78,39,29,90,65,76,74,48,62,92,76,45,38,80,45,22,33,41,74,48,44,48,79,81,44,68,26,47,38,2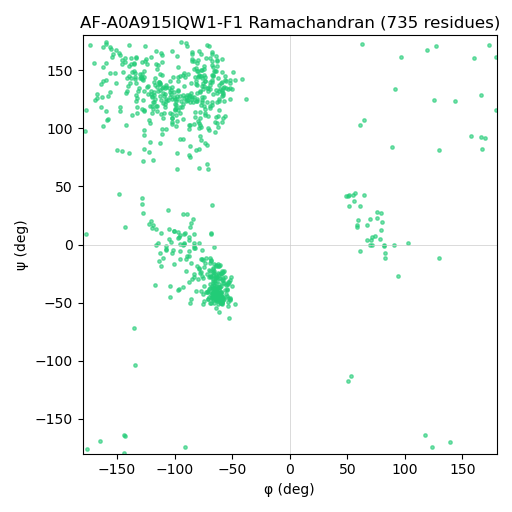8,35,44,32,81,51,76,42,51,26,33,33,36,35,30,53,28,90,50,35,43,63,49,50,53,51,49,47,60,55,19,45,89,59,62,37,44,79,42,25,49,53,28,37,54,34,35,22,52,78,71,67,58,77,45,71,85,56,63,37,30,51,78,31,36,47,74,33,57,72,47,52,90,35,48,45,77,88,76,53,84,19,49,16,43,73,31,46,65,54,52,73,77,46,84,68,81,39,32,55,39,43,33,40,44,56,76,92,67,66,76,80,56,74,51,57,69,36,45,29,28,53,98,89,39,79,48,32,31,32,42,37,48,36,59,34,80,91,79,74,36,34,40,30,38,26,39,29,43,60,85,70,66,84,58,80,72,79,89,83,74,88,74,93,76,89,84,85,90,89,80,57,34,83,36,34,36,42,56,95,88,41,78,34,53,26,41,56,47,86,86,75,89,72,82,72,86,74,84,79,79,85,77,82,82,79,82,94,82,75,93,85,77,80,88,86,86,76,86,78,92,82,79,94,81,79,95,71,82,85,77,88,84,86,63,47,12,85,79,79,65,46,72,57,48,56,54,86,74,61,71,94,76,76,82,83,64,97,82,69,84,89,74,86,78,92,78,90,89,76,94,79,90,78,93,80,91,82,90,83,82,92,79,90,83,89,84,89,87,87,84,85,86,85,86,88,82,91,83,134

Radius of gyration: 30.71 Å; Cα contacts (8 Å, |Δi|>4): 1370; chains: 1; bounding box: 70×88×99 Å

InterPro domains:
  IPR006076 FAD dependent oxidoreductase [PF01266] (5-191)
  IPR006222 GCVT, N-terminal domain [PF01571] (252-516)
  IPR013977 Aminomethyltransferase, C-terminal domain [PF08669] (535-591)
  IPR027266 Aminomethyltransferase superfamily [G3DSA:3.30.1360.120] (246-599)
  IPR028896 Aminomethyltransferase-like [PTHR43757] (130-593)
  IPR029043 Glycine cleavage T-protein/YgfZ, C-terminal [SSF101790] (535-589)
  IPR032503 FAD dependent oxidoreductase, central domain [PF16350] (196-245)
  IPR036188 FAD/NAD(P)-binding domain superfamily [G3DSA:3.50.50.60] (146-236)
  IPR036188 FAD/NAD(P)-binding domain superfamily [SSF51905] (4-221)

Mean predicted aligned error: 12.17 Å

Foldseek 3Di:
DDADPVQWDWDQDPVGTDIGNAAEQPPWLQSQVVLVVVPDGFQKWKWKWKKFKWPFAPVQQPDADDWDADLPLAKIWGDDRRIIMITGFAALVLIDTPVCCSPVNDDPCNVVDFDDFDCVRSVSSLVVVCVVPVVCVVTPTDGMGIDMGIAHLQQAAAFADDFPRRNYTYGYRHPPCPVCVVVSVVQHVCCVVVVHGPFDDLVNHSQLADPQCDPQNSSFSNSQNRNCVSPDDDPPDADPGPPQTPAEFLCNVVQVVQQFDWHDGSNYTFGAFGDDDNVVGLVVLLCCQAAFKAKGWPLQKWKKKKWDPCRQVLCLAQWLAHQDDEQFKAWTFGAALLQAGAFTWIWAHEFPPTSMIITIGGNSCRSVVSRVSVVSCVVVVPPMDMDTCSQFKTKMKMGHDCQQVLQVVFWPDDPDCVRQNARGWYFTGGVNFTWTWHQDGLLRGGMIITIGTSNCVVVNVVSSCVSSVVRPYDHGGCNSSVQSCLVVLHDHPVFLGHRNDHCQQSVNCVSGDLVSDNYRNNVSCVVVVPDDDQKHKWKKWWDDDDDQPDWADFWFWDDPNHTFWGWRTWGQHPVVRTIITIMIGGPVDDFDDDDPPDDDDDDDDDDFGDWIWIQDVNDTTIIGIDDPPPPDPDDDDDPDDDDDPDDPPDDDPPDDDDDDDDDDDDDDDDDQAQPPPRDHGDHVVVDPPPDPCPPDDDDDPDPDDDDDDDDDDDDDDDDDDDDDDDDDDDDDDDDDD

Secondary structure (DSSP, 8-state):
-EE-TTS-EEEEETTEEEEES-EEE--GGGHHHHHHTTT---S-EEEEEEEEEEPP-TTTTT--PPPEEETTTTEEEEEETTEEEEEE---GGG--B-HHHHHH---TTGGGPPPPP-GGGGHHHHHHHHHH-THHHHS-EEEEEEEEEEE-TTS--EEEEPTTSTTEEEEE--SSHHHHHHHHHHHHHHHHHHSS-SS--GGG-TTS--TTS-HHHHHHHHHHHHHTSSS---TT----TT-S-S---TTHHHHHHTTEEEEEETTEEEEEEESS-HHHHHHHHHHHHHHS-EEEE-TTSEEEEEESTTHHHHHHHHBSSPPPPTTEEEEEEEE-TT--EEEEEEEEE--SSS-EEEEEE-GGGHHHHHHHHHHHHHHTT---EEEE-TTTEEEEEEESTTHHHHHHTT-SS---TTTS-TTBEEEEEETTEEEEEES--TTSSS--EEEEEGGGHHHHHHHHHHHGGGGT-EEE-HHHHHHHHHHTT---BTTTBSTT--HHHHT-GGG--TTT--STTHHHHHHHTTSPPS-EEEEEEE-S---TT----S-EEEETTEEEEEEEEEEEETTTTEEEEEEEE-TT--S----TT------SS-----EEEEEETTEEEEEEEE------------------S--TT-------------------S-SSB-TTT--BTS-GGG--------TTS-------------------------------PPPP-----

Nearest PDB structures (foldseek):
  4pab-assembly2_B  TM=9.515E-01  e=2.334E-69  Rattus norvegicus
  4paa-assembly2_B  TM=9.512E-01  e=2.459E-69  Rattus norvegicus
  5l46-assembly2_B  TM=9.492E-01  e=9.072E-69  Homo sapiens
  1pj6-assembly1_A  TM=8.821E-01  e=6.211E-46  Arthrobacter globiformis
  3gsi-assembly1_A  TM=8.805E-01  e=8.453E-45  Arthrobacter globiformis